Protein AF-A0A0A1TXZ9-F1 (afdb_monomer_lite)

pLDDT: mean 70.88, std 18.34, range [20.61, 94.56]

Radius of gyration: 59.2 Å; chains: 1; bounding box: 110×113×170 Å

Organism: NCBI:txid370355

Structure (mmCIF, N/CA/C/O backbone):
data_AF-A0A0A1TXZ9-F1
#
_entry.id   AF-A0A0A1TXZ9-F1
#
loop_
_atom_site.group_PDB
_atom_site.id
_atom_site.type_symbol
_atom_site.label_atom_id
_atom_site.label_alt_id
_atom_site.label_comp_id
_atom_site.label_asym_id
_atom_site.label_entity_id
_atom_site.label_seq_id
_atom_site.pdbx_PDB_ins_code
_atom_site.Cartn_x
_atom_site.Cartn_y
_atom_site.Cartn_z
_atom_site.occupancy
_atom_site.B_iso_or_equiv
_atom_site.auth_seq_id
_atom_site.auth_comp_id
_atom_site.auth_asym_id
_atom_site.auth_atom_id
_atom_site.pdbx_PDB_model_num
ATOM 1 N N . CYS A 1 1 ? -35.394 2.320 74.449 1.00 62.22 1 CYS A N 1
ATOM 2 C CA . CYS A 1 1 ? -34.816 2.431 73.101 1.00 62.22 1 CYS A CA 1
ATOM 3 C C . CYS A 1 1 ? -34.327 1.062 72.683 1.00 62.22 1 CYS A C 1
ATOM 5 O O . CYS A 1 1 ? -34.014 0.248 73.551 1.00 62.22 1 CYS A O 1
ATOM 7 N N . ASP A 1 2 ? -34.241 0.839 71.383 1.00 67.62 2 ASP A N 1
ATOM 8 C CA . ASP A 1 2 ? -33.947 -0.476 70.833 1.00 67.62 2 ASP A CA 1
ATOM 9 C C . ASP A 1 2 ? -32.538 -0.516 70.240 1.00 67.62 2 ASP A C 1
ATOM 11 O O . ASP A 1 2 ? -31.996 0.512 69.823 1.00 67.62 2 ASP A O 1
ATOM 15 N N . GLN A 1 3 ? -31.923 -1.697 70.229 1.00 64.62 3 GLN A N 1
ATOM 16 C CA . GLN A 1 3 ? -30.660 -1.946 69.543 1.00 64.62 3 GLN A CA 1
ATOM 17 C C . GLN A 1 3 ? -30.823 -3.055 68.506 1.00 64.62 3 GLN A C 1
ATOM 19 O O . GLN A 1 3 ? -31.542 -4.031 68.712 1.00 64.62 3 GLN A O 1
ATOM 24 N N . TYR A 1 4 ? -30.129 -2.892 67.384 1.00 69.12 4 TYR A N 1
ATOM 25 C CA . TYR A 1 4 ? -30.107 -3.871 66.306 1.00 69.12 4 TYR A CA 1
ATOM 26 C C . TYR A 1 4 ? -28.922 -4.804 66.512 1.00 69.12 4 TYR A C 1
ATOM 28 O O . TYR A 1 4 ? -27.779 -4.352 66.611 1.00 69.12 4 TYR A O 1
ATOM 36 N N . LYS A 1 5 ? -29.192 -6.105 66.565 1.00 63.16 5 LYS A N 1
ATOM 37 C CA . LYS A 1 5 ? -28.170 -7.139 66.698 1.00 63.16 5 LYS A CA 1
ATOM 38 C C . LYS A 1 5 ? -28.312 -8.122 65.554 1.00 63.16 5 LYS A C 1
ATOM 40 O O . LYS A 1 5 ? -29.373 -8.712 65.377 1.00 63.16 5 LYS A O 1
ATOM 45 N N . CYS A 1 6 ? -27.241 -8.290 64.790 1.00 67.56 6 CYS A N 1
ATOM 46 C CA . CYS A 1 6 ? -27.188 -9.267 63.713 1.00 67.56 6 CYS A CA 1
ATOM 47 C C . CYS A 1 6 ? -26.370 -10.481 64.163 1.00 67.56 6 CYS A C 1
ATOM 49 O O . CYS A 1 6 ? -25.310 -10.328 64.778 1.00 67.56 6 CYS A O 1
ATOM 51 N N . ASN A 1 7 ? -26.887 -11.682 63.911 1.00 68.56 7 ASN A N 1
ATOM 52 C CA . ASN A 1 7 ? -26.210 -12.935 64.237 1.00 68.56 7 ASN A CA 1
ATOM 53 C C . ASN A 1 7 ? -25.254 -13.369 63.103 1.00 68.56 7 ASN A C 1
ATOM 55 O O . ASN A 1 7 ? -25.239 -12.789 62.018 1.00 68.56 7 ASN A O 1
ATOM 59 N N . ALA A 1 8 ? -24.442 -14.403 63.353 1.00 62.28 8 ALA A N 1
ATOM 60 C CA . ALA A 1 8 ? -23.482 -14.933 62.375 1.00 62.28 8 ALA A CA 1
ATOM 61 C C . ALA A 1 8 ? -24.141 -15.538 61.117 1.00 62.28 8 ALA A C 1
ATOM 63 O O . ALA A 1 8 ? -23.458 -15.765 60.123 1.00 62.28 8 ALA A O 1
ATOM 64 N N . ASN A 1 9 ? -25.460 -15.750 61.149 1.00 68.94 9 ASN A N 1
ATOM 65 C CA . ASN A 1 9 ? -26.257 -16.223 60.020 1.00 68.94 9 ASN A CA 1
ATOM 66 C C . ASN A 1 9 ? -26.872 -15.060 59.217 1.00 68.94 9 ASN A C 1
ATOM 68 O O . ASN A 1 9 ? -27.737 -15.297 58.381 1.00 68.94 9 ASN A O 1
ATOM 72 N N . LEU A 1 10 ? -26.427 -13.817 59.457 1.00 54.72 10 LEU A N 1
ATOM 73 C CA . LEU A 1 10 ? -26.892 -12.590 58.794 1.00 54.72 10 LEU A CA 1
ATOM 74 C C . LEU A 1 10 ? -28.365 -12.235 59.064 1.00 54.72 10 LEU A C 1
ATOM 76 O O . LEU A 1 10 ? -28.958 -11.445 58.333 1.00 54.72 10 LEU A O 1
ATOM 80 N N . GLU A 1 11 ? -28.951 -12.750 60.144 1.00 59.03 11 GLU A N 1
ATOM 81 C CA . GLU A 1 11 ? -30.289 -12.353 60.584 1.00 59.03 11 GLU A CA 1
ATOM 82 C C . GLU A 1 11 ? -30.175 -11.238 61.622 1.00 59.03 11 GLU A C 1
ATOM 84 O O . GLU A 1 11 ? -29.484 -11.382 62.636 1.00 59.03 11 GLU A O 1
ATOM 89 N N . CYS A 1 12 ? -30.859 -10.121 61.378 1.00 60.81 12 CYS A N 1
ATOM 90 C CA . CYS A 1 12 ? -30.881 -8.977 62.280 1.00 60.81 12 CYS A CA 1
ATOM 91 C C . CYS A 1 12 ? -32.190 -8.939 63.069 1.00 60.81 12 CYS A C 1
ATOM 93 O O . CYS A 1 12 ? -33.277 -8.938 62.494 1.00 60.81 12 CYS A O 1
ATOM 95 N N . SER A 1 13 ? -32.080 -8.866 64.392 1.00 68.19 13 SER A N 1
ATOM 96 C CA . SER A 1 13 ? -33.208 -8.719 65.310 1.00 68.19 13 SER A CA 1
ATOM 97 C C . SER A 1 13 ? -33.113 -7.410 66.082 1.00 68.19 13 SER A C 1
ATOM 99 O O . SER A 1 13 ? -32.018 -6.946 66.414 1.00 68.19 13 SER A O 1
ATOM 101 N N . VAL A 1 14 ? -34.272 -6.838 66.394 1.00 66.25 14 VAL A N 1
ATOM 102 C CA . VAL A 1 14 ? -34.394 -5.686 67.285 1.00 66.25 14 VAL A CA 1
ATOM 103 C C . VAL A 1 14 ? -34.595 -6.205 68.700 1.00 66.25 14 VAL A C 1
ATOM 105 O O . VAL A 1 14 ? -35.544 -6.946 68.954 1.00 66.25 14 VAL A O 1
ATOM 108 N N . GLU A 1 15 ? -33.704 -5.833 69.613 1.00 72.25 15 GLU A N 1
ATOM 109 C CA . GLU A 1 15 ? -33.831 -6.158 71.032 1.00 72.25 15 GLU A CA 1
ATOM 110 C C . GLU A 1 15 ? -33.827 -4.880 71.889 1.00 72.25 15 GLU A C 1
ATOM 112 O O . GLU A 1 15 ? -33.212 -3.879 71.502 1.00 72.25 15 GLU A O 1
ATOM 117 N N . PRO A 1 16 ? -34.503 -4.876 73.052 1.00 68.88 16 PRO A N 1
ATOM 118 C CA . PRO A 1 16 ? -34.476 -3.734 73.957 1.00 68.88 16 PRO A CA 1
ATOM 119 C C . PRO A 1 16 ? -33.043 -3.453 74.419 1.00 68.88 16 PRO A C 1
ATOM 121 O O . PRO A 1 16 ? -32.345 -4.349 74.895 1.00 68.88 16 PRO A O 1
ATOM 124 N N . LYS A 1 17 ? -32.599 -2.200 74.312 1.00 70.56 17 LYS A N 1
ATOM 125 C CA . LYS A 1 17 ? -31.275 -1.794 74.790 1.00 70.56 17 LYS A CA 1
ATOM 126 C C . LYS A 1 17 ? -31.303 -1.613 76.306 1.00 70.56 17 LYS A C 1
ATOM 128 O O . LYS A 1 17 ? -31.942 -0.691 76.817 1.00 70.56 17 LYS A O 1
ATOM 133 N N . GLU A 1 18 ? -30.580 -2.464 77.026 1.00 74.81 18 GLU A N 1
ATOM 134 C CA . GLU A 1 18 ? -30.428 -2.340 78.476 1.00 74.81 18 GLU A CA 1
ATOM 135 C C . GLU A 1 18 ? -29.366 -1.289 78.828 1.00 74.81 18 GLU A C 1
ATOM 137 O O . GLU A 1 18 ? -28.189 -1.419 78.490 1.00 74.81 18 GLU A O 1
ATOM 142 N N . CYS A 1 19 ? -29.781 -0.228 79.525 1.00 70.31 19 CYS A N 1
ATOM 143 C CA . CYS A 1 19 ? -28.872 0.790 80.040 1.00 70.31 19 CYS A CA 1
ATOM 144 C C . CYS A 1 19 ? -28.500 0.490 81.493 1.00 70.31 19 CYS A C 1
ATOM 146 O O . CYS A 1 19 ? -29.366 0.396 82.362 1.00 70.31 19 CYS A O 1
ATOM 148 N N . VAL A 1 20 ? -27.200 0.403 81.765 1.00 72.12 20 VAL A N 1
ATOM 149 C CA . VAL A 1 20 ? -26.641 0.173 83.104 1.00 72.12 20 VAL A CA 1
ATOM 150 C C . VAL A 1 20 ? -25.865 1.391 83.589 1.00 72.12 20 VAL A C 1
ATOM 152 O O . VAL A 1 20 ? -25.195 2.069 82.810 1.00 72.12 20 VAL A O 1
ATOM 155 N N . LYS A 1 21 ? -25.959 1.672 84.895 1.00 70.06 21 LYS A N 1
ATOM 156 C CA . LYS A 1 21 ? -25.210 2.764 85.532 1.00 70.06 21 LYS A CA 1
ATOM 157 C C . LYS A 1 21 ? -23.710 2.465 85.484 1.00 70.06 21 LYS A C 1
ATOM 159 O O . LYS A 1 21 ? -23.295 1.323 85.667 1.00 70.06 21 LYS A O 1
ATOM 164 N N . THR A 1 22 ? -22.896 3.500 85.314 1.00 55.59 22 THR A N 1
ATOM 165 C CA . THR A 1 22 ? -21.425 3.413 85.287 1.00 55.59 22 THR A CA 1
ATOM 166 C C . THR A 1 22 ? -20.805 4.211 86.440 1.00 55.59 22 THR A C 1
ATOM 168 O O . THR A 1 22 ? -21.418 5.143 86.964 1.00 55.59 22 THR A O 1
ATOM 171 N N . MET A 1 23 ? -19.607 3.829 86.899 1.00 46.75 23 MET A N 1
ATOM 172 C CA . MET A 1 23 ? -18.893 4.543 87.975 1.00 46.75 23 MET A CA 1
ATOM 173 C C . MET A 1 23 ? -18.634 6.013 87.583 1.00 46.75 23 MET A C 1
ATOM 175 O O . MET A 1 23 ? -18.251 6.252 86.437 1.00 46.75 23 MET A O 1
ATOM 179 N N . PRO A 1 24 ? -18.816 7.000 88.492 1.00 50.50 24 PRO A N 1
ATOM 180 C CA . PRO A 1 24 ? -19.049 6.880 89.943 1.00 50.50 24 PRO A CA 1
ATOM 181 C C . PRO A 1 24 ? -20.528 6.755 90.379 1.00 50.50 24 PRO A C 1
ATOM 183 O O . PRO A 1 24 ? -20.812 6.693 91.570 1.00 50.50 24 PRO A O 1
ATOM 186 N N . TYR A 1 25 ? -21.488 6.703 89.452 1.00 60.84 25 TYR A N 1
ATOM 187 C CA . TYR A 1 25 ? -22.929 6.810 89.749 1.00 60.84 25 TYR A CA 1
ATOM 188 C C . TYR A 1 25 ? -23.597 5.503 90.207 1.00 60.84 25 TYR A C 1
ATOM 190 O O . TYR A 1 25 ? -24.769 5.509 90.578 1.00 60.84 25 TYR A O 1
ATOM 198 N N . ILE A 1 26 ? -22.869 4.382 90.199 1.00 60.06 26 ILE A N 1
ATOM 199 C CA . ILE A 1 26 ? -23.365 3.073 90.662 1.00 60.06 26 ILE A CA 1
ATOM 200 C C . ILE A 1 26 ? -23.743 3.115 92.150 1.00 60.06 26 ILE A C 1
ATOM 202 O O . ILE A 1 26 ? -24.724 2.494 92.544 1.00 60.06 26 ILE A O 1
ATOM 206 N N . GLU A 1 27 ? -23.007 3.884 92.955 1.00 58.47 27 GLU A N 1
ATOM 207 C CA . GLU A 1 27 ? -23.176 3.954 94.415 1.00 58.47 27 GLU A CA 1
ATOM 208 C C . GLU A 1 27 ? -24.227 4.989 94.863 1.00 58.47 27 GLU A C 1
ATOM 210 O O . GLU A 1 27 ? -24.498 5.128 96.055 1.00 58.47 27 GLU A O 1
ATOM 215 N N . MET A 1 28 ? -24.836 5.720 93.921 1.00 66.06 28 MET A N 1
ATOM 216 C CA . MET A 1 28 ? -25.833 6.758 94.193 1.00 66.06 28 MET A CA 1
ATOM 217 C C . MET A 1 28 ? -27.215 6.343 93.662 1.00 66.06 28 MET A C 1
ATOM 219 O O . MET A 1 28 ? -27.514 6.477 92.474 1.00 66.06 28 MET A O 1
ATOM 223 N N . ASP A 1 29 ? -28.085 5.859 94.554 1.00 68.50 29 ASP A N 1
ATOM 224 C CA . ASP A 1 29 ? -29.399 5.278 94.210 1.00 68.50 29 ASP A CA 1
ATOM 225 C C . ASP A 1 29 ? -30.339 6.227 93.449 1.00 68.50 29 ASP A C 1
ATOM 227 O O . ASP A 1 29 ? -31.084 5.806 92.565 1.00 68.50 29 ASP A O 1
ATOM 231 N N . CYS A 1 30 ? -30.264 7.516 93.760 1.00 64.50 30 CYS A N 1
ATOM 232 C CA . CYS A 1 30 ? -30.939 8.631 93.093 1.00 64.50 30 CYS A CA 1
ATOM 233 C C . CYS A 1 30 ? -30.622 8.809 91.599 1.00 64.50 30 CYS A C 1
ATOM 235 O O . CYS A 1 30 ? -31.383 9.503 90.935 1.00 64.50 30 CYS A O 1
ATOM 237 N N . TYR A 1 31 ? -29.530 8.260 91.059 1.00 65.69 31 TYR A N 1
ATOM 238 C CA . TYR A 1 31 ? -29.254 8.306 89.620 1.00 65.69 31 TYR A CA 1
ATOM 239 C C . TYR A 1 31 ? -29.757 7.030 88.960 1.00 65.69 31 TYR A C 1
ATOM 241 O O . TYR A 1 31 ? -29.576 5.951 89.504 1.00 65.69 31 TYR A O 1
ATOM 249 N N . ILE A 1 32 ? -30.358 7.116 87.782 1.00 66.50 32 ILE A N 1
ATOM 250 C CA . ILE A 1 32 ? -30.820 5.986 86.976 1.00 66.50 32 ILE A CA 1
ATOM 251 C C . ILE A 1 32 ? -30.206 6.067 85.581 1.00 66.50 32 ILE A C 1
ATOM 253 O O . ILE A 1 32 ? -30.015 7.155 85.045 1.00 66.50 32 ILE A O 1
ATOM 257 N N . ALA A 1 33 ? -29.901 4.918 84.984 1.00 66.44 33 ALA A N 1
ATOM 258 C CA . ALA A 1 33 ? -29.480 4.867 83.592 1.00 66.44 33 ALA A CA 1
ATOM 259 C C . ALA A 1 33 ? -30.733 4.834 82.707 1.00 66.44 33 ALA A C 1
ATOM 261 O O . ALA A 1 33 ? -31.555 3.925 82.823 1.00 66.44 33 ALA A O 1
ATOM 262 N N . LYS A 1 34 ? -30.901 5.836 81.844 1.00 67.75 34 LYS A N 1
ATOM 263 C CA . LYS A 1 34 ? -31.990 5.909 80.863 1.00 67.75 34 LYS A CA 1
ATOM 264 C C . LYS A 1 34 ? -31.410 6.071 79.469 1.00 67.75 34 LYS A C 1
ATOM 266 O O . LYS A 1 34 ? -30.397 6.737 79.279 1.00 67.75 34 LYS A O 1
ATOM 271 N N . CYS A 1 35 ? -32.070 5.475 78.486 1.00 60.16 35 CYS A N 1
ATOM 272 C CA . CYS A 1 35 ? -31.716 5.717 77.099 1.00 60.16 35 CYS A CA 1
ATOM 273 C C . CYS A 1 35 ? -32.308 7.044 76.627 1.00 60.16 35 CYS A C 1
ATOM 275 O O . CYS A 1 35 ? -33.498 7.291 76.823 1.00 60.16 35 CYS A O 1
ATOM 277 N N . ASN A 1 36 ? -31.494 7.876 75.991 1.00 60.88 36 ASN A N 1
ATOM 278 C CA . ASN A 1 36 ? -31.955 9.069 75.302 1.00 60.88 36 ASN A CA 1
ATOM 279 C C . ASN A 1 36 ? -32.474 8.670 73.914 1.00 60.88 36 ASN A C 1
ATOM 281 O O . ASN A 1 36 ? -31.711 8.209 73.070 1.00 60.88 36 ASN A O 1
ATOM 285 N N . GLU A 1 37 ? -33.774 8.832 73.673 1.00 56.16 37 GLU A N 1
ATOM 286 C CA . GLU A 1 37 ? -34.418 8.388 72.428 1.00 56.16 37 GLU A CA 1
ATOM 287 C C . GLU A 1 37 ? -33.988 9.196 71.197 1.00 56.16 37 GLU A C 1
ATOM 289 O O . GLU A 1 37 ? -34.016 8.665 70.091 1.00 56.16 37 GLU A O 1
ATOM 294 N N . LYS A 1 38 ? -33.517 10.440 71.374 1.00 50.03 38 LYS A N 1
ATOM 295 C CA . LYS A 1 38 ? -32.989 11.257 70.268 1.00 50.03 38 LYS A CA 1
ATOM 296 C C . LYS A 1 38 ? -31.579 10.852 69.852 1.00 50.03 38 LYS A C 1
ATOM 298 O O . LYS A 1 38 ? -31.260 10.910 68.671 1.00 50.03 38 LYS A O 1
ATOM 303 N N . THR A 1 39 ? -30.717 10.501 70.807 1.00 52.81 39 THR A N 1
ATOM 304 C CA . THR A 1 39 ? -29.301 10.189 70.527 1.00 52.81 39 THR A CA 1
ATOM 305 C C . THR A 1 39 ? -29.014 8.689 70.471 1.00 52.81 39 THR A C 1
ATOM 307 O O . THR A 1 39 ? -27.958 8.285 69.991 1.00 52.81 39 THR A O 1
ATOM 310 N N . GLY A 1 40 ? -29.916 7.847 70.982 1.00 55.34 40 GLY A N 1
ATOM 311 C CA . GLY A 1 40 ? -29.732 6.399 71.096 1.00 55.34 40 GLY A CA 1
ATOM 312 C C . GLY A 1 40 ? -28.687 5.974 72.139 1.00 55.34 40 GLY A C 1
ATOM 313 O O . GLY A 1 40 ? -28.304 4.798 72.186 1.00 55.34 40 GLY A O 1
ATOM 314 N N . GLN A 1 41 ? -28.190 6.898 72.969 1.00 60.03 41 GLN A N 1
ATOM 315 C CA . GLN A 1 41 ? -27.146 6.649 73.971 1.00 60.03 41 GLN A CA 1
ATOM 316 C C . GLN A 1 41 ? -27.728 6.468 75.379 1.00 60.03 41 GLN A C 1
ATOM 318 O O . GLN A 1 41 ? -28.763 7.039 75.718 1.00 60.03 41 GLN A O 1
ATOM 323 N N . CYS A 1 42 ? -27.061 5.658 76.205 1.00 64.06 42 CYS A N 1
ATOM 324 C CA . CYS A 1 42 ? -27.414 5.498 77.615 1.00 64.06 42 CYS A CA 1
ATOM 325 C C . CYS A 1 42 ? -26.789 6.626 78.442 1.00 64.06 42 CYS A C 1
ATOM 327 O O . CYS A 1 42 ? -25.572 6.803 78.426 1.00 64.06 42 CYS A O 1
ATOM 329 N N . GLU A 1 43 ? -27.613 7.355 79.187 1.00 62.75 43 GLU A N 1
ATOM 330 C CA . GLU A 1 43 ? -27.212 8.480 80.032 1.00 62.75 43 GLU A CA 1
ATOM 331 C C . GLU A 1 43 ? -27.591 8.204 81.494 1.00 62.75 43 GLU A C 1
ATOM 333 O O . GLU A 1 43 ? -28.646 7.630 81.776 1.00 62.75 43 GLU A O 1
ATOM 338 N N . ASN A 1 44 ? -26.753 8.642 82.440 1.00 61.62 44 ASN A N 1
ATOM 339 C CA . ASN A 1 44 ? -27.105 8.646 83.862 1.00 61.62 44 ASN A CA 1
ATOM 340 C C . ASN A 1 44 ? -27.884 9.933 84.176 1.00 61.62 44 ASN A C 1
ATOM 342 O O . ASN A 1 44 ? -27.355 11.029 84.004 1.00 61.62 44 ASN A O 1
ATOM 346 N N . ARG A 1 45 ? -29.127 9.803 84.642 1.00 62.28 45 ARG A N 1
ATOM 347 C CA . ARG A 1 45 ? -30.042 10.910 84.971 1.00 62.28 45 ARG A CA 1
ATOM 348 C C . ARG A 1 45 ? -30.568 10.804 86.395 1.00 62.28 45 ARG A C 1
ATOM 350 O O . ARG A 1 45 ? -30.530 9.721 86.970 1.00 62.28 45 ARG A O 1
ATOM 357 N N . LEU A 1 46 ? -31.050 11.894 86.986 1.00 61.38 46 LEU A N 1
ATOM 358 C CA . LEU A 1 46 ? -31.633 11.848 88.328 1.00 61.38 46 LEU A CA 1
ATOM 359 C C . LEU A 1 46 ? -33.038 11.225 88.274 1.00 61.38 46 LEU A C 1
ATOM 361 O O . LEU A 1 46 ? -33.824 11.462 87.361 1.00 61.38 46 LEU A O 1
ATOM 365 N N . SER A 1 47 ? -33.393 10.428 89.279 1.00 59.69 47 SER A N 1
ATOM 366 C CA . SER A 1 47 ? -34.693 9.747 89.372 1.00 59.69 47 SER A CA 1
ATOM 367 C C . SER A 1 47 ? -35.880 10.696 89.579 1.00 59.69 47 SER A C 1
ATOM 369 O O . SER A 1 47 ? -37.028 10.277 89.464 1.00 59.69 47 SER A O 1
ATOM 371 N N . CYS A 1 48 ? -35.600 11.963 89.875 1.00 52.41 48 CYS A N 1
ATOM 372 C CA . CYS A 1 48 ? -36.545 13.040 90.158 1.00 52.41 48 CYS A CA 1
ATOM 373 C C . CYS A 1 48 ? -36.694 14.046 89.004 1.00 52.41 48 CYS A C 1
ATOM 375 O O . CYS A 1 48 ? -37.390 15.044 89.172 1.00 52.41 48 CYS A O 1
ATOM 377 N N . ASP A 1 49 ? -36.109 13.784 87.829 1.00 51.97 49 ASP A N 1
ATOM 378 C CA . ASP A 1 49 ? -36.265 14.627 86.629 1.00 51.97 49 ASP A CA 1
ATOM 379 C C . ASP A 1 49 ? -37.736 14.779 86.173 1.00 51.97 49 ASP A C 1
ATOM 381 O O . ASP A 1 49 ? -38.041 15.632 85.349 1.00 51.97 49 ASP A O 1
ATOM 385 N N . THR A 1 50 ? -38.673 14.006 86.738 1.00 47.88 50 THR A N 1
ATOM 386 C CA . THR A 1 50 ? -40.130 14.187 86.587 1.00 47.88 50 THR A CA 1
ATOM 387 C C . THR A 1 50 ? -40.667 15.517 87.126 1.00 47.88 50 THR A C 1
ATOM 389 O O . THR A 1 50 ? -41.828 15.823 86.895 1.00 47.88 50 THR A O 1
ATOM 392 N N . PHE A 1 51 ? -39.867 16.300 87.854 1.00 48.78 51 PHE A N 1
ATOM 393 C CA . PHE A 1 51 ? -40.253 17.629 88.341 1.00 48.78 51 PHE A CA 1
ATOM 394 C C . PHE A 1 51 ? -39.750 18.776 87.443 1.00 48.78 51 PHE A C 1
ATOM 396 O O . PHE A 1 51 ? -39.598 19.901 87.918 1.00 48.78 51 PHE A O 1
ATOM 403 N N . SER A 1 52 ? -39.469 18.519 86.159 1.00 47.69 52 SER A N 1
ATOM 404 C CA . SER A 1 52 ? -39.064 19.563 85.213 1.00 47.69 52 SER A CA 1
ATOM 405 C C . SER A 1 52 ? -40.213 20.536 84.925 1.00 47.69 52 SER A C 1
ATOM 407 O O . SER A 1 52 ? -41.232 20.162 84.354 1.00 47.69 52 SER A O 1
ATOM 409 N N . SER A 1 53 ? -40.005 21.789 85.321 1.00 51.84 53 SER A N 1
ATOM 410 C CA . SER A 1 53 ? -40.781 22.984 84.993 1.00 51.84 53 SER A CA 1
ATOM 411 C C . SER A 1 53 ? -41.167 23.055 83.512 1.00 51.84 53 SER A C 1
ATOM 413 O O . SER A 1 53 ? -40.358 22.705 82.651 1.00 51.84 53 SER A O 1
ATOM 415 N N . CYS A 1 54 ? -42.371 23.558 83.191 1.00 50.28 54 CYS A N 1
ATOM 416 C CA . CYS A 1 54 ? -42.753 23.876 81.810 1.00 50.28 54 CYS A CA 1
ATOM 417 C C . CYS A 1 54 ? -41.803 24.954 81.269 1.00 50.28 54 CYS A C 1
ATOM 419 O O . CYS A 1 54 ? -42.036 26.155 81.410 1.00 50.28 54 CYS A O 1
ATOM 421 N N . GLY A 1 55 ? -40.677 24.519 80.713 1.00 41.59 55 GLY A N 1
ATOM 422 C CA . GLY A 1 55 ? -39.600 25.387 80.289 1.00 41.59 55 GLY A CA 1
ATOM 423 C C . GLY A 1 55 ? -39.996 26.181 79.058 1.00 41.59 55 GLY A C 1
ATOM 424 O O . GLY A 1 55 ? -40.002 25.659 77.946 1.00 41.59 55 GLY A O 1
ATOM 425 N N . GLY A 1 56 ? -40.219 27.476 79.240 1.00 35.59 56 GLY A N 1
ATOM 426 C CA . GLY A 1 56 ? -39.774 28.442 78.250 1.00 35.59 56 GLY A CA 1
ATOM 427 C C . GLY A 1 56 ? -38.281 28.696 78.459 1.00 35.59 56 GLY A C 1
ATOM 428 O O . GLY A 1 56 ? -37.921 29.475 79.330 1.00 35.59 56 GLY A O 1
ATOM 429 N N . GLY A 1 57 ? -37.426 28.055 77.658 1.00 30.25 57 GLY A N 1
ATOM 430 C CA . GLY A 1 57 ? -36.020 28.445 77.479 1.00 30.25 57 GLY A CA 1
ATOM 431 C C . GLY A 1 57 ? -35.007 27.800 78.430 1.00 30.25 57 GLY A C 1
ATOM 432 O O . GLY A 1 57 ? -34.893 28.148 79.600 1.00 30.25 57 GLY A O 1
ATOM 433 N N . ALA A 1 58 ? -34.198 26.895 77.879 1.00 41.03 58 ALA A N 1
ATOM 434 C CA . ALA A 1 58 ? -33.032 26.324 78.533 1.00 41.03 58 ALA A CA 1
ATOM 435 C C . ALA A 1 58 ? -31.925 27.376 78.723 1.00 41.03 58 ALA A C 1
ATOM 437 O O . ALA A 1 58 ? -31.229 27.730 77.772 1.00 41.03 58 ALA A O 1
ATOM 438 N N . SER A 1 59 ? -31.706 27.813 79.962 1.00 34.16 59 SER A N 1
ATOM 439 C CA . SER A 1 59 ? -30.401 28.320 80.392 1.00 34.16 59 SER A CA 1
ATOM 440 C C . SER A 1 59 ? -30.230 28.193 81.909 1.00 34.16 59 SER A C 1
ATOM 442 O O . SER A 1 59 ? -30.720 29.028 82.662 1.00 34.16 59 SER A O 1
ATOM 444 N N . GLY A 1 60 ? -29.475 27.173 82.326 1.00 40.81 60 GLY A N 1
ATOM 445 C CA . GLY A 1 60 ? -28.737 27.172 83.593 1.00 40.81 60 GLY A CA 1
ATOM 446 C C . GLY A 1 60 ? -29.401 26.478 84.785 1.00 40.81 60 GLY A C 1
ATOM 447 O O . GLY A 1 60 ? -30.101 27.119 85.557 1.00 40.81 60 GLY A O 1
ATOM 448 N N . GLU A 1 61 ? -29.032 25.206 84.980 1.00 42.09 61 GLU A N 1
ATOM 449 C CA . GLU A 1 61 ? -29.023 24.470 86.260 1.00 42.09 61 GLU A CA 1
ATOM 450 C C . GLU A 1 61 ? -30.383 24.037 86.837 1.00 42.09 61 GLU A C 1
ATOM 452 O O . GLU A 1 61 ? -30.998 24.721 87.655 1.00 42.09 61 GLU A O 1
ATOM 457 N N . SER A 1 62 ? -30.803 22.807 86.508 1.00 47.38 62 SER A N 1
ATOM 458 C CA . SER A 1 62 ? -31.749 22.075 87.356 1.00 47.38 62 SER A CA 1
ATOM 459 C C . SER A 1 62 ? -31.159 21.961 88.767 1.00 47.38 62 SER A C 1
ATOM 461 O O . SER A 1 62 ? -30.098 21.368 88.951 1.00 47.38 62 SER A O 1
ATOM 463 N N . ILE A 1 63 ? -31.851 22.495 89.770 1.00 53.03 63 ILE A N 1
ATOM 464 C CA . ILE A 1 63 ? -31.381 22.586 91.167 1.00 53.03 63 ILE A CA 1
ATOM 465 C C . ILE A 1 63 ? -31.592 21.261 91.927 1.00 53.03 63 ILE A C 1
ATOM 467 O O . ILE A 1 63 ? -31.577 21.216 93.158 1.00 53.03 63 ILE A O 1
ATOM 471 N N . CYS A 1 64 ? -31.843 20.177 91.190 1.00 56.19 64 CYS A N 1
ATOM 472 C CA . CYS A 1 64 ? -32.017 18.844 91.734 1.00 56.19 64 CYS A CA 1
ATOM 473 C C . CYS A 1 64 ? -30.654 18.162 91.851 1.00 56.19 64 CYS A C 1
ATOM 475 O O . CYS A 1 64 ? -29.912 18.060 90.877 1.00 56.19 64 CYS A O 1
ATOM 477 N N . TYR A 1 65 ? -30.327 17.683 93.045 1.00 59.88 65 TYR A N 1
ATOM 478 C CA . TYR A 1 65 ? -29.093 16.961 93.321 1.00 59.88 65 TYR A CA 1
ATOM 479 C C . TYR A 1 65 ? -29.365 15.734 94.182 1.00 59.88 65 TYR A C 1
ATOM 481 O O . TYR A 1 65 ? -30.362 15.631 94.901 1.00 59.88 65 TYR A O 1
ATOM 489 N N . CYS A 1 66 ? -28.444 14.778 94.117 1.00 62.19 66 CYS A N 1
ATOM 490 C CA . CYS A 1 66 ? -28.466 13.644 95.017 1.00 62.19 66 CYS A CA 1
ATOM 491 C C . CYS A 1 66 ? -27.777 13.994 96.329 1.00 62.19 66 CYS A C 1
ATOM 493 O O . CYS A 1 66 ? -26.592 14.327 96.339 1.00 62.19 66 CYS A O 1
ATOM 495 N N . ASN A 1 67 ? -28.507 13.916 97.437 1.00 62.12 67 ASN A N 1
ATOM 496 C CA . ASN A 1 67 ? -27.948 14.246 98.733 1.00 62.12 67 ASN A CA 1
ATOM 497 C C . ASN A 1 67 ? -27.443 12.980 99.448 1.00 62.12 67 ASN A C 1
ATOM 499 O O . ASN A 1 67 ? -28.223 12.155 99.926 1.00 62.12 67 ASN A O 1
ATOM 503 N N . ALA A 1 68 ? -26.118 12.848 99.557 1.00 60.91 68 ALA A N 1
ATOM 504 C CA . ALA A 1 68 ? -25.476 11.713 100.221 1.00 60.91 68 ALA A CA 1
ATOM 505 C C . ALA A 1 68 ? -25.796 11.629 101.728 1.00 60.91 68 ALA A C 1
ATOM 507 O O . ALA A 1 68 ? -25.853 10.538 102.290 1.00 60.91 68 ALA A O 1
ATOM 508 N N . THR A 1 69 ? -26.084 12.759 102.390 1.00 64.94 69 THR A N 1
ATOM 509 C CA . THR A 1 69 ? -26.418 12.777 103.831 1.00 64.94 69 THR A CA 1
ATOM 510 C C . THR A 1 69 ? -27.820 12.252 104.150 1.00 64.94 69 THR A C 1
ATOM 512 O O . THR A 1 69 ? -28.103 11.933 105.302 1.00 64.94 69 THR A O 1
ATOM 515 N N . THR A 1 70 ? -28.693 12.100 103.150 1.00 63.84 70 THR A N 1
ATOM 516 C CA . THR A 1 70 ? -30.068 11.591 103.315 1.00 63.84 70 THR A CA 1
ATOM 517 C C . THR A 1 70 ? -30.244 10.168 102.779 1.00 63.84 70 THR A C 1
ATOM 519 O O . THR A 1 70 ? -31.364 9.756 102.465 1.00 63.84 70 THR A O 1
ATOM 522 N N . ASN A 1 71 ? -29.144 9.407 102.714 1.00 65.94 71 ASN A N 1
ATOM 523 C CA . ASN A 1 71 ? -29.075 8.072 102.118 1.00 65.94 71 ASN A CA 1
ATOM 524 C C . ASN A 1 71 ? -29.413 8.100 100.615 1.00 65.94 71 ASN A C 1
ATOM 526 O O . ASN A 1 71 ? -30.299 7.380 100.158 1.00 65.94 71 ASN A O 1
ATOM 530 N N . ASN A 1 72 ? -28.726 8.981 99.873 1.00 62.03 72 ASN A N 1
ATOM 531 C CA . ASN A 1 72 ? -28.814 9.133 98.416 1.00 62.03 72 ASN A CA 1
ATOM 532 C C . ASN A 1 72 ? -30.238 9.385 97.890 1.00 62.03 72 ASN A C 1
ATOM 534 O O . ASN A 1 72 ? -30.626 8.858 96.848 1.00 62.03 72 ASN A O 1
ATOM 538 N N . LYS A 1 73 ? -31.030 10.203 98.596 1.00 62.53 73 LYS A N 1
ATOM 539 C CA . LYS A 1 73 ? -32.340 10.663 98.107 1.00 62.53 73 LYS A CA 1
ATOM 540 C C . LYS A 1 73 ? -32.181 11.933 97.272 1.00 62.53 73 LYS A C 1
ATOM 542 O O . LYS A 1 73 ? -31.341 12.780 97.579 1.00 62.53 73 LYS A O 1
ATOM 547 N N . CYS A 1 74 ? -32.997 12.072 96.227 1.00 58.47 74 CYS A N 1
ATOM 548 C CA . CYS A 1 74 ? -33.011 13.298 95.433 1.00 58.47 74 CYS A CA 1
ATOM 549 C C . CYS A 1 74 ? -33.626 14.466 96.222 1.00 58.47 74 CYS A C 1
ATOM 551 O O . CYS A 1 74 ? -34.634 14.293 96.912 1.00 58.47 74 CYS A O 1
ATOM 553 N N . PHE A 1 75 ? -33.018 15.645 96.099 1.00 56.25 75 PHE A N 1
ATOM 554 C CA . PHE A 1 75 ? -33.481 16.899 96.678 1.00 56.25 75 PHE A CA 1
ATOM 555 C C . PHE A 1 75 ? -33.468 18.003 95.617 1.00 56.25 75 PHE A C 1
ATOM 557 O O . PHE A 1 75 ? -32.513 18.080 94.853 1.00 56.25 75 PHE A O 1
ATOM 564 N N . CYS A 1 76 ? -34.496 18.855 95.583 1.00 55.78 76 CYS A N 1
ATOM 565 C CA . CYS A 1 76 ? -34.589 19.993 94.663 1.00 55.78 76 CYS A CA 1
ATOM 566 C C . CYS A 1 76 ? -34.909 21.268 95.456 1.00 55.78 76 CYS A C 1
ATOM 568 O O . CYS A 1 76 ? -35.853 21.281 96.249 1.00 55.78 76 CYS A O 1
ATOM 570 N N . GLU A 1 77 ? -34.139 22.338 95.259 1.00 52.16 77 GLU A N 1
ATOM 571 C CA . GLU A 1 77 ? -34.366 23.627 95.931 1.00 52.16 77 GLU A CA 1
ATOM 572 C C . GLU A 1 77 ? -35.311 24.531 95.120 1.00 52.16 77 GLU A C 1
ATOM 574 O O . GLU A 1 77 ? -35.260 24.553 93.894 1.00 52.16 77 GLU A O 1
ATOM 579 N N . LYS A 1 78 ? -36.185 25.297 95.793 1.00 50.50 78 LYS A N 1
ATOM 580 C CA . LYS A 1 78 ? -37.051 26.299 95.142 1.00 50.50 78 LYS A CA 1
ATOM 581 C C . LYS A 1 78 ? -36.318 27.641 95.025 1.00 50.50 78 LYS A C 1
ATOM 583 O O . LYS A 1 78 ? -35.913 28.186 96.050 1.00 50.50 78 LYS A O 1
ATOM 588 N N . LYS A 1 79 ? -36.233 28.214 93.817 1.00 49.97 79 LYS A N 1
ATOM 589 C CA . LYS A 1 79 ? -35.920 29.642 93.606 1.00 49.97 79 LYS A CA 1
ATOM 590 C C . LYS A 1 79 ? -37.206 30.464 93.471 1.00 49.97 79 LYS A C 1
ATOM 592 O O . LYS A 1 79 ? -38.242 29.966 93.038 1.00 49.97 79 LYS A O 1
ATOM 597 N N . GLU A 1 80 ? -37.141 31.724 93.884 1.00 42.25 80 GLU A N 1
ATOM 598 C CA . GLU A 1 80 ? -38.262 32.665 93.828 1.00 42.25 80 GLU A CA 1
ATOM 599 C C . GLU A 1 80 ? -38.450 33.165 92.380 1.00 42.25 80 GLU A C 1
ATOM 601 O O . GLU A 1 80 ? -37.510 33.697 91.794 1.00 42.25 80 GLU A O 1
ATOM 606 N N . GLY A 1 81 ? -39.644 32.973 91.798 1.00 49.31 81 GLY A N 1
ATOM 607 C CA . GLY A 1 81 ? -39.986 33.431 90.439 1.00 49.31 81 GLY A CA 1
ATOM 608 C C . GLY A 1 81 ? -40.119 32.356 89.347 1.00 49.31 81 GLY A C 1
ATOM 609 O O . GLY A 1 81 ? -40.346 32.721 88.198 1.00 49.31 81 GLY A O 1
ATOM 610 N N . ASP A 1 82 ? -40.022 31.064 89.679 1.00 46.97 82 ASP A N 1
ATOM 611 C CA . ASP A 1 82 ? -40.151 29.954 88.716 1.00 46.97 82 ASP A CA 1
ATOM 612 C C . ASP A 1 82 ? -41.587 29.383 88.635 1.00 46.97 82 ASP A C 1
ATOM 614 O O . ASP A 1 82 ? -42.212 29.100 89.663 1.00 46.97 82 ASP A O 1
ATOM 618 N N . ASN A 1 83 ? -42.097 29.164 87.413 1.00 50.97 83 ASN A N 1
ATOM 619 C CA . ASN A 1 83 ? -43.394 28.524 87.127 1.00 50.97 83 ASN A CA 1
ATOM 620 C C . ASN A 1 83 ? -43.288 26.992 87.224 1.00 50.97 83 ASN A C 1
ATOM 622 O O . ASN A 1 83 ? -43.342 26.273 86.226 1.00 50.97 83 ASN A O 1
ATOM 626 N N . ASN A 1 84 ? -43.143 26.480 88.442 1.00 54.41 84 ASN A N 1
ATOM 627 C CA . ASN A 1 84 ? -43.297 25.050 88.701 1.00 54.41 84 ASN A CA 1
ATOM 628 C C . ASN A 1 84 ? -44.792 24.724 88.823 1.00 54.41 84 ASN A C 1
ATOM 630 O O . ASN A 1 84 ? -45.452 25.295 89.694 1.00 54.41 84 ASN A O 1
ATOM 634 N N . CYS A 1 85 ? -45.318 23.823 87.981 1.00 58.97 85 CYS A N 1
ATOM 635 C CA . CYS A 1 85 ? -46.710 23.377 88.091 1.00 58.97 85 CYS A CA 1
ATOM 636 C C . CYS A 1 85 ? -46.960 22.803 89.493 1.00 58.97 85 CYS A C 1
ATOM 638 O O . CYS A 1 85 ? -46.163 22.015 90.016 1.00 58.97 85 CYS A O 1
ATOM 640 N N . ASP A 1 86 ? -48.042 23.239 90.138 1.00 58.06 86 ASP A N 1
ATOM 641 C CA . ASP A 1 86 ? -48.313 22.897 91.529 1.00 58.06 86 ASP A CA 1
ATOM 642 C C . ASP A 1 86 ? -48.828 21.458 91.616 1.00 58.06 86 ASP A C 1
ATOM 644 O O . ASP A 1 86 ? -50.005 21.165 91.390 1.00 58.06 86 ASP A O 1
ATOM 648 N N . SER A 1 87 ? -47.937 20.539 91.991 1.00 54.41 87 SER A N 1
ATOM 649 C CA . SER A 1 87 ? -48.258 19.116 92.137 1.00 54.41 87 SER A CA 1
ATOM 650 C C . SER A 1 87 ? -49.354 18.862 93.182 1.00 54.41 87 SER A C 1
ATOM 652 O O . SER A 1 87 ? -50.006 17.823 93.142 1.00 54.41 87 SER A O 1
ATOM 654 N N . ASN A 1 88 ? -49.604 19.806 94.102 1.00 58.47 88 ASN A N 1
ATOM 655 C CA . ASN A 1 88 ? -50.696 19.700 95.076 1.00 58.47 88 ASN A CA 1
ATOM 656 C C . ASN A 1 88 ? -52.062 20.104 94.494 1.00 58.47 88 ASN A C 1
ATOM 658 O O . ASN A 1 88 ? -53.086 19.888 95.143 1.00 58.47 88 ASN A O 1
ATOM 662 N N . LYS A 1 89 ? -52.087 20.691 93.291 1.00 61.88 89 LYS A N 1
ATOM 663 C CA . LYS A 1 89 ? -53.296 21.095 92.556 1.00 61.88 89 LYS A CA 1
ATOM 664 C C . LYS A 1 89 ? -53.582 20.227 91.325 1.00 61.88 89 LYS A C 1
ATOM 666 O O . LYS A 1 89 ? -54.521 20.535 90.597 1.00 61.88 89 LYS A O 1
ATOM 671 N N . ASN A 1 90 ? -52.834 19.136 91.125 1.00 67.00 90 ASN A N 1
ATOM 672 C CA . ASN A 1 90 ? -52.891 18.281 89.930 1.00 67.00 90 ASN A CA 1
ATOM 673 C C . ASN A 1 90 ? -52.657 19.063 88.623 1.00 67.00 90 ASN A C 1
ATOM 675 O O . ASN A 1 90 ? -53.410 18.929 87.661 1.00 67.00 90 ASN A O 1
ATOM 679 N N . GLU A 1 91 ? -51.641 19.923 88.601 1.00 70.75 91 GLU A N 1
ATOM 680 C CA . GLU A 1 91 ? -51.226 20.616 87.380 1.00 70.75 91 GLU A CA 1
ATOM 681 C C . GLU A 1 91 ? -50.158 19.806 86.628 1.00 70.75 91 GLU A C 1
ATOM 683 O O . GLU A 1 91 ? -49.218 19.303 87.245 1.00 70.75 91 GLU A O 1
ATOM 688 N N . ILE A 1 92 ? -50.307 19.713 85.305 1.00 66.81 92 ILE A N 1
ATOM 689 C CA . ILE A 1 92 ? -49.355 19.112 84.353 1.00 66.81 92 ILE A CA 1
ATOM 690 C C . ILE A 1 92 ? -48.933 20.155 83.308 1.00 66.81 92 ILE A C 1
ATOM 692 O O . ILE A 1 92 ? -49.628 21.159 83.125 1.00 66.81 92 ILE A O 1
ATOM 696 N N . CYS A 1 93 ? -47.836 19.924 82.590 1.00 68.81 93 CYS A N 1
ATOM 697 C CA . CYS A 1 93 ? -47.449 20.745 81.444 1.00 68.81 93 CYS A CA 1
ATOM 698 C C . CYS A 1 93 ? -48.201 20.328 80.176 1.00 68.81 93 CYS A C 1
ATOM 700 O O . CYS A 1 93 ? -48.181 19.166 79.775 1.00 68.81 93 CYS A O 1
ATOM 702 N N . ASP A 1 94 ? -48.823 21.294 79.501 1.00 73.62 94 ASP A N 1
ATOM 703 C CA . ASP A 1 94 ? -49.352 21.131 78.149 1.00 73.62 94 ASP A CA 1
ATOM 704 C C . ASP A 1 94 ? -48.389 21.763 77.134 1.00 73.62 94 ASP A C 1
ATOM 706 O O . ASP A 1 94 ? -48.325 22.989 76.992 1.00 73.62 94 ASP A O 1
ATOM 710 N N . TYR A 1 95 ? -47.627 20.911 76.443 1.00 68.12 95 TYR A N 1
ATOM 711 C CA . TYR A 1 95 ? -46.702 21.278 75.366 1.00 68.12 95 TYR A CA 1
ATOM 712 C C . TYR A 1 95 ? -47.360 21.259 73.980 1.00 68.12 95 TYR A C 1
ATOM 714 O O . TYR A 1 95 ? -46.684 21.491 72.979 1.00 68.12 95 TYR A O 1
ATOM 722 N N . THR A 1 96 ? -48.665 20.982 73.891 1.00 69.62 96 THR A N 1
ATOM 723 C CA . THR A 1 96 ? -49.396 20.976 72.612 1.00 69.62 96 THR A CA 1
ATOM 724 C C . THR A 1 96 ? -49.745 22.381 72.119 1.00 69.62 96 THR A C 1
ATOM 726 O O . THR A 1 96 ? -50.131 22.560 70.965 1.00 69.62 96 THR A O 1
ATOM 729 N N . GLN A 1 97 ? -49.565 23.392 72.972 1.00 62.38 97 GLN A N 1
ATOM 730 C CA . GLN A 1 97 ? -49.729 24.806 72.650 1.00 62.38 97 GLN A CA 1
ATOM 731 C C . GLN A 1 97 ? -48.383 25.535 72.671 1.00 62.38 97 GLN A C 1
ATOM 733 O O . GLN A 1 97 ? -47.490 25.193 73.443 1.00 62.38 97 GLN A O 1
ATOM 738 N N . ASP A 1 98 ? -48.267 26.590 71.862 1.00 61.41 98 ASP A N 1
ATOM 739 C CA . ASP A 1 98 ? -47.106 27.483 71.845 1.00 61.41 98 ASP A CA 1
ATOM 740 C C . ASP A 1 98 ? -47.509 28.881 72.370 1.00 61.41 98 ASP A C 1
ATOM 742 O O . ASP A 1 98 ? -48.381 29.522 71.768 1.00 61.41 98 ASP A O 1
ATOM 746 N N . PRO A 1 99 ? -46.949 29.374 73.497 1.00 54.38 99 PRO A N 1
ATOM 747 C CA . PRO A 1 99 ? -45.977 28.714 74.381 1.00 54.38 99 PRO A CA 1
ATOM 748 C C . PRO A 1 99 ? -46.617 27.648 75.302 1.00 54.38 99 PRO A C 1
ATOM 750 O O . PRO A 1 99 ? -47.813 27.773 75.598 1.00 54.38 99 PRO A O 1
ATOM 753 N N . PRO A 1 100 ? -45.841 26.662 75.817 1.00 61.31 100 PRO A N 1
ATOM 754 C CA . PRO A 1 100 ? -46.322 25.653 76.770 1.00 61.31 100 PRO A CA 1
ATOM 755 C C . PRO A 1 100 ? -46.864 26.262 78.068 1.00 61.31 100 PRO A C 1
ATOM 757 O O . PRO A 1 100 ? -46.366 27.293 78.531 1.00 61.31 100 PRO A O 1
ATOM 760 N N . LYS A 1 101 ? -47.875 25.631 78.681 1.00 68.50 101 LYS A N 1
ATOM 761 C CA . LYS A 1 101 ? -48.558 26.160 79.884 1.00 68.50 101 LYS A CA 1
ATOM 762 C C . LYS A 1 101 ? -48.851 25.062 80.907 1.00 68.50 101 LYS A C 1
ATOM 764 O O . LYS A 1 101 ? -49.174 23.945 80.522 1.00 68.50 101 LYS A O 1
ATOM 769 N N . CYS A 1 102 ? -48.819 25.398 82.202 1.00 70.12 102 CYS A N 1
ATOM 770 C CA . CYS A 1 102 ? -49.369 24.526 83.246 1.00 70.12 102 CYS A CA 1
ATOM 771 C C . CYS A 1 102 ? -50.900 24.508 83.144 1.00 70.12 102 CYS A C 1
ATOM 773 O O . CYS A 1 102 ? -51.538 25.566 83.130 1.00 70.12 102 CYS A O 1
ATOM 775 N N . VAL A 1 103 ? -51.491 23.319 83.109 1.00 72.25 103 VAL A N 1
ATOM 776 C CA . VAL A 1 103 ? -52.941 23.114 83.093 1.00 72.25 103 VAL A CA 1
ATOM 777 C C . VAL A 1 103 ? -53.340 22.145 84.198 1.00 72.25 103 VAL A C 1
ATOM 779 O O . VAL A 1 103 ? -52.653 21.161 84.454 1.00 72.25 103 VAL A O 1
ATOM 782 N N . VAL A 1 104 ? -54.462 22.414 84.867 1.00 77.12 104 VAL A N 1
ATOM 783 C CA . VAL A 1 104 ? -55.047 21.460 85.820 1.00 77.12 104 VAL A CA 1
ATOM 784 C C . VAL A 1 104 ? -55.640 20.304 85.023 1.00 77.12 104 VAL A C 1
ATOM 786 O O . VAL A 1 104 ? -56.519 20.533 84.191 1.00 77.12 104 VAL A O 1
ATOM 789 N N . SER A 1 105 ? -55.192 19.078 85.285 1.00 75.62 105 SER A N 1
ATOM 790 C CA . SER A 1 105 ? -55.660 17.887 84.575 1.00 75.62 105 SER A CA 1
ATOM 791 C C . SER A 1 105 ? -55.745 16.675 85.500 1.00 75.62 105 SER A C 1
ATOM 793 O O . SER A 1 105 ? -55.027 16.566 86.494 1.00 75.62 105 SER A O 1
ATOM 795 N N . ARG A 1 106 ? -56.640 15.731 85.188 1.00 75.81 106 ARG A N 1
ATOM 796 C CA . ARG A 1 106 ? -56.657 14.407 85.832 1.00 75.81 106 ARG A CA 1
ATOM 797 C C . ARG A 1 106 ? -55.597 13.454 85.292 1.00 75.81 106 ARG A C 1
ATOM 799 O O . ARG A 1 106 ? -55.383 12.407 85.909 1.00 75.81 106 ARG A O 1
ATOM 806 N N . CYS A 1 107 ? -54.974 13.775 84.161 1.00 74.94 107 CYS A N 1
ATOM 807 C CA . CYS A 1 107 ? -53.842 13.012 83.659 1.00 74.94 107 CYS A CA 1
ATOM 808 C C . CYS A 1 107 ? -52.627 13.202 84.570 1.00 74.94 107 CYS A C 1
ATOM 810 O O . CYS A 1 107 ? -52.440 14.255 85.171 1.00 74.94 107 CYS A O 1
ATOM 812 N N . LYS A 1 108 ? -51.825 12.143 84.717 1.00 65.50 108 LYS A N 1
ATOM 813 C CA . LYS A 1 108 ? -50.633 12.138 85.585 1.00 65.50 108 LYS A CA 1
ATOM 814 C C . LYS A 1 108 ? -49.329 12.406 84.827 1.00 65.50 108 LYS A C 1
ATOM 816 O O . LYS A 1 108 ? -48.265 12.362 85.435 1.00 65.50 108 LYS A O 1
ATOM 821 N N . GLU A 1 109 ? -49.425 12.624 83.523 1.00 67.31 109 GLU A N 1
ATOM 822 C CA . GLU A 1 109 ? -48.320 12.841 82.592 1.00 67.31 109 GLU A CA 1
ATOM 823 C C . GLU A 1 109 ? -48.566 14.123 81.793 1.00 67.31 109 GLU A C 1
ATOM 825 O O . GLU A 1 109 ? -49.721 14.496 81.573 1.00 67.31 109 GLU A O 1
ATOM 830 N N . ASP A 1 110 ? -47.487 14.786 81.382 1.00 68.75 110 ASP A N 1
ATOM 831 C CA . ASP A 1 110 ? -47.537 15.996 80.561 1.00 68.75 110 ASP A CA 1
ATOM 832 C C . ASP A 1 110 ? -48.050 15.690 79.149 1.00 68.75 110 ASP A C 1
ATOM 834 O O . ASP A 1 110 ? -47.772 14.629 78.587 1.00 68.75 110 ASP A O 1
ATOM 838 N N . LEU A 1 111 ? -48.780 16.634 78.549 1.00 77.19 111 LEU A N 1
ATOM 839 C CA . LEU A 1 111 ? -49.275 16.492 77.180 1.00 77.19 111 LEU A CA 1
ATOM 840 C C . LEU A 1 111 ? -48.193 16.926 76.198 1.00 77.19 111 LEU A C 1
ATOM 842 O O . LEU A 1 111 ? -47.730 18.065 76.234 1.00 77.19 111 LEU A O 1
ATOM 846 N N . THR A 1 112 ? -47.805 16.024 75.302 1.00 74.94 112 THR A N 1
ATOM 847 C CA . THR A 1 112 ? -46.723 16.247 74.337 1.00 74.94 112 THR A CA 1
ATOM 848 C C . THR A 1 112 ? -47.201 16.154 72.890 1.00 74.94 112 THR A C 1
ATOM 850 O O . THR A 1 112 ? -48.273 15.621 72.590 1.00 74.94 112 THR A O 1
ATOM 853 N N . ILE A 1 113 ? -46.390 16.690 71.977 1.00 73.06 113 ILE A N 1
ATOM 854 C CA . ILE A 1 113 ? -46.522 16.467 70.535 1.00 73.06 113 ILE A CA 1
ATOM 855 C C . ILE A 1 113 ? -45.550 15.350 70.150 1.00 73.06 113 ILE A C 1
ATOM 857 O O . ILE A 1 113 ? -44.364 15.420 70.472 1.00 73.06 113 ILE A O 1
ATOM 861 N N . SER A 1 114 ? -46.048 14.333 69.450 1.00 70.94 114 SER A N 1
ATOM 862 C CA . SER A 1 114 ? -45.252 13.242 68.888 1.00 70.94 114 SER A CA 1
ATOM 863 C C . SER A 1 114 ? -45.517 13.155 67.388 1.00 70.94 114 SER A C 1
ATOM 865 O O . SER A 1 114 ? -46.628 12.845 66.958 1.00 70.94 114 SER A O 1
ATOM 867 N N . GLY A 1 115 ? -44.510 13.485 66.577 1.00 75.69 115 GLY A N 1
ATOM 868 C CA . GLY A 1 115 ? -44.654 13.570 65.122 1.00 75.69 115 GLY A CA 1
ATOM 869 C C . GLY A 1 115 ? -45.728 14.582 64.709 1.00 75.69 115 GLY A C 1
ATOM 870 O O . GLY A 1 115 ? -45.582 15.778 64.947 1.00 75.69 115 GLY A O 1
ATOM 871 N N . CYS A 1 116 ? -46.808 14.094 64.095 1.00 78.12 116 CYS A N 1
ATOM 872 C CA . CYS A 1 116 ? -47.968 14.890 63.673 1.00 78.12 116 CYS A CA 1
ATOM 873 C C . CYS A 1 116 ? -49.225 14.607 64.493 1.00 78.12 116 CYS A C 1
ATOM 875 O O . CYS A 1 116 ? -50.343 14.802 64.025 1.00 78.12 116 CYS A O 1
ATOM 877 N N . GLN A 1 117 ? -49.024 14.156 65.728 1.00 80.50 117 GLN A N 1
ATOM 878 C CA . GLN A 1 117 ? -50.079 13.914 66.690 1.00 80.50 117 GLN A CA 1
ATOM 879 C C . GLN A 1 117 ? -49.803 14.696 67.966 1.00 80.50 117 GLN A C 1
ATOM 881 O O . GLN A 1 117 ? -48.662 14.778 68.422 1.00 80.50 117 GLN A O 1
ATOM 886 N N . TYR A 1 118 ? -50.848 15.240 68.576 1.00 80.69 118 TYR A N 1
ATOM 887 C CA . TYR A 1 118 ? -50.756 15.863 69.892 1.00 80.69 118 TYR A CA 1
ATOM 888 C C . TYR A 1 118 ? -51.588 15.081 70.905 1.00 80.69 118 TYR A C 1
ATOM 890 O O . TYR A 1 118 ? -52.638 14.522 70.579 1.00 80.69 118 TYR A O 1
ATOM 898 N N . GLN A 1 119 ? -51.098 14.997 72.139 1.00 81.94 119 GLN A N 1
ATOM 899 C CA . GLN A 1 119 ? -51.801 14.303 73.210 1.00 81.94 119 GLN A CA 1
ATOM 900 C C . GLN A 1 119 ? -52.894 15.179 73.814 1.00 81.94 119 GLN A C 1
ATOM 902 O O . GLN A 1 119 ? -52.706 16.365 74.066 1.00 81.94 119 GLN A O 1
ATOM 907 N N . LYS A 1 120 ? -54.034 14.572 74.127 1.00 84.19 120 LYS A N 1
ATOM 908 C CA . LYS A 1 120 ? -55.132 15.204 74.850 1.00 84.19 120 LYS A CA 1
ATOM 909 C C . LYS A 1 120 ? -55.513 14.356 76.053 1.00 84.19 120 LYS A C 1
ATOM 911 O O . LYS A 1 120 ? -55.620 13.135 75.947 1.00 84.19 120 LYS A O 1
ATOM 916 N N . CYS A 1 121 ? -55.753 14.996 77.196 1.00 82.12 121 CYS A N 1
ATOM 917 C CA . CYS A 1 121 ? -56.219 14.278 78.376 1.00 82.12 121 CYS A CA 1
ATOM 918 C C . CYS A 1 121 ? -57.711 13.939 78.274 1.00 82.12 121 CYS A C 1
ATOM 920 O O . CYS A 1 121 ? -58.548 14.793 77.965 1.00 82.12 121 CYS A O 1
ATOM 922 N N . ASN A 1 122 ? -58.072 12.697 78.600 1.00 83.94 122 ASN A N 1
ATOM 923 C CA . ASN A 1 122 ? -59.442 12.366 78.960 1.00 83.94 122 ASN A CA 1
ATOM 924 C C . ASN A 1 122 ? -59.664 12.661 80.449 1.00 83.94 122 ASN A C 1
ATOM 926 O O . ASN A 1 122 ? -59.356 11.843 81.314 1.00 83.94 122 ASN A O 1
ATOM 930 N N . GLU A 1 123 ? -60.276 13.806 80.742 1.00 80.69 123 GLU A N 1
ATOM 931 C CA . GLU A 1 123 ? -60.526 14.273 82.114 1.00 80.69 123 GLU A CA 1
ATOM 932 C C . GLU A 1 123 ? -61.479 13.379 82.930 1.00 80.69 123 GLU A C 1
ATOM 934 O O . GLU A 1 123 ? -61.613 13.546 84.142 1.00 80.69 123 GLU A O 1
ATOM 939 N N . THR A 1 124 ? -62.148 12.408 82.303 1.00 79.19 124 THR A N 1
ATOM 940 C CA . THR A 1 124 ? -62.996 11.442 83.018 1.00 79.19 124 THR A CA 1
ATOM 941 C C . THR A 1 124 ? -62.186 10.241 83.496 1.00 79.19 124 THR A C 1
ATOM 943 O O . THR A 1 124 ? -62.346 9.816 84.642 1.00 79.19 124 THR A O 1
ATOM 946 N N . THR A 1 125 ? -61.314 9.701 82.640 1.00 79.44 125 THR A N 1
ATOM 947 C CA . THR A 1 125 ? -60.547 8.473 82.918 1.00 79.44 125 THR A CA 1
ATOM 948 C C . THR A 1 125 ? -59.133 8.738 83.432 1.00 79.44 125 THR A C 1
ATOM 950 O O . THR A 1 125 ? -58.549 7.846 84.036 1.00 79.44 125 THR A O 1
ATOM 953 N N . GLY A 1 126 ? -58.593 9.941 83.218 1.00 74.75 126 GLY A N 1
ATOM 954 C CA . GLY A 1 126 ? -57.227 10.322 83.593 1.00 74.75 126 GLY A CA 1
ATOM 955 C C . GLY A 1 126 ? -56.135 9.764 82.674 1.00 74.75 126 GLY A C 1
ATOM 956 O O . GLY A 1 126 ? -54.978 9.733 83.080 1.00 74.75 126 GLY A O 1
ATOM 957 N N . ASN A 1 127 ? -56.490 9.323 81.460 1.00 79.88 127 ASN A N 1
ATOM 958 C CA . ASN A 1 127 ? -55.544 8.791 80.469 1.00 79.88 127 ASN A CA 1
ATOM 959 C C . ASN A 1 127 ? -55.382 9.775 79.303 1.00 79.88 127 ASN A C 1
ATOM 961 O O . ASN A 1 127 ? -56.385 10.331 78.840 1.00 79.88 127 ASN A O 1
ATOM 965 N N . ALA A 1 128 ? -54.159 9.943 78.796 1.00 79.69 128 ALA A N 1
ATOM 966 C CA . ALA A 1 128 ? -53.902 10.700 77.575 1.00 79.69 128 ALA A CA 1
ATOM 967 C C . ALA A 1 128 ? -54.139 9.843 76.316 1.00 79.69 128 ALA A C 1
ATOM 969 O O . ALA A 1 128 ? -53.958 8.625 76.328 1.00 79.69 128 ALA A O 1
ATOM 970 N N . TYR A 1 129 ? -54.558 10.478 75.222 1.00 81.62 129 TYR A N 1
ATOM 971 C CA . TYR A 1 129 ? -54.691 9.858 73.900 1.00 81.62 129 TYR A CA 1
ATOM 972 C C . TYR A 1 129 ? -54.213 10.814 72.804 1.00 81.62 129 TYR A C 1
ATOM 974 O O . TYR A 1 129 ? -54.245 12.028 72.988 1.00 81.62 129 TYR A O 1
ATOM 982 N N . TYR A 1 130 ? -53.774 10.272 71.669 1.00 82.25 130 TYR A N 1
ATOM 983 C CA . TYR A 1 130 ? -53.253 11.049 70.544 1.00 82.25 130 TYR A CA 1
ATOM 984 C C . TYR A 1 130 ? -54.360 11.473 69.572 1.00 82.25 130 TYR A C 1
ATOM 986 O O . TYR A 1 130 ? -55.294 10.713 69.314 1.00 82.25 130 TYR A O 1
ATOM 994 N N . VAL A 1 131 ? -54.236 12.687 69.035 1.00 82.06 131 VAL A N 1
ATOM 995 C CA . VAL A 1 131 ? -55.093 13.254 67.986 1.00 82.06 131 VAL A CA 1
ATOM 996 C C . VAL A 1 131 ? -54.211 13.754 66.844 1.00 82.06 131 VAL A C 1
ATOM 998 O O . VAL A 1 131 ? -53.216 14.432 67.100 1.00 82.06 131 VAL A O 1
ATOM 1001 N N . ASP A 1 132 ? -54.575 13.432 65.602 1.00 80.88 132 ASP A N 1
ATOM 1002 C CA . ASP A 1 132 ? -53.853 13.866 64.401 1.00 80.88 132 ASP A CA 1
ATOM 1003 C C . ASP A 1 132 ? -53.982 15.382 64.158 1.00 80.88 132 ASP A C 1
ATOM 1005 O O . ASP A 1 132 ? -55.030 15.989 64.394 1.00 80.88 132 ASP A O 1
ATOM 1009 N N . ILE A 1 133 ? -52.903 15.999 63.669 1.00 80.62 133 ILE A N 1
ATOM 1010 C CA . ILE A 1 133 ? -52.875 17.393 63.214 1.00 80.62 133 ILE A CA 1
ATOM 1011 C C . ILE A 1 133 ? -53.295 17.434 61.741 1.00 80.62 133 ILE A C 1
ATOM 1013 O O . ILE A 1 133 ? -52.546 17.009 60.861 1.00 80.62 133 ILE A O 1
ATOM 1017 N N . GLU A 1 134 ? -54.476 17.984 61.458 1.00 77.62 134 GLU A N 1
ATOM 1018 C CA . GLU A 1 134 ? -54.948 18.210 60.088 1.00 77.62 134 GLU A CA 1
ATOM 1019 C C . GLU A 1 134 ? -54.512 19.589 59.568 1.00 77.62 134 GLU A C 1
ATOM 1021 O O . GLU A 1 134 ? -54.878 20.628 60.119 1.00 77.62 134 GLU A O 1
ATOM 1026 N N . CYS A 1 135 ? -53.755 19.607 58.468 1.00 79.88 135 CYS A N 1
ATOM 1027 C CA . CYS A 1 135 ? -53.351 20.837 57.791 1.00 79.88 135 CYS A CA 1
ATOM 1028 C C . CYS A 1 135 ? -54.385 21.244 56.740 1.00 79.88 135 CYS A C 1
ATOM 1030 O O . CYS A 1 135 ? -54.324 20.809 55.595 1.00 79.88 135 CYS A O 1
ATOM 1032 N N . THR A 1 136 ? -55.338 22.091 57.126 1.00 76.12 136 THR A N 1
ATOM 1033 C CA . THR A 1 136 ? -56.441 22.529 56.250 1.00 76.12 136 THR A CA 1
ATOM 1034 C C . THR A 1 136 ? -56.156 23.832 55.496 1.00 76.12 136 THR A C 1
ATOM 1036 O O . THR A 1 136 ? -57.065 24.418 54.908 1.00 76.12 136 THR A O 1
ATOM 1039 N N . GLU A 1 137 ? -54.925 24.343 55.556 1.00 81.06 137 GLU A N 1
ATOM 1040 C CA . GLU A 1 137 ? -54.535 25.563 54.846 1.00 81.06 137 GLU A CA 1
ATOM 1041 C C . GLU A 1 137 ? -54.439 25.324 53.331 1.00 81.06 137 GLU A C 1
ATOM 1043 O O . GLU A 1 137 ? -54.074 24.244 52.869 1.00 81.06 137 GLU A O 1
ATOM 1048 N N . THR A 1 138 ? -54.755 26.353 52.543 1.00 79.25 138 THR A N 1
ATOM 1049 C CA . THR A 1 138 ? -54.675 26.322 51.076 1.00 79.25 138 THR A CA 1
ATOM 1050 C C . THR A 1 138 ? -53.730 27.404 50.569 1.00 79.25 138 THR A C 1
ATOM 1052 O O . THR A 1 138 ? -53.751 28.533 51.066 1.00 79.25 138 THR A O 1
ATOM 1055 N N . ILE A 1 139 ? -52.933 27.082 49.549 1.00 84.44 139 ILE A N 1
ATOM 1056 C CA . ILE A 1 139 ? -52.041 28.037 48.873 1.00 84.44 139 ILE A CA 1
ATOM 1057 C C . ILE A 1 139 ? -52.893 29.095 48.155 1.00 84.44 139 ILE A C 1
ATOM 1059 O O . ILE A 1 139 ? -53.901 28.757 47.534 1.00 84.44 139 ILE A O 1
ATOM 1063 N N . LYS A 1 140 ? -52.519 30.379 48.252 1.00 82.81 140 LYS A N 1
ATOM 1064 C CA . LYS A 1 140 ? -53.368 31.494 47.785 1.00 82.81 140 LYS A CA 1
ATOM 1065 C C . LYS A 1 140 ? -53.485 31.570 46.268 1.00 82.81 140 LYS A C 1
ATOM 1067 O O . LYS A 1 140 ? -54.566 31.833 45.751 1.00 82.81 140 LYS A O 1
ATOM 1072 N N . GLU A 1 141 ? -52.367 31.394 45.575 1.00 84.62 141 GLU A N 1
ATOM 1073 C CA . GLU A 1 141 ? -52.280 31.526 44.124 1.00 84.62 141 GLU A CA 1
ATOM 1074 C C . GLU A 1 141 ? -51.356 30.441 43.575 1.00 84.62 141 GLU A C 1
ATOM 1076 O O . GLU A 1 141 ? -50.250 30.242 44.080 1.00 84.62 141 GLU A O 1
ATOM 1081 N N . VAL A 1 142 ? -51.830 29.713 42.567 1.00 84.19 142 VAL A N 1
ATOM 1082 C CA . VAL A 1 142 ? -51.097 28.613 41.937 1.00 84.19 142 VAL A CA 1
ATOM 1083 C C . VAL A 1 142 ? -51.205 28.788 40.428 1.00 84.19 142 VAL A C 1
ATOM 1085 O O . VAL A 1 142 ? -52.313 28.782 39.888 1.00 84.19 142 VAL A O 1
ATOM 1088 N N . ASP A 1 143 ? -50.063 28.958 39.755 1.00 84.69 143 ASP A N 1
ATOM 1089 C CA . ASP A 1 143 ? -49.998 28.929 38.290 1.00 84.69 143 ASP A CA 1
ATOM 1090 C C . ASP A 1 143 ? -50.616 27.617 37.779 1.00 84.69 143 ASP A C 1
ATOM 1092 O O . ASP A 1 143 ? -50.352 26.542 38.324 1.00 84.69 143 ASP A O 1
ATOM 1096 N N . SER A 1 144 ? -51.447 27.685 36.737 1.00 83.12 144 SER A N 1
ATOM 1097 C CA . SER A 1 144 ? -52.185 26.523 36.230 1.00 83.12 144 SER A CA 1
ATOM 1098 C C . SER A 1 144 ? -51.279 25.373 35.784 1.00 83.12 144 SER A C 1
ATOM 1100 O O . SER A 1 144 ? -51.714 24.222 35.827 1.00 83.12 144 SER A O 1
ATOM 1102 N N . ARG A 1 145 ? -50.028 25.661 35.400 1.00 82.56 145 ARG A N 1
ATOM 1103 C CA . ARG A 1 145 ? -49.012 24.659 35.038 1.00 82.56 145 ARG A CA 1
ATOM 1104 C C . ARG A 1 145 ? -48.441 23.919 36.246 1.00 82.56 145 ARG A C 1
ATOM 1106 O O . ARG A 1 145 ? -47.939 22.817 36.090 1.00 82.56 145 ARG A O 1
ATOM 1113 N N . CYS A 1 146 ? -48.548 24.503 37.435 1.00 84.00 146 CYS A N 1
ATOM 1114 C CA . CYS A 1 146 ? -47.984 23.994 38.686 1.00 84.00 146 CYS A CA 1
ATOM 1115 C C . CYS A 1 146 ? -49.052 23.432 39.635 1.00 84.00 146 CYS A C 1
ATOM 1117 O O . CYS A 1 146 ? -48.840 23.322 40.847 1.00 84.00 146 CYS A O 1
ATOM 1119 N N . LYS A 1 147 ? -50.241 23.143 39.098 1.00 82.50 147 LYS A N 1
ATOM 1120 C CA . LYS A 1 147 ? -51.401 22.739 39.882 1.00 82.50 147 LYS A CA 1
ATOM 1121 C C . LYS A 1 147 ? -51.135 21.421 40.614 1.00 82.50 147 LYS A C 1
ATOM 1123 O O . LYS A 1 147 ? -50.564 20.499 40.046 1.00 82.50 147 LYS A O 1
ATOM 1128 N N . ASP A 1 148 ? -51.571 21.351 41.871 1.00 82.06 148 ASP A N 1
ATOM 1129 C CA . ASP A 1 148 ? -51.505 20.160 42.731 1.00 82.06 148 ASP A CA 1
ATOM 1130 C C . ASP A 1 148 ? -50.072 19.657 43.035 1.00 82.06 148 ASP A C 1
ATOM 1132 O O . ASP A 1 148 ? -49.900 18.606 43.643 1.00 82.06 148 ASP A O 1
ATOM 1136 N N . MET A 1 149 ? -49.033 20.428 42.680 1.00 86.31 149 MET A N 1
ATOM 1137 C CA . MET A 1 149 ? -47.627 20.057 42.911 1.00 86.31 149 MET A CA 1
ATOM 1138 C C . MET A 1 149 ? -47.127 20.384 44.318 1.00 86.31 149 MET A C 1
ATOM 1140 O O . MET A 1 149 ? -46.165 19.777 44.786 1.00 86.31 149 MET A O 1
ATOM 1144 N N . PHE A 1 150 ? -47.772 21.331 45.001 1.00 87.75 150 PHE A N 1
ATOM 1145 C CA . PHE A 1 150 ? -47.441 21.749 46.360 1.00 87.75 150 PHE A CA 1
ATOM 1146 C C . PHE A 1 150 ? -48.685 21.687 47.238 1.00 87.75 150 PHE A C 1
ATOM 1148 O O . PHE A 1 150 ? -49.767 22.103 46.824 1.00 87.75 150 PHE A O 1
ATOM 1155 N N . THR A 1 151 ? -48.522 21.216 48.470 1.00 85.44 151 THR A N 1
ATOM 1156 C CA . THR A 1 151 ? -49.592 21.225 49.471 1.00 85.44 151 THR A CA 1
ATOM 1157 C C . THR A 1 151 ? -49.035 21.460 50.868 1.00 85.44 151 THR A C 1
ATOM 1159 O O . THR A 1 151 ? -47.822 21.393 51.088 1.00 85.44 151 THR A O 1
ATOM 1162 N N . TYR A 1 152 ? -49.928 21.726 51.815 1.00 84.94 152 TYR A N 1
ATOM 1163 C CA . TYR A 1 152 ? -49.591 21.745 53.229 1.00 84.94 152 TYR A CA 1
ATOM 1164 C C . TYR A 1 152 ? -49.525 20.322 53.774 1.00 84.94 152 TYR A C 1
ATOM 1166 O O . TYR A 1 152 ? -50.500 19.575 53.727 1.00 84.94 152 TYR A O 1
ATOM 1174 N N . ILE A 1 153 ? -48.378 19.965 54.336 1.00 82.06 153 ILE A N 1
ATOM 1175 C CA . ILE A 1 153 ? -48.173 18.715 55.060 1.00 82.06 153 ILE A CA 1
ATOM 1176 C C . ILE A 1 153 ? -47.674 19.015 56.465 1.00 82.06 153 ILE A C 1
ATOM 1178 O O . ILE A 1 153 ? -46.916 19.960 56.690 1.00 82.06 153 ILE A O 1
ATOM 1182 N N . CYS A 1 154 ? -48.125 18.211 57.423 1.00 79.44 154 CYS A N 1
ATOM 1183 C CA . CYS A 1 154 ? -47.619 18.305 58.779 1.00 79.44 154 CYS A CA 1
ATOM 1184 C C . CYS A 1 154 ? -46.199 17.722 58.833 1.00 79.44 154 CYS A C 1
ATOM 1186 O O . CYS A 1 154 ? -45.960 16.594 58.403 1.00 79.44 154 CYS A O 1
ATOM 1188 N N . MET A 1 155 ? -45.263 18.495 59.376 1.00 74.00 155 MET A N 1
ATOM 1189 C CA . MET A 1 155 ? -43.923 18.053 59.748 1.00 74.00 155 MET A CA 1
ATOM 1190 C C . MET A 1 155 ? -43.600 18.602 61.139 1.00 74.00 155 MET A C 1
ATOM 1192 O O . MET A 1 155 ? -43.736 19.802 61.377 1.00 74.00 155 MET A O 1
ATOM 1196 N N . ASP A 1 156 ? -43.190 17.724 62.057 1.00 70.44 156 ASP A N 1
ATOM 1197 C CA . ASP A 1 156 ? -42.772 18.071 63.425 1.00 70.44 156 ASP A CA 1
ATOM 1198 C C . ASP A 1 156 ? -43.769 18.978 64.173 1.00 70.44 156 ASP A C 1
ATOM 1200 O O . ASP A 1 156 ? -43.410 20.002 64.758 1.00 70.44 156 ASP A O 1
ATOM 1204 N N . GLY A 1 157 ? -45.053 18.619 64.122 1.00 68.94 157 GLY A N 1
ATOM 1205 C CA . GLY A 1 157 ? -46.118 19.358 64.798 1.00 68.94 157 GLY A CA 1
ATOM 1206 C C . GLY A 1 157 ? -46.529 20.675 64.132 1.00 68.94 157 GLY A C 1
ATOM 1207 O O . GLY A 1 157 ? -47.304 21.425 64.724 1.00 68.94 157 GLY A O 1
ATOM 1208 N N . LYS A 1 158 ? -46.030 20.985 62.925 1.00 75.12 158 LYS A N 1
ATOM 1209 C CA . LYS A 1 158 ? -46.344 22.220 62.187 1.00 75.12 158 LYS A CA 1
ATOM 1210 C C . LYS A 1 158 ? -46.774 21.936 60.752 1.00 75.12 158 LYS A C 1
ATOM 1212 O O . LYS A 1 158 ? -46.195 21.093 60.075 1.00 75.12 158 LYS A O 1
ATOM 1217 N N . CYS A 1 159 ? -47.753 22.689 60.262 1.00 80.69 159 CYS A N 1
ATOM 1218 C CA . CYS A 1 159 ? -48.156 22.647 58.859 1.00 80.69 159 CYS A CA 1
ATOM 1219 C C . CYS A 1 159 ? -47.188 23.471 58.007 1.00 80.69 159 CYS A C 1
ATOM 1221 O O . CYS A 1 159 ? -47.064 24.681 58.193 1.00 80.69 159 CYS A O 1
ATOM 1223 N N . VAL A 1 160 ? -46.496 22.815 57.076 1.00 83.56 160 VAL A N 1
ATOM 1224 C CA . VAL A 1 160 ? -45.536 23.440 56.157 1.00 83.56 160 VAL A CA 1
ATOM 1225 C C . VAL A 1 160 ? -45.881 23.099 54.713 1.00 83.56 160 VAL A C 1
ATOM 1227 O O . VAL A 1 160 ? -46.363 22.007 54.421 1.00 83.56 160 VAL A O 1
ATOM 1230 N N . VAL A 1 161 ? -45.626 24.030 53.793 1.00 85.31 161 VAL A N 1
ATOM 1231 C CA . VAL A 1 161 ? -45.821 23.783 52.359 1.00 85.31 161 VAL A CA 1
ATOM 1232 C C . VAL A 1 161 ? -44.625 23.017 51.811 1.00 85.31 161 VAL A C 1
ATOM 1234 O O . VAL A 1 161 ? -43.478 23.432 51.993 1.00 85.31 161 VAL A O 1
ATOM 1237 N N . LYS A 1 162 ? -44.890 21.917 51.112 1.00 84.44 162 LYS A N 1
ATOM 1238 C CA . LYS A 1 162 ? -43.877 21.106 50.433 1.00 84.44 162 LYS A CA 1
ATOM 1239 C C . LYS A 1 162 ? -44.389 20.607 49.091 1.00 84.44 162 LYS A C 1
ATOM 1241 O O . LYS A 1 162 ? -45.596 20.485 48.878 1.00 84.44 162 LYS A O 1
ATOM 1246 N N . ALA A 1 163 ? -43.443 20.318 48.202 1.00 84.56 163 ALA A N 1
ATOM 1247 C CA . ALA A 1 163 ? -43.732 19.622 46.962 1.00 84.56 163 ALA A CA 1
ATOM 1248 C C . ALA A 1 163 ? -44.193 18.190 47.274 1.00 84.56 163 ALA A C 1
ATOM 1250 O O . ALA A 1 163 ? -43.578 17.505 48.093 1.00 84.56 163 ALA A O 1
ATOM 1251 N N . VAL A 1 164 ? -45.281 17.764 46.637 1.00 84.56 164 VAL A N 1
ATOM 1252 C CA . VAL A 1 164 ? -45.843 16.401 46.738 1.00 84.56 164 VAL A CA 1
ATOM 1253 C C . VAL A 1 164 ? -45.581 15.557 45.496 1.00 84.56 164 VAL A C 1
ATOM 1255 O O . VAL A 1 164 ? -46.005 14.407 45.423 1.00 84.56 164 VAL A O 1
ATOM 1258 N N . VAL A 1 165 ? -44.860 16.132 44.542 1.00 81.19 165 VAL A N 1
ATOM 1259 C CA . VAL A 1 165 ? -44.364 15.485 43.332 1.00 81.19 165 VAL A CA 1
ATOM 1260 C C . VAL A 1 165 ? -42.836 15.432 43.379 1.00 81.19 165 VAL A C 1
ATOM 1262 O O . VAL A 1 165 ? -42.202 16.128 44.179 1.00 81.19 165 VAL A O 1
ATOM 1265 N N . SER A 1 166 ? -42.235 14.587 42.548 1.00 80.25 166 SER A N 1
ATOM 1266 C CA . SER A 1 166 ? -40.778 14.475 42.427 1.00 80.25 166 SER A CA 1
ATOM 1267 C C . SER A 1 166 ? -40.133 15.752 41.865 1.00 80.25 166 SER A C 1
ATOM 1269 O O . SER A 1 166 ? -40.789 16.568 41.219 1.00 80.25 166 SER A O 1
ATOM 1271 N N . GLU A 1 167 ? -38.819 15.922 42.062 1.00 77.00 167 GLU A N 1
ATOM 1272 C CA . GLU A 1 167 ? -38.074 17.065 41.501 1.00 77.00 167 GLU A CA 1
ATOM 1273 C C . GLU A 1 167 ? -38.147 17.150 39.968 1.00 77.00 167 GLU A C 1
ATOM 1275 O O . GLU A 1 167 ? -38.074 18.243 39.406 1.00 77.00 167 GLU A O 1
ATOM 1280 N N . ASP A 1 168 ? -38.310 16.018 39.278 1.00 76.19 168 ASP A N 1
ATOM 1281 C CA . ASP A 1 168 ? -38.471 15.998 37.824 1.00 76.19 168 ASP A CA 1
ATOM 1282 C C . ASP A 1 168 ? -39.881 16.404 37.386 1.00 76.19 168 ASP A C 1
ATOM 1284 O O . ASP A 1 168 ? -40.024 17.088 36.379 1.00 76.19 168 ASP A O 1
ATOM 1288 N N . GLU A 1 169 ? -40.916 16.073 38.159 1.00 76.94 169 GLU A N 1
ATOM 1289 C CA . GLU A 1 169 ? -42.295 16.509 37.892 1.00 76.94 169 GLU A CA 1
ATOM 1290 C C . GLU A 1 169 ? -42.502 18.007 38.149 1.00 76.94 169 GLU A C 1
ATOM 1292 O O . GLU A 1 169 ? -43.396 18.613 37.562 1.00 76.94 169 GLU A O 1
ATOM 1297 N N . LEU A 1 170 ? -41.647 18.635 38.965 1.00 80.81 170 LEU A N 1
ATOM 1298 C CA . LEU A 1 170 ? -41.607 20.094 39.108 1.00 80.81 170 LEU A CA 1
ATOM 1299 C C . LEU A 1 170 ? -41.110 20.803 37.838 1.00 80.81 170 LEU A C 1
ATOM 1301 O O . LEU A 1 170 ? -41.288 22.019 37.717 1.00 80.81 170 LEU A O 1
ATOM 1305 N N . LYS A 1 171 ? -40.490 20.077 36.896 1.00 79.56 171 LYS A N 1
ATOM 1306 C CA . LYS A 1 171 ? -40.108 20.594 35.579 1.00 79.56 171 LYS A CA 1
ATOM 1307 C C . LYS A 1 171 ? -41.289 20.419 34.634 1.00 79.56 171 LYS A C 1
ATOM 1309 O O . LYS A 1 171 ? -41.586 19.322 34.169 1.00 79.56 171 LYS A O 1
ATOM 1314 N N . VAL A 1 172 ? -41.956 21.523 34.333 1.00 75.12 172 VAL A N 1
ATOM 1315 C CA . VAL A 1 172 ? -43.140 21.535 33.473 1.00 75.12 172 VAL A CA 1
ATOM 1316 C C . VAL A 1 172 ? -42.782 22.274 32.197 1.00 75.12 172 VAL A C 1
ATOM 1318 O O . VAL A 1 172 ? -42.222 23.364 32.251 1.00 75.12 172 VAL A O 1
ATOM 1321 N N . GLU A 1 173 ? -43.079 21.688 31.038 1.00 78.00 173 GLU A N 1
ATOM 1322 C CA . GLU A 1 173 ? -42.748 22.277 29.734 1.00 78.00 173 GLU A CA 1
ATOM 1323 C C . GLU A 1 173 ? -41.263 22.699 29.638 1.00 78.00 173 GLU A C 1
ATOM 1325 O O . GLU A 1 173 ? -40.374 21.851 29.662 1.00 78.00 173 GLU A O 1
ATOM 1330 N N . CYS A 1 174 ? -40.987 24.004 29.533 1.00 75.25 174 CYS A N 1
ATOM 1331 C CA . CYS A 1 174 ? -39.641 24.557 29.402 1.00 75.25 174 CYS A CA 1
ATOM 1332 C C . CYS A 1 174 ? -39.148 25.294 30.661 1.00 75.25 174 CYS A C 1
ATOM 1334 O O . CYS A 1 174 ? -38.288 26.179 30.568 1.00 75.25 174 CYS A O 1
ATOM 1336 N N . GLY A 1 175 ? -39.717 25.001 31.827 1.00 79.12 175 GLY A N 1
ATOM 1337 C CA . GLY A 1 175 ? -39.465 25.738 33.060 1.00 79.12 175 GLY A CA 1
ATOM 1338 C C . GLY A 1 175 ? -39.621 24.877 34.303 1.00 79.12 175 GLY A C 1
ATOM 1339 O O . GLY A 1 175 ? -39.637 23.650 34.226 1.00 79.12 175 GLY A O 1
ATOM 1340 N N . TYR A 1 176 ? -39.700 25.527 35.459 1.00 85.69 176 TYR A N 1
ATOM 1341 C CA . TYR A 1 176 ? -39.878 24.850 36.738 1.00 85.69 176 TYR A CA 1
ATOM 1342 C C . TYR A 1 176 ? -40.864 25.593 37.644 1.00 85.69 176 TYR A C 1
ATOM 1344 O O . TYR A 1 176 ? -41.004 26.816 37.567 1.00 85.69 176 TYR A O 1
ATOM 1352 N N . CYS A 1 177 ? -41.562 24.835 38.482 1.00 85.75 177 CYS A N 1
ATOM 1353 C CA . CYS A 1 177 ? -42.527 25.341 39.449 1.00 85.75 177 CYS A CA 1
ATOM 1354 C C . CYS A 1 177 ? -41.867 25.562 40.814 1.00 85.75 177 CYS A C 1
ATOM 1356 O O . CYS A 1 177 ? -41.232 24.657 41.353 1.00 85.75 177 CYS A O 1
ATOM 1358 N N . GLU A 1 178 ? -42.042 26.749 41.395 1.00 87.81 178 GLU A N 1
ATOM 1359 C CA . GLU A 1 178 ? -41.410 27.135 42.661 1.00 87.81 178 GLU A CA 1
ATOM 1360 C C . GLU A 1 178 ? -42.417 27.760 43.632 1.00 87.81 178 GLU A C 1
ATOM 1362 O O . GLU A 1 178 ? -43.251 28.583 43.246 1.00 87.81 178 GLU A O 1
ATOM 1367 N N . TYR A 1 179 ? -42.327 27.388 44.913 1.00 87.69 179 TYR A N 1
ATOM 1368 C CA . TYR A 1 179 ? -43.129 27.986 45.979 1.00 87.69 179 TYR A CA 1
ATOM 1369 C C . TYR A 1 179 ? -42.434 29.215 46.577 1.00 87.69 179 TYR A C 1
ATOM 1371 O O . TYR A 1 179 ? -41.339 29.125 47.131 1.00 87.69 179 TYR A O 1
ATOM 1379 N N . ASN A 1 180 ? -43.112 30.360 46.534 1.00 84.25 180 ASN A N 1
ATOM 1380 C CA . ASN A 1 180 ? -42.675 31.589 47.181 1.00 84.25 180 ASN A CA 1
ATOM 1381 C C . ASN A 1 180 ? -43.310 31.713 48.576 1.00 84.25 180 ASN A C 1
ATOM 1383 O O . ASN A 1 180 ? -44.506 31.987 48.716 1.00 84.25 180 ASN A O 1
ATOM 1387 N N . SER A 1 181 ? -42.488 31.557 49.617 1.00 78.62 181 SER A N 1
ATOM 1388 C CA . SER A 1 181 ? -42.920 31.596 51.020 1.00 78.62 181 SER A CA 1
ATOM 1389 C C . SER A 1 181 ? -43.367 32.978 51.509 1.00 78.62 181 SER A C 1
ATOM 1391 O O . SER A 1 181 ? -44.114 33.058 52.481 1.00 78.62 181 SER A O 1
ATOM 1393 N N . VAL A 1 182 ? -42.955 34.063 50.842 1.00 81.56 182 VAL A N 1
ATOM 1394 C CA . VAL A 1 182 ? -43.309 35.442 51.222 1.00 81.56 182 VAL A CA 1
ATOM 1395 C C . VAL A 1 182 ? -44.711 35.801 50.731 1.00 81.56 182 VAL A C 1
ATOM 1397 O O . VAL A 1 182 ? -45.494 36.400 51.468 1.00 81.56 182 VAL A O 1
ATOM 1400 N N . SER A 1 183 ? -45.045 35.429 49.495 1.00 81.38 183 SER A N 1
ATOM 1401 C CA . SER A 1 183 ? -46.357 35.690 48.888 1.00 81.38 183 SER A CA 1
ATOM 1402 C C . SER A 1 183 ? -47.371 34.561 49.098 1.00 81.38 183 SER A C 1
ATOM 1404 O O . SER A 1 183 ? -48.561 34.776 48.863 1.00 81.38 183 SER A O 1
ATOM 1406 N N . ASN A 1 184 ? -46.933 33.394 49.588 1.00 84.31 184 ASN A N 1
ATOM 1407 C CA . ASN A 1 184 ? -47.725 32.162 49.672 1.00 84.31 184 ASN A CA 1
ATOM 1408 C C . ASN A 1 184 ? -48.349 31.796 48.309 1.00 84.31 184 ASN A C 1
ATOM 1410 O O . ASN A 1 184 ? -49.567 31.645 48.177 1.00 84.31 184 ASN A O 1
ATOM 1414 N N . SER A 1 185 ? -47.496 31.718 47.283 1.00 87.94 185 SER A N 1
ATOM 1415 C CA . SER A 1 185 ? -47.891 31.458 45.894 1.00 87.94 185 SER A CA 1
ATOM 1416 C C . SER A 1 185 ? -46.935 30.484 45.211 1.00 87.94 185 SER A C 1
ATOM 1418 O O . SER A 1 185 ? -45.731 30.534 45.461 1.00 87.94 185 SER A O 1
ATOM 1420 N N . VAL A 1 186 ? -47.446 29.650 44.307 1.00 87.00 186 VAL A N 1
ATOM 1421 C CA . VAL A 1 186 ? -46.631 28.805 43.420 1.00 87.00 186 VAL A CA 1
ATOM 1422 C C . VAL A 1 186 ? -46.566 29.445 42.039 1.00 87.00 186 VAL A C 1
ATOM 1424 O O . VAL A 1 186 ? -47.600 29.665 41.405 1.00 87.00 186 VAL A O 1
ATOM 1427 N N . VAL A 1 187 ? -45.350 29.737 41.581 1.00 86.44 187 VAL A N 1
ATOM 1428 C CA . VAL A 1 187 ? -45.083 30.411 40.305 1.00 86.44 187 VAL A CA 1
ATOM 1429 C C . VAL A 1 187 ? -44.343 29.488 39.344 1.00 86.44 187 VAL A C 1
ATOM 1431 O O . VAL A 1 187 ? -43.491 28.701 39.754 1.00 86.44 187 VAL A O 1
ATOM 1434 N N . TYR A 1 188 ? -44.655 29.609 38.055 1.00 83.81 188 TYR A N 1
ATOM 1435 C CA . TYR A 1 188 ? -43.885 28.984 36.986 1.00 83.81 188 TYR A CA 1
ATOM 1436 C C . TYR A 1 188 ? -42.770 29.921 36.516 1.00 83.81 188 TYR A C 1
ATOM 1438 O O . TYR A 1 188 ? -43.026 31.079 36.177 1.00 83.81 188 TYR A O 1
ATOM 1446 N N . ILE A 1 189 ? -41.546 29.407 36.433 1.00 80.62 189 ILE A N 1
ATOM 1447 C CA . ILE A 1 189 ? -40.374 30.148 35.966 1.00 80.62 189 ILE A CA 1
ATOM 1448 C C . ILE A 1 189 ? -39.861 29.495 34.680 1.00 80.62 189 ILE A C 1
ATOM 1450 O O . ILE A 1 189 ? -39.400 28.354 34.685 1.00 80.62 189 ILE A O 1
ATOM 1454 N N . SER A 1 190 ? -39.937 30.229 33.564 1.00 76.56 190 SER A N 1
ATOM 1455 C CA . SER A 1 190 ? -39.420 29.785 3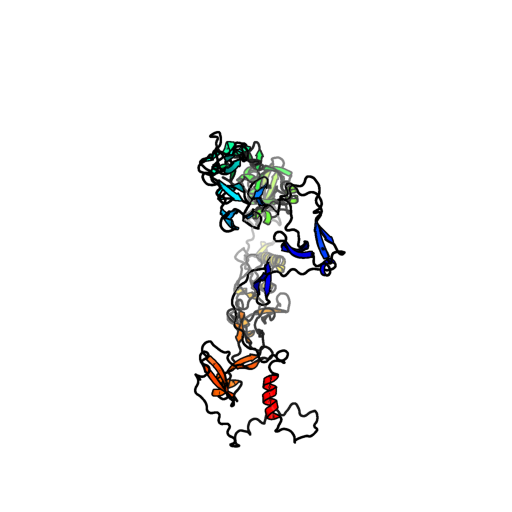2.261 1.00 76.56 190 SER A CA 1
ATOM 1456 C C . SER A 1 190 ? -37.891 29.805 32.240 1.00 76.56 190 SER A C 1
ATOM 1458 O O . SER A 1 190 ? -37.274 30.801 32.623 1.00 76.56 190 SER A O 1
ATOM 1460 N N . ASN A 1 191 ? -37.271 28.739 31.728 1.00 71.56 191 ASN A N 1
ATOM 1461 C CA . ASN A 1 191 ? -35.819 28.684 31.551 1.00 71.56 191 ASN A CA 1
ATOM 1462 C C . ASN A 1 191 ? -35.364 29.206 30.174 1.00 71.56 191 ASN A C 1
ATOM 1464 O O . ASN A 1 191 ? -34.204 29.591 30.039 1.00 71.56 191 ASN A O 1
ATOM 1468 N N . CYS A 1 192 ? -36.249 29.274 29.167 1.00 72.12 192 CYS A N 1
ATOM 1469 C CA . CYS A 1 192 ? -35.862 29.638 27.792 1.00 72.12 192 CYS A CA 1
ATOM 1470 C C . CYS A 1 192 ? -35.452 31.108 27.622 1.00 72.12 192 CYS A C 1
ATOM 1472 O O . CYS A 1 192 ? -34.585 31.410 26.805 1.00 72.12 192 CYS A O 1
ATOM 1474 N N . GLU A 1 193 ? -36.046 32.021 28.396 1.00 65.19 193 GLU A N 1
ATOM 1475 C CA . GLU A 1 193 ? -35.770 33.466 28.301 1.00 65.19 193 GLU A CA 1
ATOM 1476 C C . GLU A 1 193 ? -34.379 33.822 28.851 1.00 65.19 193 GLU A C 1
ATOM 1478 O O . GLU A 1 193 ? -33.791 34.831 28.479 1.00 65.19 193 GLU A O 1
ATOM 1483 N N . LYS A 1 194 ? -33.808 32.961 29.704 1.00 65.38 194 LYS A N 1
ATOM 1484 C CA . LYS A 1 194 ? -32.441 33.114 30.229 1.00 65.38 194 LYS A CA 1
ATOM 1485 C C . LYS A 1 194 ? -31.376 32.513 29.309 1.00 65.38 194 LYS A C 1
ATOM 1487 O O . LYS A 1 194 ? -30.187 32.754 29.514 1.00 65.38 194 LYS A O 1
ATOM 1492 N N . THR A 1 195 ? -31.776 31.715 28.320 1.00 63.41 195 THR A N 1
ATOM 1493 C CA . THR A 1 195 ? -30.872 31.075 27.361 1.00 63.41 195 THR A CA 1
ATOM 1494 C C . THR A 1 195 ? -30.870 31.841 26.043 1.00 63.41 195 THR A C 1
ATOM 1496 O O . THR A 1 195 ? -31.925 32.111 25.473 1.00 63.41 195 THR A O 1
ATOM 1499 N N . GLN A 1 196 ? -29.681 32.185 25.548 1.00 69.06 196 GLN A N 1
ATOM 1500 C CA . GLN A 1 196 ? -29.504 32.885 24.275 1.00 69.06 196 GLN A CA 1
ATOM 1501 C C . GLN A 1 196 ? -28.988 31.934 23.193 1.00 69.06 196 GLN A C 1
ATOM 1503 O O . GLN A 1 196 ? -28.162 31.058 23.464 1.00 69.06 196 GLN A O 1
ATOM 1508 N N . SER A 1 197 ? -29.434 32.147 21.952 1.00 71.44 197 SER A N 1
ATOM 1509 C CA . SER A 1 197 ? -28.844 31.510 20.772 1.00 71.44 197 SER A CA 1
ATOM 1510 C C . SER A 1 197 ? -27.342 31.805 20.729 1.00 71.44 197 SER A C 1
ATOM 1512 O O . SER A 1 197 ? -26.928 32.962 20.860 1.00 71.44 197 SER A O 1
ATOM 1514 N N . ARG A 1 198 ? -26.508 30.780 20.499 1.00 67.31 198 ARG A N 1
ATOM 1515 C CA . ARG A 1 198 ? -25.049 30.974 20.373 1.00 67.31 198 ARG A CA 1
ATOM 1516 C C . ARG A 1 198 ? -24.680 31.834 19.166 1.00 67.31 198 ARG A C 1
ATOM 1518 O O . ARG A 1 198 ? -23.624 32.455 19.162 1.00 67.31 198 ARG A O 1
ATOM 1525 N N . CYS A 1 199 ? -25.542 31.860 18.153 1.00 65.56 199 CYS A N 1
ATOM 1526 C CA . CYS A 1 199 ? -25.413 32.714 16.982 1.00 65.56 199 CYS A CA 1
ATOM 1527 C C . CYS A 1 199 ? -26.499 33.799 17.033 1.00 65.56 199 CYS A C 1
ATOM 1529 O O . CYS A 1 199 ? -27.689 33.495 16.965 1.00 65.56 199 CYS A O 1
ATOM 1531 N N . GLY A 1 200 ? -26.101 35.063 17.199 1.00 66.19 200 GLY A N 1
ATOM 1532 C CA . GLY A 1 200 ? -27.007 36.221 17.200 1.00 66.19 200 GLY A CA 1
ATOM 1533 C C . GLY A 1 200 ? -27.581 36.650 18.560 1.00 66.19 200 GLY A C 1
ATOM 1534 O O . GLY A 1 200 ? -28.257 37.673 18.604 1.00 66.19 200 GLY A O 1
ATOM 1535 N N . SER A 1 201 ? -27.307 35.923 19.653 1.00 69.19 201 SER A N 1
ATOM 1536 C CA . SER A 1 201 ? -27.609 36.322 21.046 1.00 69.19 201 SER A CA 1
ATOM 1537 C C . SER A 1 201 ? -29.075 36.674 21.360 1.00 69.19 201 SER A C 1
ATOM 1539 O O . SER A 1 201 ? -29.344 37.391 22.320 1.00 69.19 201 SER A O 1
ATOM 1541 N N . PHE A 1 202 ? -30.039 36.174 20.585 1.00 75.12 202 PHE A N 1
ATOM 1542 C CA . PHE A 1 202 ? -31.466 36.356 20.870 1.00 75.12 202 PHE A CA 1
ATOM 1543 C C . PHE A 1 202 ? -31.999 35.281 21.823 1.00 75.12 202 PHE A C 1
ATOM 1545 O O . PHE A 1 202 ? -31.514 34.148 21.840 1.00 75.12 202 PHE A O 1
ATOM 1552 N N . GLU A 1 203 ? -32.992 35.662 22.624 1.00 76.75 203 GLU A N 1
ATOM 1553 C CA . GLU A 1 203 ? -33.607 34.831 23.663 1.00 76.75 203 GLU A CA 1
ATOM 1554 C C . GLU A 1 203 ? -34.497 33.728 23.071 1.00 76.75 203 GLU A C 1
ATOM 1556 O O . GLU A 1 203 ? -35.174 33.923 22.054 1.00 76.75 203 GLU A O 1
ATOM 1561 N N . GLY A 1 204 ? -34.493 32.558 23.715 1.00 72.56 204 GLY A N 1
ATOM 1562 C CA . GLY A 1 204 ? -35.342 31.429 23.342 1.00 72.56 204 GLY A CA 1
ATOM 1563 C C . GLY A 1 204 ? -36.797 31.618 23.778 1.00 72.56 204 GLY A C 1
ATOM 1564 O O . GLY A 1 204 ? -37.091 32.202 24.819 1.00 72.56 204 GLY A O 1
ATOM 1565 N N . LYS A 1 205 ? -37.731 31.065 23.002 1.00 78.62 205 LYS A N 1
ATOM 1566 C CA . LYS A 1 205 ? -39.167 31.019 23.308 1.00 78.62 205 LYS A CA 1
ATOM 1567 C C . LYS A 1 205 ? -39.600 29.580 23.560 1.00 78.62 205 LYS A C 1
ATOM 1569 O O . LYS A 1 205 ? -39.235 28.691 22.799 1.00 78.62 205 LYS A O 1
ATOM 1574 N N . CYS A 1 206 ? -40.401 29.346 24.599 1.00 76.81 206 CYS A N 1
ATOM 1575 C CA . CYS A 1 206 ? -41.011 28.035 24.820 1.00 76.81 206 CYS A CA 1
ATOM 1576 C C . CYS A 1 206 ? -42.177 27.846 23.841 1.00 76.81 206 CYS A C 1
ATOM 1578 O O . CYS A 1 206 ? -43.169 28.571 23.915 1.00 76.81 206 CYS A O 1
ATOM 1580 N N . ILE A 1 207 ? -42.046 26.902 22.913 1.00 73.62 207 ILE A N 1
ATOM 1581 C CA . ILE A 1 207 ? -43.075 26.533 21.937 1.00 73.62 207 ILE A CA 1
ATOM 1582 C C . ILE A 1 207 ? -43.256 25.016 22.032 1.00 73.62 207 ILE A C 1
ATOM 1584 O O . ILE A 1 207 ? -42.283 24.275 21.918 1.00 73.62 207 ILE A O 1
ATOM 1588 N N . GLU A 1 208 ? -44.486 24.558 22.288 1.00 69.75 208 GLU A N 1
ATOM 1589 C CA . GLU A 1 208 ? -44.837 23.126 22.398 1.00 69.75 208 GLU A CA 1
ATOM 1590 C C . GLU A 1 208 ? -43.925 22.325 23.358 1.00 69.75 208 GLU A C 1
ATOM 1592 O O . GLU A 1 208 ? -43.522 21.198 23.075 1.00 69.75 208 GLU A O 1
ATOM 1597 N N . GLY A 1 209 ? -43.559 22.917 24.501 1.00 67.56 209 GLY A N 1
ATOM 1598 C CA . GLY A 1 209 ? -42.721 22.257 25.509 1.00 67.56 209 GLY A CA 1
ATOM 1599 C C . GLY A 1 209 ? -41.231 22.162 25.158 1.00 67.56 209 GLY A C 1
ATOM 1600 O O . GLY A 1 209 ? -40.496 21.445 25.833 1.00 67.56 209 GLY A O 1
ATOM 1601 N N . LYS A 1 210 ? -40.755 22.880 24.129 1.00 70.19 210 LYS A N 1
ATOM 1602 C CA . LYS A 1 210 ? -39.326 23.003 23.793 1.00 70.19 210 LYS A CA 1
ATOM 1603 C C . LYS A 1 210 ? -38.898 24.466 23.709 1.00 70.19 210 LYS A C 1
ATOM 1605 O O . LYS A 1 210 ? -39.640 25.309 23.209 1.00 70.19 210 LYS A O 1
ATOM 1610 N N . CYS A 1 211 ? -37.679 24.771 24.153 1.00 75.31 211 CYS A N 1
ATOM 1611 C CA . CYS A 1 211 ? -37.067 26.067 23.867 1.00 75.31 211 CYS A CA 1
ATOM 1612 C C . CYS A 1 211 ? -36.671 26.119 22.387 1.00 75.31 211 CYS A C 1
ATOM 1614 O O . CYS A 1 211 ? -35.835 25.335 21.945 1.00 75.31 211 CYS A O 1
ATOM 1616 N N . VAL A 1 212 ? -37.266 27.041 21.637 1.00 78.25 212 VAL A N 1
ATOM 1617 C CA . VAL A 1 212 ? -36.961 27.311 20.230 1.00 78.25 212 VAL A CA 1
ATOM 1618 C C . VAL A 1 212 ? -36.378 28.716 20.120 1.00 78.25 212 VAL A C 1
ATOM 1620 O O . VAL A 1 212 ? -36.835 29.647 20.780 1.00 78.25 212 VAL A O 1
ATOM 1623 N N . TYR A 1 213 ? -35.381 28.875 19.265 1.00 77.69 213 TYR A N 1
ATOM 1624 C CA . TYR A 1 213 ? -34.690 30.118 18.952 1.00 77.69 213 TYR A CA 1
ATOM 1625 C C . TYR A 1 213 ? -35.086 30.548 17.533 1.00 77.69 213 TYR A C 1
ATOM 1627 O O . TYR A 1 213 ? -34.346 30.293 16.581 1.00 77.69 213 TYR A O 1
ATOM 1635 N N . PRO A 1 214 ? -36.266 31.163 17.349 1.00 68.94 214 PRO A N 1
ATOM 1636 C CA . PRO A 1 214 ? -36.690 31.610 16.032 1.00 68.94 214 PRO A CA 1
ATOM 1637 C C . PRO A 1 214 ? -35.782 32.748 15.565 1.00 68.94 214 PRO A C 1
ATOM 1639 O O . PRO A 1 214 ? -35.616 33.750 16.267 1.00 68.94 214 PRO A O 1
ATOM 1642 N N . GLN A 1 215 ? -35.210 32.602 14.371 1.00 68.38 215 GLN A N 1
ATOM 1643 C CA . GLN A 1 215 ? -34.413 33.656 13.757 1.00 68.38 215 GLN A CA 1
ATOM 1644 C C . GLN A 1 215 ? -35.300 34.898 13.578 1.00 68.38 215 GLN A C 1
ATOM 1646 O O . GLN A 1 215 ? -36.369 34.843 12.973 1.00 68.38 215 GLN A O 1
ATOM 1651 N N . SER A 1 216 ? -34.881 36.041 14.122 1.00 60.09 216 SER A N 1
ATOM 1652 C CA . SER A 1 216 ? -35.693 37.268 14.152 1.00 60.09 216 SER A CA 1
ATOM 1653 C C . SER A 1 216 ? -35.881 37.938 12.780 1.00 60.09 216 SER A C 1
ATOM 1655 O O . SER A 1 216 ? -36.630 38.907 12.665 1.00 60.09 216 SER A O 1
ATOM 1657 N N . VAL A 1 217 ? -35.240 37.420 11.727 1.00 55.56 217 VAL A N 1
ATOM 1658 C CA . VAL A 1 217 ? -35.300 37.924 10.350 1.00 55.56 217 VAL A CA 1
ATOM 1659 C C . VAL A 1 217 ? -35.260 36.721 9.410 1.00 55.56 217 VAL A C 1
ATOM 1661 O O . VAL A 1 217 ? -34.430 35.841 9.615 1.00 55.56 217 VAL A O 1
ATOM 1664 N N . SER A 1 218 ? -36.096 36.681 8.369 1.00 54.75 218 SER A N 1
ATOM 1665 C CA . SER A 1 218 ? -36.095 35.644 7.319 1.00 54.75 218 SER A CA 1
ATOM 1666 C C . SER A 1 218 ? -34.847 35.716 6.414 1.00 54.75 218 SER A C 1
ATOM 1668 O O . SER A 1 218 ? -34.952 35.770 5.187 1.00 54.75 218 SER A O 1
ATOM 1670 N N . ALA A 1 219 ? -33.662 35.845 7.002 1.00 61.03 219 ALA A N 1
ATOM 1671 C CA . ALA A 1 219 ? -32.411 35.952 6.279 1.00 61.03 219 ALA A CA 1
ATOM 1672 C C . ALA A 1 219 ? -31.931 34.549 5.906 1.00 61.03 219 ALA A C 1
ATOM 1674 O O . ALA A 1 219 ? -31.917 33.655 6.750 1.00 61.03 219 ALA A O 1
ATOM 1675 N N . ASP A 1 220 ? -31.535 34.386 4.642 1.00 74.44 220 ASP A N 1
ATOM 1676 C CA . ASP A 1 220 ? -30.923 33.170 4.107 1.00 74.44 220 ASP A CA 1
ATOM 1677 C C . ASP A 1 220 ? -29.895 32.598 5.110 1.00 74.44 220 ASP A C 1
ATOM 1679 O O . ASP A 1 220 ? -28.995 33.340 5.533 1.00 74.44 220 ASP A O 1
ATOM 1683 N N . PRO A 1 221 ? -30.002 31.311 5.503 1.00 73.94 221 PRO A N 1
ATOM 1684 C CA . PRO A 1 221 ? -29.044 30.661 6.392 1.00 73.94 221 PRO A CA 1
ATOM 1685 C C . PRO A 1 221 ? -27.584 30.847 5.963 1.00 73.94 221 PRO A C 1
ATOM 1687 O O . PRO A 1 221 ? -26.717 30.940 6.828 1.00 73.94 221 PRO A O 1
ATOM 1690 N N . ASN A 1 222 ? -27.303 30.979 4.661 1.00 77.94 222 ASN A N 1
ATOM 1691 C CA . ASN A 1 222 ? -25.958 31.256 4.145 1.00 77.94 222 ASN A CA 1
ATOM 1692 C C . ASN A 1 222 ? -25.429 32.639 4.527 1.00 77.94 222 ASN A C 1
ATOM 1694 O O . ASN A 1 222 ? -24.232 32.800 4.721 1.00 77.94 222 ASN A O 1
ATOM 1698 N N . VAL A 1 223 ? -26.300 33.632 4.683 1.00 76.81 223 VAL A N 1
ATOM 1699 C CA . VAL A 1 223 ? -25.908 34.985 5.099 1.00 76.81 223 VAL A CA 1
ATOM 1700 C C . VAL A 1 223 ? -25.827 35.071 6.620 1.00 76.81 223 VAL A C 1
ATOM 1702 O O . VAL A 1 223 ? -24.899 35.660 7.171 1.00 76.81 223 VAL A O 1
ATOM 1705 N N . PHE A 1 224 ? -26.795 34.471 7.311 1.00 78.38 224 PHE A N 1
ATOM 1706 C CA . PHE A 1 224 ? -26.878 34.531 8.765 1.00 78.38 224 PHE A CA 1
ATOM 1707 C C . PHE A 1 224 ? -25.765 33.727 9.446 1.00 78.38 224 PHE A C 1
ATOM 1709 O O . PHE A 1 224 ? -25.067 34.250 10.316 1.00 78.38 224 PHE A O 1
ATOM 1716 N N . CYS A 1 225 ? -25.555 32.479 9.025 1.00 80.12 225 CYS A N 1
ATOM 1717 C CA . CYS A 1 225 ? -24.585 31.603 9.670 1.00 80.12 225 CYS A CA 1
ATOM 1718 C C . CYS A 1 225 ? -23.134 31.917 9.313 1.00 80.12 225 CYS A C 1
ATOM 1720 O O . CYS A 1 225 ? -22.260 31.649 10.137 1.00 80.12 225 CYS A O 1
ATOM 1722 N N . LEU A 1 226 ? -22.874 32.540 8.158 1.00 77.25 226 LEU A N 1
ATOM 1723 C CA . LEU A 1 226 ? -21.528 32.952 7.758 1.00 77.25 226 LEU A CA 1
ATOM 1724 C C . LEU A 1 226 ? -20.872 33.875 8.794 1.00 77.25 226 LEU A C 1
ATOM 1726 O O . LEU A 1 226 ? -19.701 33.706 9.115 1.00 77.25 226 LEU A O 1
ATOM 1730 N N . ASN A 1 227 ? -21.641 34.794 9.385 1.00 72.44 227 ASN A N 1
ATOM 1731 C CA . ASN A 1 227 ? -21.142 35.713 10.414 1.00 72.44 227 ASN A CA 1
ATOM 1732 C C . ASN A 1 227 ? -20.826 35.023 11.753 1.00 72.44 227 ASN A C 1
ATOM 1734 O O . ASN A 1 227 ? -20.121 35.588 12.585 1.00 72.44 227 ASN A O 1
ATOM 1738 N N . CYS A 1 228 ? -21.363 33.822 11.977 1.00 71.06 228 CYS A N 1
ATOM 1739 C CA . CYS A 1 228 ? -21.219 33.077 13.227 1.00 71.06 228 CYS A CA 1
ATOM 1740 C C . CYS A 1 228 ? -20.190 31.947 13.147 1.00 71.06 228 CYS A C 1
ATOM 1742 O O . CYS A 1 228 ? -19.690 31.497 14.177 1.00 71.06 228 CYS A O 1
ATOM 1744 N N . THR A 1 229 ? -19.879 31.458 11.947 1.00 68.81 229 THR A N 1
ATOM 1745 C CA . THR A 1 229 ? -18.881 30.407 11.740 1.00 68.81 229 THR A CA 1
ATOM 1746 C C . THR A 1 229 ? -17.537 31.025 11.376 1.00 68.81 229 THR A C 1
ATOM 1748 O O . THR A 1 229 ? -17.407 31.668 10.340 1.00 68.81 229 THR A O 1
ATOM 1751 N N . SER A 1 230 ? -16.509 30.799 12.192 1.00 65.69 230 SER A N 1
ATOM 1752 C CA . SER A 1 230 ? -15.154 31.330 11.988 1.00 65.69 230 SER A CA 1
ATOM 1753 C C . SER A 1 230 ? -14.346 30.541 10.941 1.00 65.69 230 SER A C 1
ATOM 1755 O O . SER A 1 230 ? -13.222 30.116 11.215 1.00 65.69 230 SER A O 1
ATOM 1757 N N . LEU A 1 231 ? -14.921 30.276 9.764 1.00 75.31 231 LEU A N 1
ATOM 1758 C CA . LEU A 1 231 ? -14.210 29.625 8.660 1.00 75.31 231 LEU A CA 1
ATOM 1759 C C . LEU A 1 231 ? -13.406 30.661 7.869 1.00 75.31 231 LEU A C 1
ATOM 1761 O O . LEU A 1 231 ? -13.930 31.712 7.511 1.00 75.31 231 LEU A O 1
ATOM 1765 N N . LEU A 1 232 ? -12.142 30.340 7.568 1.00 72.88 232 LEU A N 1
ATOM 1766 C CA . LEU A 1 232 ? -11.207 31.243 6.886 1.00 72.88 232 LEU A CA 1
ATOM 1767 C C . LEU A 1 232 ? -11.745 31.728 5.521 1.00 72.88 232 LEU A C 1
ATOM 1769 O O . LEU A 1 232 ? -11.578 32.900 5.204 1.00 72.88 232 LEU A O 1
ATOM 1773 N N . CYS A 1 233 ? -12.422 30.845 4.767 1.00 81.81 233 CYS A N 1
ATOM 1774 C CA . CYS A 1 233 ? -13.083 31.121 3.477 1.00 81.81 233 CYS A CA 1
ATOM 1775 C C . CYS A 1 233 ? -14.562 30.737 3.485 1.00 81.81 233 CYS A C 1
ATOM 1777 O O . CYS A 1 233 ? -15.064 30.125 2.542 1.00 81.81 233 CYS A O 1
ATOM 1779 N N . GLY A 1 234 ? -15.259 31.034 4.579 1.00 77.56 234 GLY A N 1
ATOM 1780 C CA . GLY A 1 234 ? -16.664 30.658 4.702 1.00 77.56 234 GLY A CA 1
ATOM 1781 C C . GLY A 1 234 ? -17.567 31.273 3.624 1.00 77.56 234 GLY A C 1
ATOM 1782 O O . GLY A 1 234 ? -18.608 30.712 3.303 1.00 77.56 234 GLY A O 1
ATOM 1783 N N . GLY A 1 235 ? -17.179 32.410 3.036 1.00 79.69 235 GLY A N 1
ATOM 1784 C CA . GLY A 1 235 ? -17.985 33.096 2.018 1.00 79.69 235 GLY A CA 1
ATOM 1785 C C . GLY A 1 235 ? -18.020 32.417 0.644 1.00 79.69 235 GLY A C 1
ATOM 1786 O O . GLY A 1 235 ? -18.717 32.905 -0.250 1.00 79.69 235 GLY A O 1
ATOM 1787 N N . ASP A 1 236 ? -17.297 31.312 0.457 1.00 83.44 236 ASP A N 1
ATOM 1788 C CA . ASP A 1 236 ? -17.296 30.557 -0.789 1.00 83.44 236 ASP A CA 1
ATOM 1789 C C . ASP A 1 236 ? -18.487 29.589 -0.856 1.00 83.44 236 ASP A C 1
ATOM 1791 O O . ASP A 1 236 ? -18.411 28.431 -0.440 1.00 83.44 236 ASP A O 1
ATOM 1795 N N . LEU A 1 237 ? -19.611 30.084 -1.378 1.00 81.94 237 LEU A N 1
ATOM 1796 C CA . LEU A 1 237 ? -20.858 29.321 -1.496 1.00 81.94 237 LEU A CA 1
ATOM 1797 C C . LEU A 1 237 ? -20.804 28.197 -2.547 1.00 81.94 237 LEU A C 1
ATOM 1799 O O . LEU A 1 237 ? -21.716 27.372 -2.587 1.00 81.94 237 LEU A O 1
ATOM 1803 N N . ASP A 1 238 ? -19.750 28.134 -3.368 1.00 81.38 238 ASP A N 1
ATOM 1804 C CA . ASP A 1 238 ? -19.505 26.992 -4.257 1.00 81.38 238 ASP A CA 1
ATOM 1805 C C . ASP A 1 238 ? -18.905 25.799 -3.478 1.00 81.38 238 ASP A C 1
ATOM 1807 O O . ASP A 1 238 ? -18.997 24.645 -3.912 1.00 81.38 238 ASP A O 1
ATOM 1811 N N . VAL A 1 239 ? -18.331 26.058 -2.294 1.00 81.25 239 VAL A N 1
ATOM 1812 C CA . VAL A 1 239 ? -17.716 25.063 -1.402 1.00 81.25 239 VAL A CA 1
ATOM 1813 C C . VAL A 1 239 ? -18.584 24.787 -0.178 1.00 81.25 239 VAL A C 1
ATOM 1815 O O . VAL A 1 239 ? -18.776 23.624 0.177 1.00 81.25 239 VAL A O 1
ATOM 1818 N N . TYR A 1 240 ? -19.142 25.817 0.459 1.00 83.94 240 TYR A N 1
ATOM 1819 C CA . TYR A 1 240 ? -19.870 25.700 1.721 1.00 83.94 240 TYR A CA 1
ATOM 1820 C C . TYR A 1 240 ? -21.362 25.994 1.576 1.00 83.94 240 TYR A C 1
ATOM 1822 O O . TYR A 1 240 ? -21.773 27.001 1.008 1.00 83.94 240 TYR A O 1
ATOM 1830 N N . LYS A 1 241 ? -22.184 25.142 2.196 1.00 85.31 241 LYS A N 1
ATOM 1831 C CA . LYS A 1 241 ? -23.605 25.399 2.443 1.00 85.31 241 LYS A CA 1
ATOM 1832 C C . LYS A 1 241 ? -23.874 25.466 3.928 1.00 85.31 241 LYS A C 1
ATOM 1834 O O . LYS A 1 241 ? -23.546 24.522 4.652 1.00 85.31 241 LYS A O 1
ATOM 1839 N N . TYR A 1 242 ? -24.548 26.519 4.360 1.00 85.75 242 TYR A N 1
ATOM 1840 C CA . TYR A 1 242 ? -24.894 26.714 5.758 1.00 85.75 242 TYR A CA 1
ATOM 1841 C C . TYR A 1 242 ? -26.339 26.332 6.059 1.00 85.75 242 TYR A C 1
ATOM 1843 O O . TYR A 1 242 ? -27.230 26.422 5.214 1.00 85.75 242 TYR A O 1
ATOM 1851 N N . SER A 1 243 ? -26.571 25.918 7.300 1.00 83.75 243 SER A N 1
ATOM 1852 C CA . SER A 1 243 ? -27.902 25.669 7.839 1.00 83.75 243 SER A CA 1
ATOM 1853 C C . SER A 1 243 ? -27.995 26.150 9.284 1.00 83.75 243 SER A C 1
ATOM 1855 O O . SER A 1 243 ? -27.030 26.061 10.047 1.00 83.75 243 SER A O 1
ATOM 1857 N N . TYR A 1 244 ? -29.168 26.658 9.651 1.00 83.06 244 TYR A N 1
ATOM 1858 C CA . TYR A 1 244 ? -29.488 27.072 11.010 1.00 83.06 244 TYR A CA 1
ATOM 1859 C C . TYR A 1 244 ? -30.510 26.112 11.611 1.00 83.06 244 TYR A C 1
ATOM 1861 O O . TYR A 1 244 ? -31.498 25.768 10.962 1.00 83.06 244 TYR A O 1
ATOM 1869 N N . ASN A 1 245 ? -30.267 25.671 12.843 1.00 81.19 245 ASN A N 1
ATOM 1870 C CA . ASN A 1 245 ? -31.200 24.840 13.587 1.00 81.19 245 ASN A CA 1
ATOM 1871 C C . ASN A 1 245 ? -31.871 25.678 14.680 1.00 81.19 245 ASN A C 1
ATOM 1873 O O . ASN A 1 245 ? -31.248 26.012 15.686 1.00 81.19 245 ASN A O 1
ATOM 1877 N N . GLU A 1 246 ? -33.155 25.974 14.491 1.00 75.56 246 GLU A N 1
ATOM 1878 C CA . GLU A 1 246 ? -33.950 26.794 15.412 1.00 75.56 246 GLU A CA 1
ATOM 1879 C C . GLU A 1 246 ? -34.193 26.111 16.767 1.00 75.56 246 GLU A C 1
ATOM 1881 O O . GLU A 1 246 ? -34.446 26.784 17.757 1.00 75.56 246 GLU A O 1
ATOM 1886 N N . VAL A 1 247 ? -34.087 24.782 16.861 1.00 72.69 247 VAL A N 1
ATOM 1887 C CA . VAL A 1 247 ? -34.273 24.049 18.126 1.00 72.69 247 VAL A CA 1
ATOM 1888 C C . VAL A 1 247 ? -33.019 24.131 18.997 1.00 72.69 247 VAL A C 1
ATOM 1890 O O . VAL A 1 247 ? -33.112 24.250 20.215 1.00 72.69 247 VAL A O 1
ATOM 1893 N N . THR A 1 248 ? -31.832 24.080 18.392 1.00 71.38 248 THR A N 1
ATOM 1894 C CA . THR A 1 248 ? -30.561 24.143 19.135 1.00 71.38 248 THR A CA 1
ATOM 1895 C C . THR A 1 248 ? -29.962 25.546 19.193 1.00 71.38 248 THR A C 1
ATOM 1897 O O . THR A 1 248 ? -29.069 25.792 20.002 1.00 71.38 248 THR A O 1
ATOM 1900 N N . GLY A 1 249 ? -30.418 26.468 18.342 1.00 71.88 249 GLY A N 1
ATOM 1901 C CA . GLY A 1 249 ? -29.840 27.803 18.207 1.00 71.88 249 GLY A CA 1
ATOM 1902 C C . GLY A 1 249 ? -28.428 27.794 17.607 1.00 71.88 249 GLY A C 1
ATOM 1903 O O . GLY A 1 249 ? -27.642 28.711 17.861 1.00 71.88 249 GLY A O 1
ATOM 1904 N N . LEU A 1 250 ? -28.070 26.746 16.853 1.00 78.62 250 LEU A N 1
ATOM 1905 C CA . LEU A 1 250 ? -26.728 26.550 16.297 1.00 78.62 250 LEU A CA 1
ATOM 1906 C C . LEU A 1 250 ? -26.722 26.635 14.771 1.00 78.62 250 LEU A C 1
ATOM 1908 O O . LEU A 1 250 ? -27.600 26.106 14.088 1.00 78.62 250 LEU A O 1
ATOM 1912 N N . CYS A 1 251 ? -25.668 27.255 14.247 1.00 80.75 251 CYS A N 1
ATOM 1913 C CA . CYS A 1 251 ? -25.313 27.197 12.838 1.00 80.75 251 CYS A CA 1
ATOM 1914 C C . CYS A 1 251 ? -24.402 26.001 12.571 1.00 80.75 251 CYS A C 1
ATOM 1916 O O . CYS A 1 251 ? -23.479 25.727 13.337 1.00 80.75 251 CYS A O 1
ATOM 1918 N N . SER A 1 252 ? -24.639 25.322 11.457 1.00 82.75 252 SER A N 1
ATOM 1919 C CA . SER A 1 252 ? -23.769 24.270 10.942 1.00 82.75 252 SER A CA 1
ATOM 1920 C C . SER A 1 252 ? -23.509 24.488 9.457 1.00 82.75 252 SER A C 1
ATOM 1922 O O . SER A 1 252 ? -24.231 25.233 8.790 1.00 82.75 252 SER A O 1
ATOM 1924 N N . TYR A 1 253 ? -22.462 23.857 8.940 1.00 85.31 253 TYR A N 1
ATOM 1925 C CA . TYR A 1 253 ? -22.116 23.918 7.529 1.00 85.31 253 TYR A CA 1
ATOM 1926 C C . TYR A 1 253 ? -21.847 22.517 6.988 1.00 85.31 253 TYR A C 1
ATOM 1928 O O . TYR A 1 253 ? -21.521 21.590 7.727 1.00 85.31 253 TYR A O 1
ATOM 1936 N N . SER A 1 254 ? -21.986 22.382 5.678 1.00 82.94 254 SER A N 1
ATOM 1937 C CA . SER A 1 254 ? -21.667 21.180 4.915 1.00 82.94 254 SER A CA 1
ATOM 1938 C C . SER A 1 254 ? -20.881 21.573 3.671 1.00 82.94 254 SER A C 1
ATOM 1940 O O . SER A 1 254 ? -21.047 22.681 3.158 1.00 82.94 254 SER A O 1
ATOM 1942 N N . LEU A 1 255 ? -20.011 20.678 3.206 1.00 82.44 255 LEU A N 1
ATOM 1943 C CA . LEU A 1 255 ? -19.266 20.867 1.965 1.00 82.44 255 LEU A CA 1
ATOM 1944 C C . LEU A 1 255 ? -20.150 20.457 0.781 1.00 82.44 255 LEU A C 1
ATOM 1946 O O . LEU A 1 255 ? -20.589 19.310 0.712 1.00 82.44 255 LEU A O 1
ATOM 1950 N N . ILE A 1 256 ? -20.417 21.387 -0.136 1.00 81.81 256 ILE A N 1
ATOM 1951 C CA . ILE A 1 256 ? -21.066 21.104 -1.427 1.00 81.81 256 ILE A CA 1
ATOM 1952 C C . ILE A 1 256 ? -20.046 20.505 -2.398 1.00 81.81 256 ILE A C 1
ATOM 1954 O O . ILE A 1 256 ? -20.368 19.606 -3.174 1.00 81.81 256 ILE A O 1
ATOM 1958 N N . SER A 1 257 ? -18.809 20.993 -2.341 1.00 74.25 257 SER A N 1
ATOM 1959 C CA . SER A 1 257 ? -17.691 20.528 -3.151 1.00 74.25 257 SER A CA 1
ATOM 1960 C C . SER A 1 257 ? -16.428 20.421 -2.293 1.00 74.25 257 SER A C 1
ATOM 1962 O O . SER A 1 257 ? -16.348 20.983 -1.198 1.00 74.25 257 SER A O 1
ATOM 1964 N N . GLN A 1 258 ? -15.449 19.638 -2.752 1.00 75.75 258 GLN A N 1
ATOM 1965 C CA . GLN A 1 258 ? -14.151 19.584 -2.081 1.00 75.75 258 GLN A CA 1
ATOM 1966 C C . GLN A 1 258 ? -13.468 20.950 -2.180 1.00 75.75 258 GLN A C 1
ATOM 1968 O O . GLN A 1 258 ? -13.524 21.594 -3.228 1.00 75.75 258 GLN A O 1
ATOM 1973 N N . VAL A 1 259 ? -12.802 21.369 -1.099 1.00 74.25 259 VAL A N 1
ATOM 1974 C CA . VAL A 1 259 ? -11.991 22.593 -1.100 1.00 74.25 259 VAL A CA 1
ATOM 1975 C C . VAL A 1 259 ? -10.988 22.507 -2.258 1.00 74.25 259 VAL A C 1
ATOM 1977 O O . VAL A 1 259 ? -10.257 21.515 -2.336 1.00 74.25 259 VAL A O 1
ATOM 1980 N N . PRO A 1 260 ? -10.942 23.501 -3.165 1.00 72.25 260 PRO A N 1
ATOM 1981 C CA . PRO A 1 260 ? -10.025 23.469 -4.295 1.00 72.25 260 PRO A CA 1
ATOM 1982 C C . PRO A 1 260 ? -8.576 23.342 -3.816 1.00 72.25 260 PRO A C 1
ATOM 1984 O O . PRO A 1 260 ? -8.108 24.168 -3.030 1.00 72.25 260 PRO A O 1
ATOM 1987 N N . GLN A 1 261 ? -7.853 22.328 -4.293 1.00 76.62 261 GLN A N 1
ATOM 1988 C CA . GLN A 1 261 ? -6.440 22.157 -3.951 1.00 76.62 261 GLN A CA 1
ATOM 1989 C C . GLN A 1 261 ? -5.593 23.332 -4.464 1.00 76.62 261 GLN A C 1
ATOM 1991 O O . GLN A 1 261 ? -5.920 23.963 -5.476 1.00 76.62 261 GLN A O 1
ATOM 1996 N N . CYS A 1 262 ? -4.495 23.620 -3.758 1.00 80.31 262 CYS A N 1
ATOM 1997 C CA . CYS A 1 262 ? -3.609 24.765 -4.023 1.00 80.31 262 CYS A CA 1
ATOM 1998 C C . CYS A 1 262 ? -4.391 26.071 -4.207 1.00 80.31 262 CYS A C 1
ATOM 2000 O O . CYS A 1 262 ? -4.245 26.775 -5.210 1.00 80.31 262 CYS A O 1
ATOM 2002 N N . SER A 1 263 ? -5.264 26.380 -3.257 1.00 80.75 263 SER A N 1
ATOM 2003 C CA . SER A 1 263 ? -5.999 27.633 -3.241 1.00 80.75 263 SER A CA 1
ATOM 2004 C C . SER A 1 263 ? -5.666 28.445 -2.000 1.00 80.75 263 SER A C 1
ATOM 2006 O O . SER A 1 263 ? -5.307 27.915 -0.949 1.00 80.75 263 SER A O 1
ATOM 2008 N N . VAL A 1 264 ? -5.743 29.760 -2.144 1.00 83.12 264 VAL A N 1
ATOM 2009 C CA . VAL A 1 264 ? -5.651 30.702 -1.034 1.00 83.12 264 VAL A CA 1
ATOM 2010 C C . VAL A 1 264 ? -6.974 31.412 -0.882 1.00 83.12 264 VAL A C 1
ATOM 2012 O O . VAL A 1 264 ? -7.685 31.671 -1.858 1.00 83.12 264 VAL A O 1
ATOM 2015 N N . CYS A 1 265 ? -7.277 31.748 0.365 1.00 81.62 265 CYS A N 1
ATOM 2016 C CA . CYS A 1 265 ? -8.393 32.614 0.654 1.00 81.62 265 CYS A CA 1
ATOM 2017 C C . CYS A 1 265 ? -8.079 34.029 0.201 1.00 81.62 265 CYS A C 1
ATOM 2019 O O . CYS A 1 265 ? -7.189 34.672 0.759 1.00 81.62 265 CYS A O 1
ATOM 2021 N N . SER A 1 266 ? -8.827 34.528 -0.770 1.00 81.44 266 SER A N 1
ATOM 2022 C CA . SER A 1 266 ? -8.817 35.938 -1.123 1.00 81.44 266 SER A CA 1
ATOM 2023 C C . SER A 1 266 ? -10.255 36.423 -1.130 1.00 81.44 266 SER A C 1
ATOM 2025 O O . SER A 1 266 ? -11.113 35.800 -1.746 1.00 81.44 266 SER A O 1
ATOM 2027 N N . GLU A 1 267 ? -10.537 37.484 -0.374 1.00 80.75 267 GLU A N 1
ATOM 2028 C CA . GLU A 1 267 ? -11.882 38.073 -0.294 1.00 80.75 267 GLU A CA 1
ATOM 2029 C C . GLU A 1 267 ? -12.986 37.046 0.042 1.00 80.75 267 GLU A C 1
ATOM 2031 O O . GLU A 1 267 ? -14.056 37.050 -0.561 1.00 80.75 267 GLU A O 1
ATOM 2036 N N . GLN A 1 268 ? -12.727 36.152 1.010 1.00 81.00 268 GLN A N 1
ATOM 2037 C CA . GLN A 1 268 ? -13.655 35.090 1.443 1.00 81.00 268 GLN A CA 1
ATOM 2038 C C . GLN A 1 268 ? -13.969 34.015 0.382 1.00 81.00 268 GLN A C 1
ATOM 2040 O O . GLN A 1 268 ? -14.864 33.203 0.605 1.00 81.00 268 GLN A O 1
ATOM 2045 N N . LYS A 1 269 ? -13.222 33.959 -0.730 1.00 81.88 269 LYS A N 1
ATOM 2046 C CA . LYS A 1 269 ? -13.334 32.920 -1.766 1.00 81.88 269 LYS A CA 1
ATOM 2047 C C . LYS A 1 269 ? -12.013 32.197 -2.005 1.00 81.88 269 LYS A C 1
ATOM 2049 O O . LYS A 1 269 ? -10.934 32.782 -1.861 1.00 81.88 269 LYS A O 1
ATOM 2054 N N . TYR A 1 270 ? -12.086 30.930 -2.402 1.00 82.56 270 TYR A N 1
ATOM 2055 C CA . TYR A 1 270 ? -10.908 30.166 -2.788 1.00 82.56 270 TYR A CA 1
ATOM 2056 C C . TYR A 1 270 ? -10.453 30.560 -4.192 1.00 82.56 270 TYR A C 1
ATOM 2058 O O . TYR A 1 270 ? -11.168 30.416 -5.181 1.00 82.56 270 TYR A O 1
ATOM 2066 N N . THR A 1 271 ? -9.212 31.029 -4.294 1.00 79.19 271 THR A N 1
ATOM 2067 C CA . THR A 1 271 ? -8.558 31.327 -5.574 1.00 79.19 271 THR A CA 1
ATOM 2068 C C . THR A 1 271 ? -7.351 30.415 -5.754 1.00 79.19 271 THR A C 1
ATOM 2070 O O . THR A 1 271 ? -6.537 30.276 -4.844 1.00 79.19 271 THR A O 1
ATOM 2073 N N . SER A 1 272 ? -7.238 29.744 -6.906 1.00 77.88 272 SER A N 1
ATOM 2074 C CA . SER A 1 272 ? -6.116 28.828 -7.164 1.00 77.88 272 SER A CA 1
ATOM 2075 C C . SER A 1 272 ? -4.803 29.597 -7.303 1.00 77.88 272 SER A C 1
ATOM 2077 O O . SER A 1 272 ? -4.710 30.542 -8.083 1.00 77.88 272 SER A O 1
ATOM 2079 N N . THR A 1 273 ? -3.765 29.154 -6.599 1.00 78.25 273 THR A N 1
ATOM 2080 C CA . THR A 1 273 ? -2.415 29.728 -6.656 1.00 78.25 273 THR A CA 1
ATOM 2081 C C . THR A 1 273 ? -1.566 29.190 -7.804 1.00 78.25 273 THR A C 1
ATOM 2083 O O . THR A 1 273 ? -0.485 29.733 -8.044 1.00 78.25 273 THR A O 1
ATOM 2086 N N . CYS A 1 274 ? -2.025 28.149 -8.506 1.00 81.94 274 CYS A N 1
ATOM 2087 C CA . CYS A 1 274 ? -1.274 27.467 -9.569 1.00 81.94 274 CYS A CA 1
ATOM 2088 C C . CYS A 1 274 ? -1.826 27.667 -10.968 1.00 81.94 274 CYS A C 1
ATOM 2090 O O . CYS A 1 274 ? -1.091 27.529 -11.943 1.00 81.94 274 CYS A O 1
ATOM 2092 N N . LYS A 1 275 ? -3.116 27.982 -11.086 1.00 79.06 275 LYS A N 1
ATOM 2093 C CA . LYS A 1 275 ? -3.770 28.109 -12.384 1.00 79.06 275 LYS A CA 1
ATOM 2094 C C . LYS A 1 275 ? -3.093 29.201 -13.225 1.00 79.06 275 LYS A C 1
ATOM 2096 O O . LYS A 1 275 ? -3.080 30.362 -12.830 1.00 79.06 275 LYS A O 1
ATOM 2101 N N . GLY A 1 276 ? -2.560 28.814 -14.386 1.00 76.12 276 GLY A N 1
ATOM 2102 C CA . GLY A 1 276 ? -1.892 29.722 -15.326 1.00 76.12 276 GLY A CA 1
ATOM 2103 C C . GLY A 1 276 ? -0.451 30.093 -14.962 1.00 76.12 276 GLY A C 1
ATOM 2104 O O . GLY A 1 276 ? 0.093 31.012 -15.566 1.00 76.12 276 GLY A O 1
ATOM 2105 N N . LYS A 1 277 ? 0.173 29.417 -13.984 1.00 86.38 277 LYS A N 1
ATOM 2106 C CA . LYS A 1 277 ? 1.609 29.574 -13.724 1.00 86.38 277 LYS A CA 1
ATOM 2107 C C . LYS A 1 277 ? 2.427 28.715 -14.683 1.00 86.38 277 LYS A C 1
ATOM 2109 O O . LYS A 1 277 ? 2.188 27.518 -14.821 1.00 86.38 277 LYS A O 1
ATOM 2114 N N . GLU A 1 278 ? 3.431 29.338 -15.283 1.00 89.88 278 GLU A N 1
ATOM 2115 C CA . GLU A 1 278 ? 4.369 28.720 -16.217 1.00 89.88 278 GLU A CA 1
ATOM 2116 C C . GLU A 1 278 ? 5.799 29.050 -15.778 1.00 89.88 278 GLU A C 1
ATOM 2118 O O . GLU A 1 278 ? 6.069 30.141 -15.274 1.00 89.88 278 GLU A O 1
ATOM 2123 N N . LEU A 1 279 ? 6.707 28.098 -15.958 1.00 91.00 279 LEU A N 1
ATOM 2124 C CA . LEU A 1 279 ? 8.141 28.270 -15.780 1.00 91.00 279 LEU A CA 1
ATOM 2125 C C . LEU A 1 279 ? 8.768 28.620 -17.117 1.00 91.00 279 LEU A C 1
ATOM 2127 O O . LEU A 1 279 ? 8.759 27.801 -18.034 1.00 91.00 279 LEU A O 1
ATOM 2131 N N . GLU A 1 280 ? 9.330 29.819 -17.223 1.00 92.88 280 GLU A N 1
ATOM 2132 C CA . GLU A 1 280 ? 10.130 30.192 -18.384 1.00 92.88 280 GLU A CA 1
ATOM 2133 C C . GLU A 1 280 ? 11.501 29.523 -18.311 1.00 92.88 280 GLU A C 1
ATOM 2135 O O . GLU A 1 280 ? 12.223 29.641 -17.319 1.00 92.88 280 GLU A O 1
ATOM 2140 N N . LYS A 1 281 ? 11.871 28.834 -19.386 1.00 93.81 281 LYS A N 1
ATOM 2141 C CA . LYS A 1 281 ? 13.159 28.165 -19.535 1.00 93.81 281 LYS A CA 1
ATOM 2142 C C . LYS A 1 281 ? 13.809 28.573 -20.843 1.00 93.81 281 LYS A C 1
ATOM 2144 O O . LYS A 1 281 ? 13.154 29.030 -21.778 1.00 93.81 281 LYS A O 1
ATOM 2149 N N . THR A 1 282 ? 15.128 28.447 -20.884 1.00 91.75 282 THR A N 1
ATOM 2150 C CA . THR A 1 282 ? 15.923 28.672 -22.090 1.00 91.75 282 THR A CA 1
ATOM 2151 C C . THR A 1 282 ? 16.758 27.430 -22.327 1.00 91.75 282 THR A C 1
ATOM 2153 O O . THR A 1 282 ? 17.441 26.975 -21.415 1.00 91.75 282 THR A O 1
ATOM 2156 N N . TRP A 1 283 ? 16.676 26.877 -23.530 1.00 91.50 283 TRP A N 1
ATOM 2157 C CA . TRP A 1 283 ? 17.558 25.810 -23.983 1.00 91.50 283 TRP A CA 1
ATOM 2158 C C . TRP A 1 283 ? 18.569 26.393 -24.964 1.00 91.50 283 TRP A C 1
ATOM 2160 O O . TRP A 1 283 ? 18.212 27.250 -25.777 1.00 91.50 283 TRP A O 1
ATOM 2170 N N . THR A 1 284 ? 19.812 25.925 -24.884 1.00 88.06 284 THR A N 1
ATOM 2171 C CA . THR A 1 284 ? 20.909 26.374 -25.742 1.00 88.06 284 THR A CA 1
ATOM 2172 C C . THR A 1 284 ? 21.559 25.169 -26.410 1.00 88.06 284 THR A C 1
ATOM 2174 O O . THR A 1 284 ? 21.989 24.249 -25.721 1.00 88.06 284 THR A O 1
ATOM 2177 N N . SER A 1 285 ? 21.643 25.173 -27.742 1.00 84.44 285 SER A N 1
ATOM 2178 C CA . SER A 1 285 ? 22.327 24.126 -28.509 1.00 84.44 285 SER A CA 1
ATOM 2179 C C . SER A 1 285 ? 23.842 24.159 -28.280 1.00 84.44 285 SER A C 1
ATOM 2181 O O . SER A 1 285 ? 24.390 25.217 -27.972 1.00 84.44 285 SER A O 1
ATOM 2183 N N . GLU A 1 286 ? 24.545 23.060 -28.572 1.00 80.19 286 GLU A N 1
ATOM 2184 C CA . GLU A 1 286 ? 26.019 22.988 -28.488 1.00 80.19 286 GLU A CA 1
ATOM 2185 C C . GLU A 1 286 ? 26.728 24.103 -29.279 1.00 80.19 286 GLU A C 1
ATOM 2187 O O . GLU A 1 286 ? 27.717 24.669 -28.819 1.00 80.19 286 GLU A O 1
ATOM 2192 N N . GLU A 1 287 ? 26.189 24.471 -30.445 1.00 80.06 287 GLU A N 1
ATOM 2193 C CA . GLU A 1 287 ? 26.776 25.497 -31.319 1.00 80.06 287 GLU A CA 1
ATOM 2194 C C . GLU A 1 287 ? 26.289 26.931 -30.981 1.00 80.06 287 GLU A C 1
ATOM 2196 O O . GLU A 1 287 ? 26.700 27.893 -31.625 1.00 80.06 287 GLU A O 1
ATOM 2201 N N . GLY A 1 288 ? 25.470 27.105 -29.928 1.00 81.50 288 GLY A N 1
ATOM 2202 C CA . GLY A 1 288 ? 25.131 28.410 -29.335 1.00 81.50 288 GLY A CA 1
ATOM 2203 C C . GLY A 1 288 ? 23.754 29.012 -29.662 1.00 81.50 288 GLY A C 1
ATOM 2204 O O . GLY A 1 288 ? 23.483 30.143 -29.253 1.00 81.50 288 GLY A O 1
ATOM 2205 N N . VAL A 1 289 ? 22.858 28.302 -30.358 1.00 85.31 289 VAL A N 1
ATOM 2206 C CA . VAL A 1 289 ? 21.474 28.761 -30.599 1.00 85.31 289 VAL A CA 1
ATOM 2207 C C . VAL A 1 289 ? 20.676 28.676 -29.299 1.00 85.31 289 VAL A C 1
ATOM 2209 O O . VAL A 1 289 ? 20.565 27.598 -28.731 1.00 85.31 289 VAL A O 1
ATOM 2212 N N . SER A 1 290 ? 20.106 29.790 -28.828 1.00 87.00 290 SER A N 1
ATOM 2213 C CA . SER A 1 290 ? 19.299 29.838 -27.597 1.00 87.00 290 SER A CA 1
ATOM 2214 C C . SER A 1 290 ? 17.820 30.066 -27.903 1.00 87.00 290 SER A C 1
ATOM 2216 O O . SER A 1 290 ? 17.478 31.006 -28.620 1.00 87.00 290 SER A O 1
ATOM 2218 N N . MET A 1 291 ? 16.940 29.254 -27.321 1.00 88.06 291 MET A N 1
ATOM 2219 C CA . MET A 1 291 ? 15.492 29.325 -27.521 1.00 88.06 291 MET A CA 1
ATOM 2220 C C . MET A 1 291 ? 14.748 29.280 -26.192 1.00 88.06 291 MET A C 1
ATOM 2222 O O . MET A 1 291 ? 15.094 28.509 -25.296 1.00 88.06 291 MET A O 1
ATOM 2226 N N . LYS A 1 292 ? 13.715 30.116 -26.064 1.00 91.19 292 LYS A N 1
ATOM 2227 C CA . LYS A 1 292 ? 12.852 30.141 -24.882 1.00 91.19 292 LYS A CA 1
ATOM 2228 C C . LYS A 1 292 ? 11.683 29.187 -25.061 1.00 91.19 292 LYS A C 1
ATOM 2230 O O . LYS A 1 292 ? 11.109 29.110 -26.139 1.00 91.19 292 LYS A O 1
ATOM 2235 N N . TYR A 1 293 ? 11.307 28.520 -23.983 1.00 92.81 293 TYR A N 1
ATOM 2236 C CA . TYR A 1 293 ? 10.123 27.674 -23.913 1.00 92.81 293 TYR A CA 1
ATOM 2237 C C . TYR A 1 293 ? 9.534 27.744 -22.506 1.00 92.81 293 TYR A C 1
ATOM 2239 O O . TYR A 1 293 ? 10.125 28.335 -21.596 1.00 92.81 293 TYR A O 1
ATOM 2247 N N . LYS A 1 294 ? 8.347 27.170 -22.325 1.00 93.12 294 LYS A N 1
ATOM 2248 C CA . LYS A 1 294 ? 7.632 27.230 -21.055 1.00 93.12 294 LYS A CA 1
ATOM 2249 C C . LYS A 1 294 ? 7.199 25.855 -20.584 1.00 93.12 294 LYS A C 1
ATOM 2251 O O . LYS A 1 294 ? 6.747 25.044 -21.383 1.00 93.12 294 LYS A O 1
ATOM 2256 N N . ILE A 1 295 ? 7.305 25.617 -19.279 1.00 93.75 295 ILE A N 1
ATOM 2257 C CA . ILE A 1 295 ? 6.793 24.408 -18.627 1.00 93.75 295 ILE A CA 1
ATOM 2258 C C . ILE A 1 295 ? 5.609 24.797 -17.735 1.00 93.75 295 ILE A C 1
ATOM 2260 O O . ILE A 1 295 ? 5.769 25.651 -16.860 1.00 93.75 295 ILE A O 1
ATOM 2264 N N . PRO A 1 296 ? 4.420 24.200 -17.907 1.00 92.06 296 PRO A N 1
ATOM 2265 C CA . PRO A 1 296 ? 3.282 24.485 -17.043 1.00 92.06 296 PRO A CA 1
ATOM 2266 C C . PRO A 1 296 ? 3.514 23.967 -15.619 1.00 92.06 296 PRO A C 1
ATOM 2268 O O . PRO A 1 296 ? 4.172 22.945 -15.407 1.00 92.06 296 PRO A O 1
ATOM 2271 N N . LYS A 1 297 ? 2.929 24.654 -14.634 1.00 91.06 297 LYS A N 1
ATOM 2272 C CA . LYS A 1 297 ? 2.815 24.147 -13.265 1.00 91.06 297 LYS A CA 1
ATOM 2273 C C . LYS A 1 297 ? 1.426 23.597 -13.009 1.00 91.06 297 LYS A C 1
ATOM 2275 O O . LYS A 1 297 ? 0.427 24.259 -13.290 1.00 91.06 297 LYS A O 1
ATOM 2280 N N . ASP A 1 298 ? 1.376 22.428 -12.389 1.00 88.62 298 ASP A N 1
ATOM 2281 C CA . ASP A 1 298 ? 0.130 21.799 -11.986 1.00 88.62 298 ASP A CA 1
ATOM 2282 C C . ASP A 1 298 ? -0.022 21.863 -10.462 1.00 88.62 298 ASP A C 1
ATOM 2284 O O . ASP A 1 298 ? 0.947 21.804 -9.700 1.00 88.62 298 ASP A O 1
ATOM 2288 N N . CYS A 1 299 ? -1.268 21.993 -10.009 1.00 87.19 299 CYS A N 1
ATOM 2289 C CA . CYS A 1 299 ? -1.584 21.804 -8.602 1.00 87.19 299 CYS A CA 1
ATOM 2290 C C . CYS A 1 299 ? -1.702 20.310 -8.310 1.00 87.19 299 CYS A C 1
ATOM 2292 O O . CYS A 1 299 ? -2.595 19.642 -8.842 1.00 87.19 299 CYS A O 1
ATOM 2294 N N . LYS A 1 300 ? -0.825 19.800 -7.448 1.00 86.06 300 LYS A N 1
ATOM 2295 C CA . LYS A 1 300 ? -0.874 18.426 -6.948 1.00 86.06 300 LYS A CA 1
ATOM 2296 C C . LYS A 1 300 ? -0.550 18.425 -5.463 1.00 86.06 300 LYS A C 1
ATOM 2298 O O . LYS A 1 300 ? 0.413 19.053 -5.040 1.00 86.06 300 LYS A O 1
ATOM 2303 N N . ASN A 1 301 ? -1.369 17.727 -4.680 1.00 84.75 301 ASN A N 1
ATOM 2304 C CA . ASN A 1 301 ? -1.159 17.502 -3.246 1.00 84.75 301 ASN A CA 1
ATOM 2305 C C . ASN A 1 301 ? -0.975 18.813 -2.458 1.00 84.75 301 ASN A C 1
ATOM 2307 O O . ASN A 1 301 ? -0.113 18.922 -1.591 1.00 84.75 301 ASN A O 1
ATOM 2311 N N . ASP A 1 302 ? -1.775 19.832 -2.792 1.00 81.19 302 ASP A N 1
ATOM 2312 C CA . ASP A 1 302 ? -1.696 21.192 -2.235 1.00 81.19 302 ASP A CA 1
ATOM 2313 C C . ASP A 1 302 ? -0.348 21.908 -2.434 1.00 81.19 302 ASP A C 1
ATOM 2315 O O . ASP A 1 302 ? -0.010 22.835 -1.693 1.00 81.19 302 ASP A O 1
ATOM 2319 N N . GLN A 1 303 ? 0.416 21.512 -3.453 1.00 87.00 303 GLN A N 1
ATOM 2320 C CA . GLN A 1 303 ? 1.652 22.164 -3.868 1.00 87.00 303 GLN A CA 1
ATOM 2321 C C . GLN A 1 303 ? 1.640 22.514 -5.355 1.00 87.00 303 GLN A C 1
ATOM 2323 O O . GLN A 1 303 ? 1.025 21.849 -6.190 1.00 87.00 303 GLN A O 1
ATOM 2328 N N . CYS A 1 304 ? 2.340 23.602 -5.668 1.00 89.19 304 CYS A N 1
ATOM 2329 C CA . CYS A 1 304 ? 2.473 24.128 -7.015 1.00 89.19 304 CYS A CA 1
ATOM 2330 C C . CYS A 1 304 ? 3.784 23.672 -7.633 1.00 89.19 304 CYS A C 1
ATOM 2332 O O . CYS A 1 304 ? 4.815 24.307 -7.406 1.00 89.19 304 CYS A O 1
ATOM 2334 N N . ILE A 1 305 ? 3.748 22.582 -8.389 1.00 91.62 305 ILE A N 1
ATOM 2335 C CA . ILE A 1 305 ? 4.961 21.933 -8.886 1.00 91.62 305 ILE A CA 1
ATOM 2336 C C . ILE A 1 305 ? 5.002 21.969 -10.418 1.00 91.62 305 ILE A C 1
ATOM 2338 O O . ILE A 1 305 ? 3.941 21.991 -11.054 1.00 91.62 305 ILE A O 1
ATOM 2342 N N . PRO A 1 306 ? 6.195 22.000 -11.037 1.00 92.75 306 PRO A N 1
ATOM 2343 C CA . PRO A 1 306 ? 6.311 21.801 -12.476 1.00 92.75 306 PRO A CA 1
ATOM 2344 C C . PRO A 1 306 ? 5.654 20.480 -12.893 1.00 92.75 306 PRO A C 1
ATOM 2346 O O . PRO A 1 306 ? 5.758 19.486 -12.167 1.00 92.75 306 PRO A O 1
ATOM 2349 N N . ARG A 1 307 ? 4.960 20.485 -14.037 1.00 91.12 307 ARG A N 1
ATOM 2350 C CA . ARG A 1 307 ? 4.188 19.340 -14.537 1.00 91.12 307 ARG A CA 1
ATOM 2351 C C . ARG A 1 307 ? 5.016 18.057 -14.555 1.00 91.12 307 ARG A C 1
ATOM 2353 O O . ARG A 1 307 ? 6.093 18.013 -15.138 1.00 91.12 307 ARG A O 1
ATOM 2360 N N . TYR A 1 308 ? 4.451 17.002 -13.976 1.00 89.06 308 TYR A N 1
ATOM 2361 C CA . TYR A 1 308 ? 5.017 15.661 -13.994 1.00 89.06 308 TYR A CA 1
ATOM 2362 C C . TYR A 1 308 ? 3.899 14.605 -14.116 1.00 89.06 308 TYR A C 1
ATOM 2364 O O . TYR A 1 308 ? 2.906 14.693 -13.383 1.00 89.06 308 TYR A O 1
ATOM 2372 N N . PRO A 1 309 ? 4.049 13.585 -14.984 1.00 88.00 309 PRO A N 1
ATOM 2373 C CA . PRO A 1 309 ? 5.098 13.454 -15.997 1.00 88.00 309 PRO A CA 1
ATOM 2374 C C . PRO A 1 309 ? 4.901 14.460 -17.146 1.00 88.00 309 PRO A C 1
ATOM 2376 O O . PRO A 1 309 ? 3.790 14.930 -17.387 1.00 88.00 309 PRO A O 1
ATOM 2379 N N . LEU A 1 310 ? 5.985 14.783 -17.846 1.00 90.00 310 LEU A N 1
ATOM 2380 C CA . LEU A 1 310 ? 6.001 15.664 -19.013 1.00 90.00 310 LEU A CA 1
ATOM 2381 C C . LEU A 1 310 ? 6.924 15.062 -20.068 1.00 90.00 310 LEU A C 1
ATOM 2383 O O . LEU A 1 310 ? 8.007 14.580 -19.731 1.00 90.00 310 LEU A O 1
ATOM 2387 N N . THR A 1 311 ? 6.523 15.114 -21.336 1.00 91.69 311 THR A N 1
ATOM 2388 C CA . THR A 1 311 ? 7.398 14.735 -22.445 1.00 91.69 311 THR A CA 1
ATOM 2389 C C . THR A 1 311 ? 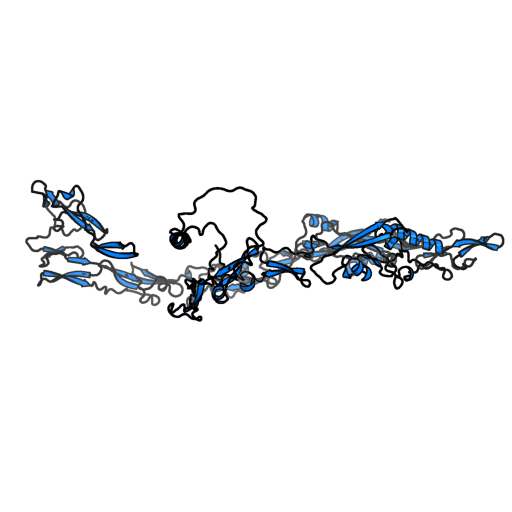7.777 15.970 -23.253 1.00 91.69 311 THR A C 1
ATOM 2391 O O . THR A 1 311 ? 6.930 16.713 -23.742 1.00 91.69 311 THR A O 1
ATOM 2394 N N . CYS A 1 312 ? 9.076 16.187 -23.449 1.00 92.62 312 CYS A N 1
ATOM 2395 C CA . CYS A 1 312 ? 9.608 17.335 -24.194 1.00 92.62 312 CYS A CA 1
ATOM 2396 C C . CYS A 1 312 ? 9.361 17.257 -25.718 1.00 92.62 312 CYS A C 1
ATOM 2398 O O . CYS A 1 312 ? 9.983 17.976 -26.495 1.00 92.62 312 CYS A O 1
ATOM 2400 N N . GLN A 1 313 ? 8.469 16.365 -26.155 1.00 90.69 313 GLN A N 1
ATOM 2401 C CA . GLN A 1 313 ? 8.013 16.204 -27.538 1.00 90.69 313 GLN A CA 1
ATOM 2402 C C . GLN A 1 313 ? 6.517 16.525 -27.701 1.00 90.69 313 GLN A C 1
ATOM 2404 O O . GLN A 1 313 ? 5.998 16.460 -28.813 1.00 90.69 313 GLN A O 1
ATOM 2409 N N . GLU A 1 314 ? 5.815 16.884 -26.620 1.00 90.94 314 GLU A N 1
ATOM 2410 C CA . GLU A 1 314 ? 4.417 17.315 -26.669 1.00 90.94 314 GLU A CA 1
ATOM 2411 C C . GLU A 1 314 ? 4.267 18.584 -27.514 1.00 90.94 314 GLU A C 1
ATOM 2413 O O . GLU A 1 314 ? 4.580 19.691 -27.076 1.00 90.94 314 GLU A O 1
ATOM 2418 N N . TYR A 1 315 ? 3.759 18.424 -28.736 1.00 87.12 315 TYR A N 1
ATOM 2419 C CA . TYR A 1 315 ? 3.604 19.521 -29.691 1.00 87.12 315 TYR A CA 1
ATOM 2420 C C . TYR A 1 315 ? 2.666 20.630 -29.184 1.00 87.12 315 TYR A C 1
ATOM 2422 O O . TYR A 1 315 ? 2.912 21.803 -29.443 1.00 87.12 315 TYR A O 1
ATOM 2430 N N . ASP A 1 316 ? 1.655 20.287 -28.379 1.00 87.38 316 ASP A N 1
ATOM 2431 C CA . ASP A 1 316 ? 0.739 21.263 -27.768 1.00 87.38 316 ASP A CA 1
ATOM 2432 C C . ASP A 1 316 ? 1.442 22.243 -26.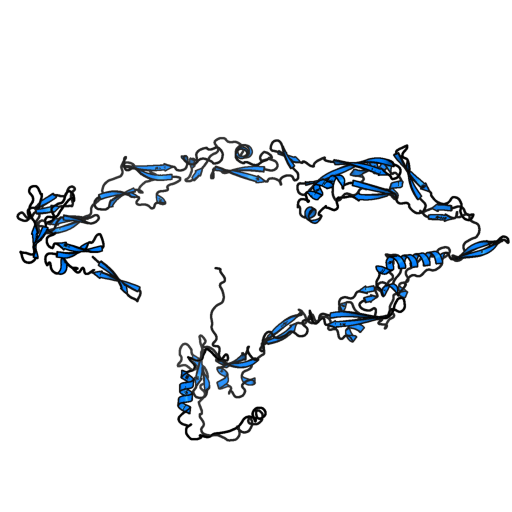811 1.00 87.38 316 ASP A C 1
ATOM 2434 O O . ASP A 1 316 ? 0.950 23.348 -26.585 1.00 87.38 316 ASP A O 1
ATOM 2438 N N . LEU A 1 317 ? 2.587 21.851 -26.240 1.00 87.00 317 LEU A N 1
ATOM 2439 C CA . LEU A 1 317 ? 3.366 22.666 -25.302 1.00 87.00 317 LEU A CA 1
ATOM 2440 C C . LEU A 1 317 ? 4.640 23.231 -25.937 1.00 87.00 317 LEU A C 1
ATOM 2442 O O . LEU A 1 317 ? 5.056 24.341 -25.609 1.00 87.00 317 LEU A O 1
ATOM 2446 N N . PHE A 1 318 ? 5.259 22.471 -26.843 1.00 92.56 318 PHE A N 1
ATOM 2447 C CA . PHE A 1 318 ? 6.585 22.753 -27.394 1.00 92.56 318 PHE A CA 1
ATOM 2448 C C . PHE A 1 318 ? 6.592 22.935 -28.919 1.00 92.56 318 PHE A C 1
ATOM 2450 O O . PHE A 1 318 ? 7.661 22.963 -29.522 1.00 92.56 318 PHE A O 1
ATOM 2457 N N . GLY A 1 319 ? 5.436 23.081 -29.570 1.00 87.44 319 GLY A N 1
ATOM 2458 C CA . GLY A 1 319 ? 5.342 23.194 -31.031 1.00 87.44 319 GLY A CA 1
ATOM 2459 C C . GLY A 1 319 ? 6.237 24.287 -31.623 1.00 87.44 319 GLY A C 1
ATOM 2460 O O . GLY A 1 319 ? 6.951 24.029 -32.586 1.00 87.44 319 GLY A O 1
ATOM 2461 N N . GLU A 1 320 ? 6.305 25.460 -30.984 1.00 87.06 320 GLU A N 1
ATOM 2462 C CA . GLU A 1 320 ? 7.136 26.585 -31.445 1.00 87.06 320 GLU A CA 1
ATOM 2463 C C . GLU A 1 320 ? 8.636 26.241 -31.517 1.00 87.06 320 GLU A C 1
ATOM 2465 O O . GLU A 1 320 ? 9.308 26.562 -32.501 1.00 87.06 320 GLU A O 1
ATOM 2470 N N . ILE A 1 321 ? 9.172 25.560 -30.496 1.00 89.00 321 ILE A N 1
ATOM 2471 C CA . ILE A 1 321 ? 10.586 25.162 -30.483 1.00 89.00 321 ILE A CA 1
ATOM 2472 C C . ILE A 1 321 ? 10.828 23.971 -31.418 1.00 89.00 321 ILE A C 1
ATOM 2474 O O . ILE A 1 321 ? 11.803 23.960 -32.167 1.00 89.00 321 ILE A O 1
ATOM 2478 N N . LEU A 1 322 ? 9.901 23.008 -31.451 1.00 89.69 322 LEU A N 1
ATOM 2479 C CA . LEU A 1 322 ? 10.004 21.820 -32.296 1.00 89.69 322 LEU A CA 1
ATOM 2480 C C . LEU A 1 322 ? 9.953 22.164 -33.787 1.00 89.69 322 LEU A C 1
ATOM 2482 O O . LEU A 1 322 ? 10.670 21.559 -34.579 1.00 89.69 322 LEU A O 1
ATOM 2486 N N . ASP A 1 323 ? 9.142 23.138 -34.190 1.00 87.94 323 ASP A N 1
ATOM 2487 C CA . ASP A 1 323 ? 9.080 23.575 -35.586 1.00 87.94 323 ASP A CA 1
ATOM 2488 C C . ASP A 1 323 ? 10.378 24.233 -36.055 1.00 87.94 323 ASP A C 1
ATOM 2490 O O . ASP A 1 323 ? 10.739 24.104 -37.226 1.00 87.94 323 ASP A O 1
ATOM 2494 N N . THR A 1 324 ? 11.132 24.848 -35.140 1.00 86.00 324 THR A N 1
ATOM 2495 C CA . THR A 1 324 ? 12.446 25.432 -35.443 1.00 86.00 324 THR A CA 1
ATOM 2496 C C . THR A 1 324 ? 13.488 24.359 -35.792 1.00 86.00 324 THR A C 1
ATOM 2498 O O . THR A 1 324 ? 14.403 24.617 -36.574 1.00 86.00 324 THR A O 1
ATOM 2501 N N . PHE A 1 325 ? 13.330 23.133 -35.282 1.00 88.25 325 PHE A N 1
ATOM 2502 C CA . PHE A 1 325 ? 14.221 22.008 -35.587 1.00 88.25 325 PHE A CA 1
ATOM 2503 C C . PHE A 1 325 ? 13.993 21.389 -36.979 1.00 88.25 325 PHE A C 1
ATOM 2505 O O . PHE A 1 325 ? 14.872 20.695 -37.488 1.00 88.25 325 PHE A O 1
ATOM 2512 N N . GLY A 1 326 ? 12.838 21.616 -37.615 1.00 84.69 326 GLY A N 1
ATOM 2513 C CA . GLY A 1 326 ? 12.568 21.158 -38.984 1.00 84.69 326 GLY A CA 1
ATOM 2514 C C . GLY A 1 326 ? 12.760 19.646 -39.194 1.00 84.69 326 GLY A C 1
ATOM 2515 O O . GLY A 1 326 ? 12.181 18.835 -38.466 1.00 84.69 326 GLY A O 1
ATOM 2516 N N . ASN A 1 327 ? 13.564 19.276 -40.200 1.00 81.31 327 ASN A N 1
ATOM 2517 C CA . ASN A 1 327 ? 13.891 17.881 -40.543 1.00 81.31 327 ASN A CA 1
ATOM 2518 C C . ASN A 1 327 ? 14.822 17.211 -39.519 1.00 81.31 327 ASN A C 1
ATOM 2520 O O . ASN A 1 327 ? 14.879 15.987 -39.453 1.00 81.31 327 ASN A O 1
ATOM 2524 N N . CYS A 1 328 ? 15.526 17.981 -38.683 1.00 84.69 328 CYS A N 1
ATOM 2525 C CA . CYS A 1 328 ? 16.368 17.406 -37.634 1.00 84.69 328 CYS A CA 1
ATOM 2526 C C . CYS A 1 328 ? 15.563 16.728 -36.517 1.00 84.69 328 CYS A C 1
ATOM 2528 O O . CYS A 1 328 ? 16.142 16.010 -35.702 1.00 84.69 328 CYS A O 1
ATOM 2530 N N . ARG A 1 329 ? 14.237 16.929 -36.472 1.00 84.50 329 ARG A N 1
ATOM 2531 C CA . ARG A 1 329 ? 13.346 16.262 -35.512 1.00 84.50 329 ARG A CA 1
ATOM 2532 C C . ARG A 1 329 ? 13.412 14.740 -35.589 1.00 84.50 329 ARG A C 1
ATOM 2534 O O . ARG A 1 329 ? 13.315 14.099 -34.549 1.00 84.50 329 ARG A O 1
ATOM 2541 N N . ASP A 1 330 ? 13.631 14.182 -36.779 1.00 79.88 330 ASP A N 1
ATOM 2542 C CA . ASP A 1 330 ? 13.680 12.729 -36.995 1.00 79.88 330 ASP A CA 1
ATOM 2543 C C . ASP A 1 330 ? 14.862 12.057 -36.270 1.00 79.88 330 ASP A C 1
ATOM 2545 O O . ASP A 1 330 ? 14.866 10.843 -36.069 1.00 79.88 330 ASP A O 1
ATOM 2549 N N . TYR A 1 331 ? 15.850 12.849 -35.841 1.00 77.81 331 TYR A N 1
ATOM 2550 C CA . TYR A 1 331 ? 17.081 12.402 -35.178 1.00 77.81 331 TYR A CA 1
ATOM 2551 C C . TYR A 1 331 ? 17.277 13.068 -33.807 1.00 77.81 331 TYR A C 1
ATOM 2553 O O . TYR A 1 331 ? 18.364 13.040 -33.224 1.00 77.81 331 TYR A O 1
ATOM 2561 N N . MET A 1 332 ? 16.227 13.718 -33.305 1.00 87.25 332 MET A N 1
ATOM 2562 C CA . MET A 1 332 ? 16.240 14.450 -32.050 1.00 87.25 332 MET A CA 1
ATOM 2563 C C . MET A 1 332 ? 15.860 13.528 -30.893 1.00 87.25 332 MET A C 1
ATOM 2565 O O . MET A 1 332 ? 14.787 12.921 -30.869 1.00 87.25 332 MET A O 1
ATOM 2569 N N . ARG A 1 333 ? 16.698 13.514 -29.864 1.00 87.75 333 ARG A N 1
ATOM 2570 C CA . ARG A 1 333 ? 16.402 12.915 -28.571 1.00 87.75 333 ARG A CA 1
ATOM 2571 C C . ARG A 1 333 ? 16.021 14.008 -27.585 1.00 87.75 333 ARG A C 1
ATOM 2573 O O . ARG A 1 333 ? 16.742 14.984 -27.418 1.00 87.75 333 ARG A O 1
ATOM 2580 N N . ALA A 1 334 ? 14.878 13.841 -26.930 1.00 90.88 334 ALA A N 1
ATOM 2581 C CA . ALA A 1 334 ? 14.404 14.777 -25.922 1.00 90.88 334 ALA A CA 1
ATOM 2582 C C . ALA A 1 334 ? 14.391 14.102 -24.547 1.00 90.88 334 ALA A C 1
ATOM 2584 O O . ALA A 1 334 ? 13.868 12.996 -24.402 1.00 90.88 334 ALA A O 1
ATOM 2585 N N . SER A 1 335 ? 14.940 14.773 -23.544 1.00 91.88 335 SER A N 1
ATOM 2586 C CA . SER A 1 335 ? 14.925 14.361 -22.141 1.00 91.88 335 SER A CA 1
ATOM 2587 C C . SER A 1 335 ? 14.238 15.433 -21.306 1.00 91.88 335 SER A C 1
ATOM 2589 O O . SER A 1 335 ? 14.472 16.629 -21.480 1.00 91.88 335 SER A O 1
ATOM 2591 N N . TYR A 1 336 ? 13.378 14.995 -20.388 1.00 94.31 336 TYR A N 1
ATOM 2592 C CA . TYR A 1 336 ? 12.844 15.860 -19.345 1.00 94.31 336 TYR A CA 1
ATOM 2593 C C . TYR A 1 336 ? 13.640 15.629 -18.067 1.00 94.31 336 TYR A C 1
ATOM 2595 O O . TYR A 1 336 ? 13.589 14.541 -17.490 1.00 94.31 336 TYR A O 1
ATOM 2603 N N . HIS A 1 337 ? 14.389 16.643 -17.650 1.00 93.56 337 HIS A N 1
ATOM 2604 C CA . HIS A 1 337 ? 15.062 16.654 -16.362 1.00 93.56 337 HIS A CA 1
ATOM 2605 C C . HIS A 1 337 ? 14.078 17.097 -15.287 1.00 93.56 337 HIS A C 1
ATOM 2607 O O . HIS A 1 337 ? 13.263 18.001 -15.495 1.00 93.56 337 HIS A O 1
ATOM 2613 N N . TYR A 1 338 ? 14.132 16.407 -14.154 1.00 93.06 338 TYR A N 1
ATOM 2614 C CA . TYR A 1 338 ? 13.316 16.679 -12.982 1.00 93.06 338 TYR A CA 1
ATOM 2615 C C . TYR A 1 338 ? 14.128 16.370 -11.730 1.00 93.06 338 TYR A C 1
ATOM 2617 O O . TYR A 1 338 ? 14.997 15.494 -11.757 1.00 93.06 338 TYR A O 1
ATOM 2625 N N . SER A 1 339 ? 13.822 17.054 -10.628 1.00 92.50 339 SER A N 1
ATOM 2626 C CA . SER A 1 339 ? 14.562 16.886 -9.376 1.00 92.50 339 SER A CA 1
ATOM 2627 C C . SER A 1 339 ? 14.608 15.418 -8.936 1.00 92.50 339 SER A C 1
ATOM 2629 O O . SER A 1 339 ? 13.585 14.739 -8.807 1.00 92.50 339 SER A O 1
ATOM 2631 N N . SER A 1 340 ? 15.817 14.947 -8.623 1.00 91.38 340 SER A N 1
ATOM 2632 C CA . SER A 1 340 ? 16.060 13.615 -8.049 1.00 91.38 340 SER A CA 1
ATOM 2633 C C . SER A 1 340 ? 15.493 13.442 -6.632 1.00 91.38 340 SER A C 1
ATOM 2635 O O . SER A 1 340 ? 15.428 12.323 -6.124 1.00 91.38 340 SER A O 1
ATOM 2637 N N . LYS A 1 341 ? 15.093 14.542 -5.979 1.00 92.31 341 LYS A N 1
ATOM 2638 C CA . LYS A 1 341 ? 14.450 14.561 -4.656 1.00 92.31 341 LYS A CA 1
ATOM 2639 C C . LYS A 1 341 ? 12.938 14.370 -4.733 1.00 92.31 341 LYS A C 1
ATOM 2641 O O . LYS A 1 341 ? 12.281 14.357 -3.692 1.00 92.31 341 LYS A O 1
ATOM 2646 N N . PHE A 1 342 ? 12.392 14.231 -5.940 1.00 93.12 342 PHE A N 1
ATOM 2647 C CA . PHE A 1 342 ? 10.986 13.937 -6.146 1.00 93.12 342 PHE A CA 1
ATOM 2648 C C . PHE A 1 342 ? 10.616 12.562 -5.583 1.00 93.12 342 PHE A C 1
ATOM 2650 O O . PHE A 1 342 ? 11.178 11.533 -5.961 1.00 93.12 342 PHE A O 1
ATOM 2657 N N . ASP A 1 343 ? 9.625 12.543 -4.699 1.00 91.38 343 ASP A N 1
ATOM 2658 C CA . ASP A 1 343 ? 9.109 11.330 -4.086 1.00 91.38 343 ASP A CA 1
ATOM 2659 C C . ASP A 1 343 ? 7.843 10.874 -4.825 1.00 91.38 343 ASP A C 1
ATOM 2661 O O . ASP A 1 343 ? 6.743 11.419 -4.658 1.00 91.38 343 ASP A O 1
ATOM 2665 N N . THR A 1 344 ? 8.012 9.842 -5.652 1.00 89.56 344 THR A N 1
ATOM 2666 C CA . THR A 1 344 ? 6.930 9.240 -6.445 1.00 89.56 344 THR A CA 1
ATOM 2667 C C . THR A 1 344 ? 5.837 8.614 -5.579 1.00 89.56 344 THR A C 1
ATOM 2669 O O . THR A 1 344 ? 4.669 8.640 -5.973 1.00 89.56 344 THR A O 1
ATOM 2672 N N . TYR A 1 345 ? 6.178 8.104 -4.390 1.00 87.38 345 TYR A N 1
ATOM 2673 C CA . TYR A 1 345 ? 5.208 7.554 -3.449 1.00 87.38 345 TYR A CA 1
ATOM 2674 C C . TYR A 1 345 ? 4.327 8.678 -2.904 1.00 87.38 345 TYR A C 1
ATOM 2676 O O . TYR A 1 345 ? 3.103 8.621 -3.031 1.00 87.38 345 TYR A O 1
ATOM 2684 N N . ASN A 1 346 ? 4.929 9.755 -2.391 1.00 86.88 346 ASN A N 1
ATOM 2685 C CA . ASN A 1 346 ? 4.157 10.892 -1.884 1.00 86.88 346 ASN A CA 1
ATOM 2686 C C . ASN A 1 346 ? 3.256 11.490 -2.966 1.00 86.88 346 ASN A C 1
ATOM 2688 O O . ASN A 1 346 ? 2.091 11.793 -2.709 1.00 86.88 346 ASN A O 1
ATOM 2692 N N . PHE A 1 347 ? 3.760 11.587 -4.198 1.00 87.62 347 PHE A N 1
ATOM 2693 C CA . PHE A 1 347 ? 2.988 12.080 -5.330 1.00 87.62 347 PHE A CA 1
ATOM 2694 C C . PHE A 1 347 ? 1.754 11.213 -5.617 1.00 87.62 347 PHE A C 1
ATOM 2696 O O . PHE A 1 347 ? 0.644 11.745 -5.686 1.00 87.62 347 PHE A O 1
ATOM 2703 N N . ALA A 1 348 ? 1.928 9.891 -5.728 1.00 86.00 348 ALA A N 1
ATOM 2704 C CA . ALA A 1 348 ? 0.855 8.955 -6.067 1.00 86.00 348 ALA A CA 1
ATOM 2705 C C . ALA A 1 348 ? -0.230 8.848 -4.982 1.00 86.00 348 ALA A C 1
ATOM 2707 O O . ALA A 1 348 ? -1.404 8.676 -5.306 1.00 86.00 348 ALA A O 1
ATOM 2708 N N . TYR A 1 349 ? 0.146 8.978 -3.707 1.00 83.44 349 TYR A N 1
ATOM 2709 C CA . TYR A 1 349 ? -0.765 8.807 -2.569 1.00 83.44 349 TYR A CA 1
ATOM 2710 C C . TYR A 1 349 ? -1.376 10.111 -2.035 1.00 83.44 349 TYR A C 1
ATOM 2712 O O . TYR A 1 349 ? -2.058 10.099 -1.012 1.00 83.44 349 TYR A O 1
ATOM 2720 N N . GLY A 1 350 ? -1.182 11.239 -2.722 1.00 82.75 350 GLY A N 1
ATOM 2721 C CA . GLY A 1 350 ? -1.805 12.502 -2.322 1.00 82.75 350 GLY A CA 1
ATOM 2722 C C . GLY A 1 350 ? -1.047 13.279 -1.237 1.00 82.75 350 GLY A C 1
ATOM 2723 O O . GLY A 1 350 ? -1.584 14.247 -0.700 1.00 82.75 350 GLY A O 1
ATOM 2724 N N . TYR A 1 351 ? 0.183 12.879 -0.899 1.00 84.94 351 TYR A N 1
ATOM 2725 C CA . TYR A 1 351 ? 1.010 13.534 0.115 1.00 84.94 351 TYR A CA 1
ATOM 2726 C C . TYR A 1 351 ? 1.872 14.656 -0.470 1.00 84.94 351 TYR A C 1
ATOM 2728 O O . TYR A 1 351 ? 2.297 14.622 -1.629 1.00 84.94 351 TYR A O 1
ATOM 2736 N N . LYS A 1 352 ? 2.155 15.660 0.362 1.00 88.56 352 LYS A N 1
ATOM 2737 C CA . LYS A 1 352 ? 3.059 16.759 0.011 1.00 88.56 352 LYS A CA 1
ATOM 2738 C C . LYS A 1 352 ? 4.479 16.240 -0.217 1.00 88.56 352 LYS A C 1
ATOM 2740 O O . LYS A 1 352 ? 4.971 15.402 0.532 1.00 88.56 352 LYS A O 1
ATOM 2745 N N . GLN A 1 353 ? 5.132 16.778 -1.235 1.00 91.25 353 GLN A N 1
ATOM 2746 C CA . GLN A 1 353 ? 6.563 16.659 -1.467 1.00 91.25 353 GLN A CA 1
ATOM 2747 C C . GLN A 1 353 ? 7.355 17.401 -0.388 1.00 91.25 353 GLN A C 1
ATOM 2749 O O . GLN A 1 353 ? 6.858 18.344 0.239 1.00 91.25 353 GLN A O 1
ATOM 2754 N N . SER A 1 354 ? 8.599 16.966 -0.189 1.00 91.00 354 SER A N 1
ATOM 2755 C CA . SER A 1 354 ? 9.506 17.553 0.798 1.00 91.00 354 SER A CA 1
ATOM 2756 C C . SER A 1 354 ? 9.828 19.021 0.494 1.00 91.00 354 SER A C 1
ATOM 2758 O O . SER A 1 354 ? 9.811 19.444 -0.660 1.00 91.00 354 SER A O 1
ATOM 2760 N N . GLU A 1 355 ? 10.157 19.797 1.528 1.00 90.31 355 GLU A N 1
ATOM 2761 C CA . GLU A 1 355 ? 10.604 21.192 1.375 1.00 90.31 355 GLU A CA 1
ATOM 2762 C C . GLU A 1 355 ? 11.888 21.279 0.536 1.00 90.31 355 GLU A C 1
ATOM 2764 O O . GLU A 1 355 ? 11.973 22.100 -0.366 1.00 90.31 355 GLU A O 1
ATOM 2769 N N . ILE A 1 356 ? 12.805 20.321 0.723 1.00 90.44 356 ILE A N 1
ATOM 2770 C CA . ILE A 1 356 ? 14.041 20.193 -0.064 1.00 90.44 356 ILE A CA 1
ATOM 2771 C C . ILE A 1 356 ? 13.738 20.051 -1.560 1.00 90.44 356 ILE A C 1
ATOM 2773 O O . ILE A 1 356 ? 14.389 20.690 -2.375 1.00 90.44 356 ILE A O 1
ATOM 2777 N N . PHE A 1 357 ? 12.743 19.237 -1.931 1.00 94.06 357 PHE A N 1
ATOM 2778 C CA . PHE A 1 357 ? 12.303 19.152 -3.324 1.00 94.06 357 PHE A CA 1
ATOM 2779 C C . PHE A 1 357 ? 11.720 20.486 -3.800 1.00 94.06 357 PHE A C 1
ATOM 2781 O O . PHE A 1 357 ? 12.049 20.941 -4.889 1.00 94.06 357 PHE A O 1
ATOM 2788 N N . MET A 1 358 ? 10.857 21.116 -2.999 1.00 91.50 358 MET A N 1
ATOM 2789 C CA . MET A 1 358 ? 10.187 22.358 -3.392 1.00 91.50 358 MET A CA 1
ATOM 2790 C C . MET A 1 358 ? 11.164 23.511 -3.651 1.00 91.50 358 MET A C 1
ATOM 2792 O O . MET A 1 358 ? 10.876 24.339 -4.514 1.00 91.50 358 MET A O 1
ATOM 2796 N N . ASP A 1 359 ? 12.297 23.547 -2.947 1.00 91.94 359 ASP A N 1
ATOM 2797 C CA . ASP A 1 359 ? 13.333 24.569 -3.115 1.00 91.94 359 ASP A CA 1
ATOM 2798 C C . ASP A 1 359 ? 14.069 24.464 -4.464 1.00 91.94 359 ASP A C 1
ATOM 2800 O O . ASP A 1 359 ? 14.452 25.488 -5.026 1.00 91.94 359 ASP A O 1
ATOM 2804 N N . GLU A 1 360 ? 14.231 23.254 -5.017 1.00 92.75 360 GLU A N 1
ATOM 2805 C CA . GLU A 1 360 ? 14.959 23.010 -6.279 1.00 92.75 360 GLU A CA 1
ATOM 2806 C C . GLU A 1 360 ? 14.052 22.642 -7.470 1.00 92.75 360 GLU A C 1
ATOM 2808 O O . GLU A 1 360 ? 14.500 22.641 -8.616 1.00 92.75 360 GLU A O 1
ATOM 2813 N N . ALA A 1 361 ? 12.766 22.352 -7.236 1.00 90.81 361 ALA A N 1
ATOM 2814 C CA . ALA A 1 361 ? 11.848 21.815 -8.246 1.00 90.81 361 ALA A CA 1
ATOM 2815 C C . ALA A 1 361 ? 11.756 22.679 -9.512 1.00 90.81 361 ALA A C 1
ATOM 2817 O O . ALA A 1 361 ? 11.708 22.155 -10.624 1.00 90.81 361 ALA A O 1
ATOM 2818 N N . ASP A 1 362 ? 11.732 24.003 -9.355 1.00 92.50 362 ASP A N 1
ATOM 2819 C CA . ASP A 1 362 ? 11.651 24.932 -10.482 1.00 92.50 362 ASP A CA 1
ATOM 2820 C C . ASP A 1 362 ? 12.950 25.011 -11.279 1.00 92.50 362 ASP A C 1
ATOM 2822 O O . ASP A 1 362 ? 12.907 25.237 -12.487 1.00 92.50 362 ASP A O 1
ATOM 2826 N N . GLU A 1 363 ? 14.099 24.853 -10.625 1.00 91.69 363 GLU A N 1
ATOM 2827 C CA . GLU A 1 363 ? 15.419 24.907 -11.252 1.00 91.69 363 GLU A CA 1
ATOM 2828 C C . GLU A 1 363 ? 15.685 23.622 -12.041 1.00 91.69 363 GLU A C 1
ATOM 2830 O O . GLU A 1 363 ? 15.963 23.684 -13.241 1.00 91.69 363 GLU A O 1
ATOM 2835 N N . GLU A 1 364 ? 15.457 22.477 -11.402 1.00 93.31 364 GLU A N 1
ATOM 2836 C CA . GLU A 1 364 ? 15.722 21.136 -11.931 1.00 93.31 364 GLU A CA 1
ATOM 2837 C C . GLU A 1 364 ? 14.711 20.677 -12.995 1.00 93.31 364 GLU A C 1
ATOM 2839 O O . GLU A 1 364 ? 14.982 19.739 -13.739 1.00 93.31 364 GLU A O 1
ATOM 2844 N N . ALA A 1 365 ? 13.549 21.330 -13.112 1.00 94.56 365 ALA A N 1
ATOM 2845 C CA . ALA A 1 365 ? 12.573 21.040 -14.161 1.00 94.56 365 ALA A CA 1
ATOM 2846 C C . ALA A 1 365 ? 12.927 21.748 -15.477 1.00 94.56 365 ALA A C 1
ATOM 2848 O O . ALA A 1 365 ? 12.653 22.941 -15.643 1.00 94.56 365 ALA A O 1
ATOM 2849 N N . TYR A 1 366 ? 13.497 21.029 -16.443 1.00 94.00 366 TYR A N 1
ATOM 2850 C CA . TYR A 1 366 ? 13.795 21.568 -17.774 1.00 94.00 366 TYR A CA 1
ATOM 2851 C C . TYR A 1 366 ? 13.822 20.480 -18.852 1.00 94.00 366 TYR A C 1
ATOM 2853 O O . TYR A 1 366 ? 14.086 19.310 -18.594 1.00 94.00 366 TYR A O 1
ATOM 2861 N N . CYS A 1 367 ? 13.532 20.882 -20.083 1.00 94.06 367 CYS A N 1
ATOM 2862 C CA . CYS A 1 367 ? 13.701 20.057 -21.266 1.00 94.06 367 CYS A CA 1
ATOM 2863 C C . CYS A 1 367 ? 15.095 20.238 -21.859 1.00 94.06 367 CYS A C 1
ATOM 2865 O O . CYS A 1 367 ? 15.599 21.359 -21.988 1.00 94.06 367 CYS A O 1
ATOM 2867 N N . GLU A 1 368 ? 15.683 19.124 -22.263 1.00 92.00 368 GLU A N 1
ATOM 2868 C CA . GLU A 1 368 ? 16.904 19.068 -23.043 1.00 92.00 368 GLU A CA 1
ATOM 2869 C C . GLU A 1 368 ? 16.608 18.357 -24.364 1.00 92.00 368 GLU A C 1
ATOM 2871 O O . GLU A 1 368 ? 16.017 17.278 -24.395 1.00 92.00 368 GLU A O 1
ATOM 2876 N N . TRP A 1 369 ? 17.011 18.985 -25.465 1.00 91.62 369 TRP A N 1
ATOM 2877 C CA . TRP A 1 369 ? 16.972 18.393 -26.795 1.00 91.62 369 TRP A CA 1
ATOM 2878 C C . TRP A 1 369 ? 18.404 18.195 -27.274 1.00 91.62 369 TRP A C 1
ATOM 2880 O O . TRP A 1 369 ? 19.203 19.128 -27.260 1.00 91.62 369 TRP A O 1
ATOM 2890 N N . THR A 1 370 ? 18.734 16.977 -27.681 1.00 87.31 370 THR A N 1
ATOM 2891 C CA . THR A 1 370 ? 20.022 16.619 -28.276 1.00 87.31 370 THR A CA 1
ATOM 2892 C C . THR A 1 370 ? 19.780 15.995 -29.642 1.00 87.31 370 THR A C 1
ATOM 2894 O O . THR A 1 370 ? 18.732 15.401 -29.891 1.00 87.31 370 THR A O 1
ATOM 2897 N N . PHE A 1 371 ? 20.728 16.159 -30.557 1.00 85.81 371 PHE A N 1
ATOM 2898 C CA . PHE A 1 371 ? 20.630 15.616 -31.909 1.00 85.81 371 PHE A CA 1
ATOM 2899 C C . PHE A 1 371 ? 21.691 14.540 -32.056 1.00 85.81 371 PHE A C 1
ATOM 2901 O O . PHE A 1 371 ? 22.887 14.829 -31.994 1.00 85.81 371 PHE A O 1
ATOM 2908 N N . GLU A 1 372 ? 21.261 13.291 -32.200 1.00 75.25 372 GLU A N 1
ATOM 2909 C CA . GLU A 1 372 ? 22.192 12.182 -32.360 1.00 75.25 372 GLU A CA 1
ATOM 2910 C C . GLU A 1 372 ? 22.717 12.159 -33.801 1.00 75.25 372 GLU A C 1
ATOM 2912 O O . GLU A 1 372 ? 21.979 12.358 -34.770 1.00 75.25 372 GLU A O 1
ATOM 2917 N N . LYS A 1 373 ? 24.021 11.914 -33.956 1.00 68.12 373 LYS A N 1
ATOM 2918 C CA . LYS A 1 373 ? 24.610 11.657 -35.270 1.00 68.12 373 LYS A CA 1
ATOM 2919 C C . LYS A 1 373 ? 24.205 10.254 -35.708 1.00 68.12 373 LYS A C 1
ATOM 2921 O O . LYS A 1 373 ? 24.542 9.284 -35.032 1.00 68.12 373 LYS A O 1
ATOM 2926 N N . ILE A 1 374 ? 23.554 10.136 -36.862 1.00 64.38 374 ILE A N 1
ATOM 2927 C CA . ILE A 1 374 ? 23.171 8.836 -37.416 1.00 64.38 374 ILE A CA 1
ATOM 2928 C C . ILE A 1 374 ? 24.021 8.559 -38.646 1.00 64.38 374 ILE A C 1
ATOM 2930 O O . ILE A 1 374 ? 23.808 9.170 -39.687 1.00 64.38 374 ILE A O 1
ATOM 2934 N N . ASN A 1 375 ? 24.966 7.621 -38.513 1.00 66.44 375 ASN A N 1
ATOM 2935 C CA . ASN A 1 375 ? 25.833 7.075 -39.565 1.00 66.44 375 ASN A CA 1
ATOM 2936 C C . ASN A 1 375 ? 26.423 8.121 -40.531 1.00 66.44 375 ASN A C 1
ATOM 2938 O O . ASN A 1 375 ? 27.559 8.554 -40.336 1.00 66.44 375 ASN A O 1
ATOM 2942 N N . CYS A 1 376 ? 25.669 8.509 -41.566 1.00 68.25 376 CYS A N 1
ATOM 2943 C CA . CYS A 1 376 ? 26.082 9.433 -42.617 1.00 68.25 376 CYS A CA 1
ATOM 2944 C C . CYS A 1 376 ? 25.408 10.814 -42.611 1.00 68.25 376 CYS A C 1
ATOM 2946 O O . CYS A 1 376 ? 25.742 11.613 -43.482 1.00 68.25 376 CYS A O 1
ATOM 2948 N N . LYS A 1 377 ? 24.532 11.127 -41.642 1.00 73.38 377 LYS A N 1
ATOM 2949 C CA . LYS A 1 377 ? 23.895 12.445 -41.476 1.00 73.38 377 LYS A CA 1
ATOM 2950 C C . LYS A 1 377 ? 24.158 13.061 -40.102 1.00 73.38 377 LYS A C 1
ATOM 2952 O O . LYS A 1 377 ? 24.165 12.365 -39.083 1.00 73.38 377 LYS A O 1
ATOM 2957 N N . LYS A 1 378 ? 24.322 14.383 -40.068 1.00 79.69 378 LYS A N 1
ATOM 2958 C CA . LYS A 1 378 ? 24.437 15.185 -38.843 1.00 79.69 378 LYS A CA 1
ATOM 2959 C C . LYS A 1 378 ? 23.496 16.388 -38.920 1.00 79.69 378 LYS A C 1
ATOM 2961 O O . LYS A 1 378 ? 23.409 17.028 -39.961 1.00 79.69 378 LYS A O 1
ATOM 2966 N N . CYS A 1 379 ? 22.823 16.714 -37.818 1.00 82.44 379 CYS A N 1
ATOM 2967 C CA . CYS A 1 379 ? 22.152 18.005 -37.691 1.00 82.44 379 CYS A CA 1
ATOM 2968 C C . CYS A 1 379 ? 23.159 19.073 -37.248 1.00 82.44 379 CYS A C 1
ATOM 2970 O O . CYS A 1 379 ? 23.882 18.876 -36.269 1.00 82.44 379 CYS A O 1
ATOM 2972 N N . VAL A 1 380 ? 23.198 20.191 -37.960 1.00 82.12 380 VAL A N 1
ATOM 2973 C CA . VAL A 1 380 ? 24.014 21.363 -37.627 1.00 82.12 380 VAL A CA 1
ATOM 2974 C C . VAL A 1 380 ? 23.082 22.524 -37.335 1.00 82.12 380 VAL A C 1
ATOM 2976 O O . VAL A 1 380 ? 22.074 22.706 -38.023 1.00 82.12 380 VAL A O 1
ATOM 2979 N N . SER A 1 381 ? 23.395 23.294 -36.297 1.00 81.81 381 SER A N 1
ATOM 2980 C CA . SER A 1 381 ? 22.661 24.505 -35.976 1.00 81.81 381 SER A CA 1
ATOM 2981 C C . SER A 1 381 ? 23.424 25.730 -36.469 1.00 81.81 381 SER A C 1
ATOM 2983 O O . SER A 1 381 ? 24.649 25.781 -36.540 1.00 81.81 381 SER A O 1
ATOM 2985 N N . HIS A 1 382 ? 22.681 26.745 -36.885 1.00 81.25 382 HIS A N 1
ATOM 2986 C CA . HIS A 1 382 ? 23.234 27.945 -37.498 1.00 81.25 382 HIS A CA 1
ATOM 2987 C C . HIS A 1 382 ? 22.960 29.142 -36.581 1.00 81.25 382 HIS A C 1
ATOM 2989 O O . HIS A 1 382 ? 21.882 29.738 -36.643 1.00 81.25 382 HIS A O 1
ATOM 2995 N N . PRO A 1 383 ? 23.923 29.562 -35.735 1.00 78.12 383 PRO A N 1
ATOM 2996 C CA . PRO A 1 383 ? 23.720 30.646 -34.765 1.00 78.12 383 PRO A CA 1
ATOM 2997 C C . PRO A 1 383 ? 23.367 31.992 -35.402 1.00 78.12 383 PRO A C 1
ATOM 2999 O O . PRO A 1 383 ? 22.756 32.847 -34.767 1.00 78.12 383 PRO A O 1
ATOM 3002 N N . SER A 1 384 ? 23.755 32.187 -36.663 1.00 75.81 384 SER A N 1
ATOM 3003 C CA . SER A 1 384 ? 23.538 33.417 -37.427 1.00 75.81 384 SER A CA 1
ATOM 3004 C C . SER A 1 384 ? 22.071 33.666 -37.784 1.00 75.81 384 SER A C 1
ATOM 3006 O O . SER A 1 384 ? 21.673 34.823 -37.914 1.00 75.81 384 SER A O 1
ATOM 3008 N N . ASN A 1 385 ? 21.274 32.608 -37.952 1.00 79.25 385 ASN A N 1
ATOM 3009 C CA . ASN A 1 385 ? 19.863 32.695 -38.336 1.00 79.25 385 ASN A CA 1
ATOM 3010 C C . ASN A 1 385 ? 18.927 31.871 -37.430 1.00 79.25 385 ASN A C 1
ATOM 3012 O O . ASN A 1 385 ? 17.720 31.887 -37.654 1.00 79.25 385 ASN A O 1
ATOM 3016 N N . GLY A 1 386 ? 19.466 31.175 -36.423 1.00 75.94 386 GLY A N 1
ATOM 3017 C CA . GLY A 1 386 ? 18.708 30.364 -35.469 1.00 75.94 386 GLY A CA 1
ATOM 3018 C C . GLY A 1 386 ? 18.069 29.108 -36.069 1.00 75.94 386 GLY A C 1
ATOM 3019 O O . GLY A 1 386 ? 17.125 28.592 -35.483 1.00 75.94 386 GLY A O 1
ATOM 3020 N N . SER A 1 387 ? 18.538 28.644 -37.233 1.00 82.00 387 SER A N 1
ATOM 3021 C CA . SER A 1 387 ? 17.978 27.481 -37.939 1.00 82.00 387 SER A CA 1
ATOM 3022 C C . SER A 1 387 ? 18.787 26.201 -37.720 1.00 82.00 387 SER A C 1
ATOM 3024 O O . SER A 1 387 ? 19.933 26.248 -37.275 1.00 82.00 387 SER A O 1
ATOM 3026 N N . PHE A 1 388 ? 18.176 25.066 -38.051 1.00 85.44 388 PHE A N 1
ATOM 3027 C CA . PHE A 1 388 ? 18.777 23.736 -38.012 1.00 85.44 388 PHE A CA 1
ATOM 3028 C C . PHE A 1 388 ? 18.714 23.109 -39.408 1.00 85.44 388 PHE A C 1
ATOM 3030 O O . PHE A 1 388 ? 17.701 23.238 -40.099 1.00 85.44 388 PHE A O 1
ATOM 3037 N N . GLU A 1 389 ? 19.791 22.449 -39.826 1.00 82.19 389 GLU A N 1
ATOM 3038 C CA . GLU A 1 389 ? 19.933 21.842 -41.154 1.00 82.19 389 GLU A CA 1
ATOM 3039 C C . GLU A 1 389 ? 20.547 20.439 -41.048 1.00 82.19 389 GLU A C 1
ATOM 3041 O O . GLU A 1 389 ? 21.460 20.216 -40.248 1.00 82.19 389 GLU A O 1
ATOM 3046 N N . ASP A 1 390 ? 20.063 19.490 -41.856 1.00 81.00 390 ASP A N 1
ATOM 3047 C CA . ASP A 1 390 ? 20.646 18.153 -41.975 1.00 81.00 390 ASP A CA 1
ATOM 3048 C C . ASP A 1 390 ? 21.738 18.117 -43.058 1.00 81.00 390 ASP A C 1
ATOM 3050 O O . ASP A 1 390 ? 21.491 18.439 -44.218 1.00 81.00 390 ASP A O 1
ATOM 3054 N N . ILE A 1 391 ? 22.956 17.710 -42.686 1.00 77.94 391 ILE A N 1
ATOM 3055 C CA . ILE A 1 391 ? 24.112 17.607 -43.590 1.00 77.94 391 ILE A CA 1
ATOM 3056 C C . ILE A 1 391 ? 24.616 16.163 -43.722 1.00 77.94 391 ILE A C 1
ATOM 3058 O O . ILE A 1 391 ? 24.614 15.407 -42.749 1.00 77.94 391 ILE A O 1
ATOM 3062 N N . ASP A 1 392 ? 25.100 15.800 -44.915 1.00 74.12 392 ASP A N 1
ATOM 3063 C CA . ASP A 1 392 ? 25.721 14.497 -45.196 1.00 74.12 392 ASP A CA 1
ATOM 3064 C C . ASP A 1 392 ? 27.232 14.509 -44.870 1.00 74.12 392 ASP A C 1
ATOM 3066 O O . ASP A 1 392 ? 27.972 15.381 -45.331 1.00 74.12 392 ASP A O 1
ATOM 3070 N N . GLU A 1 393 ? 27.717 13.512 -44.121 1.00 72.31 393 GLU A N 1
ATOM 3071 C CA . GLU A 1 393 ? 29.119 13.385 -43.674 1.00 72.31 393 GLU A CA 1
ATOM 3072 C C . GLU A 1 393 ? 29.924 12.262 -44.369 1.00 72.31 393 GLU A C 1
ATOM 3074 O O . GLU A 1 393 ? 31.055 11.985 -43.966 1.00 72.31 393 GLU A O 1
ATOM 3079 N N . CYS A 1 394 ? 29.406 11.606 -45.419 1.00 69.44 394 CYS A N 1
ATOM 3080 C CA . CYS A 1 394 ? 30.190 10.579 -46.126 1.00 69.44 394 CYS A CA 1
ATOM 3081 C C . CYS A 1 394 ? 31.471 11.161 -46.761 1.00 69.44 394 CYS A C 1
ATOM 3083 O O . CYS A 1 394 ? 31.444 12.263 -47.327 1.00 69.44 394 CYS A O 1
ATOM 3085 N N . PRO A 1 395 ? 32.601 10.427 -46.725 1.00 63.56 395 PRO A N 1
ATOM 3086 C CA . PRO A 1 395 ? 33.832 10.865 -47.364 1.00 63.56 395 PRO A CA 1
ATOM 3087 C C . PRO A 1 395 ? 33.608 10.996 -48.872 1.00 63.56 395 PRO A C 1
ATOM 3089 O O . PRO A 1 395 ? 33.281 10.028 -49.552 1.00 63.56 395 PRO A O 1
ATOM 3092 N N . LYS A 1 396 ? 33.827 12.199 -49.421 1.00 58.06 396 LYS A N 1
ATOM 3093 C CA . LYS A 1 396 ? 33.651 12.455 -50.863 1.00 58.06 396 LYS A CA 1
ATOM 3094 C C . LYS A 1 396 ? 34.518 11.547 -51.743 1.00 58.06 396 LYS A C 1
ATOM 3096 O O . LYS A 1 396 ? 34.179 11.368 -52.905 1.00 58.06 396 LYS A O 1
ATOM 3101 N N . ARG A 1 397 ? 35.641 11.032 -51.215 1.00 54.09 397 ARG A N 1
ATOM 3102 C CA . ARG A 1 397 ? 36.535 10.086 -51.894 1.00 54.09 397 ARG A CA 1
ATOM 3103 C C . ARG A 1 397 ? 37.494 9.430 -50.905 1.00 54.09 397 ARG A C 1
ATOM 3105 O O . ARG A 1 397 ? 38.298 10.127 -50.289 1.00 54.09 397 ARG A O 1
ATOM 3112 N N . GLU A 1 398 ? 37.464 8.109 -50.791 1.00 46.84 398 GLU A N 1
ATOM 3113 C CA . GLU A 1 398 ? 38.387 7.355 -49.935 1.00 46.84 398 GLU A CA 1
ATOM 3114 C C . GLU A 1 398 ? 38.771 6.044 -50.629 1.00 46.84 398 GLU A C 1
ATOM 3116 O O . GLU A 1 398 ? 37.937 5.403 -51.260 1.00 46.84 398 GLU A O 1
ATOM 3121 N N . ASN A 1 399 ? 40.056 5.673 -50.601 1.00 45.66 399 ASN A N 1
ATOM 3122 C CA . ASN A 1 399 ? 40.588 4.483 -51.288 1.00 45.66 399 ASN A CA 1
ATOM 3123 C C . ASN A 1 399 ? 40.258 4.377 -52.799 1.00 45.66 399 ASN A C 1
ATOM 3125 O O . ASN A 1 399 ? 40.279 3.287 -53.365 1.00 45.66 399 ASN A O 1
ATOM 3129 N N . GLY A 1 400 ? 40.006 5.507 -53.472 1.00 48.62 400 GLY A N 1
ATOM 3130 C CA . GLY A 1 400 ? 39.781 5.566 -54.924 1.00 48.62 400 GLY A CA 1
ATOM 3131 C C . GLY A 1 400 ? 38.337 5.330 -55.384 1.00 48.62 400 GLY A C 1
ATOM 3132 O O . GLY A 1 400 ? 38.115 5.265 -56.590 1.00 48.62 400 GLY A O 1
ATOM 3133 N N . VAL A 1 401 ? 37.379 5.246 -54.456 1.00 49.41 401 VAL A N 1
ATOM 3134 C CA . VAL A 1 401 ? 35.935 5.135 -54.723 1.00 49.41 401 VAL A CA 1
ATOM 3135 C C . VAL A 1 401 ? 35.167 6.318 -54.134 1.00 49.41 401 VAL A C 1
ATOM 3137 O O . VAL A 1 401 ? 35.577 6.889 -53.117 1.00 49.41 401 VAL A O 1
ATOM 3140 N N . ASP A 1 402 ? 34.070 6.686 -54.794 1.00 57.28 402 ASP A N 1
ATOM 3141 C CA . ASP A 1 402 ? 33.160 7.751 -54.371 1.00 57.28 402 ASP A CA 1
ATOM 3142 C C . ASP A 1 402 ? 32.015 7.132 -53.531 1.00 57.28 402 ASP A C 1
ATOM 3144 O O . ASP A 1 402 ? 31.554 6.027 -53.831 1.00 57.28 402 ASP A O 1
ATOM 3148 N N . TYR A 1 403 ? 31.584 7.807 -52.455 1.00 63.56 403 TYR A N 1
ATOM 3149 C CA . TYR A 1 403 ? 30.541 7.326 -51.531 1.00 63.56 403 TYR A CA 1
ATOM 3150 C C . TYR A 1 403 ? 29.329 8.264 -51.506 1.00 63.56 403 TYR A C 1
ATOM 3152 O O . TYR A 1 403 ? 29.487 9.487 -51.525 1.00 63.56 403 TYR A O 1
ATOM 3160 N N . ILE A 1 404 ? 28.126 7.695 -51.381 1.00 68.38 404 ILE A N 1
ATOM 3161 C CA . ILE A 1 404 ? 26.865 8.430 -51.183 1.00 68.38 404 ILE A CA 1
ATOM 3162 C C . ILE A 1 404 ? 26.126 7.930 -49.933 1.00 68.38 404 ILE A C 1
ATOM 3164 O O . ILE A 1 404 ? 26.215 6.755 -49.579 1.00 68.38 404 ILE A O 1
ATOM 3168 N N . CYS A 1 405 ? 25.389 8.820 -49.261 1.00 65.19 405 CYS A N 1
ATOM 3169 C CA . CYS A 1 405 ? 24.530 8.471 -48.126 1.00 65.19 405 CYS A CA 1
ATOM 3170 C C . CYS A 1 405 ? 23.156 8.033 -48.653 1.00 65.19 405 CYS A C 1
ATOM 3172 O O . CYS A 1 405 ? 22.395 8.850 -49.173 1.00 65.19 405 CYS A O 1
ATOM 3174 N N . LEU A 1 406 ? 22.830 6.744 -48.539 1.00 66.31 406 LEU A N 1
ATOM 3175 C CA . LEU A 1 406 ? 21.517 6.203 -48.903 1.00 66.31 406 LEU A CA 1
ATOM 3176 C C . LEU A 1 406 ? 21.001 5.350 -47.741 1.00 66.31 406 LEU A C 1
ATOM 3178 O O . LEU A 1 406 ? 21.728 4.501 -47.239 1.00 66.31 406 LEU A O 1
ATOM 3182 N N . ASN A 1 407 ? 19.755 5.564 -47.306 1.00 62.78 407 ASN A N 1
ATOM 3183 C CA . ASN A 1 407 ? 19.152 4.848 -46.168 1.00 62.78 407 ASN A CA 1
ATOM 3184 C C . ASN A 1 407 ? 20.009 4.871 -44.884 1.00 62.78 407 ASN A C 1
ATOM 3186 O O . ASN A 1 407 ? 20.083 3.873 -44.174 1.00 62.78 407 ASN A O 1
ATOM 3190 N N . ASN A 1 408 ? 20.649 6.005 -44.583 1.00 61.59 408 ASN A N 1
ATOM 3191 C CA . ASN A 1 408 ? 21.549 6.164 -43.437 1.00 61.59 408 ASN A CA 1
ATOM 3192 C C . ASN A 1 408 ? 22.780 5.231 -43.452 1.00 61.59 408 ASN A C 1
ATOM 3194 O O . ASN A 1 408 ? 23.316 4.923 -42.394 1.00 61.59 408 ASN A O 1
ATOM 3198 N N . GLU A 1 409 ? 23.283 4.818 -44.618 1.00 60.34 409 GLU A N 1
ATOM 3199 C CA . GLU A 1 409 ? 24.586 4.149 -44.757 1.00 60.34 409 GLU A CA 1
ATOM 3200 C C . GLU A 1 409 ? 25.437 4.828 -45.843 1.00 60.34 409 GLU A C 1
ATOM 3202 O O . GLU A 1 409 ? 24.918 5.219 -46.892 1.00 60.34 409 GLU A O 1
ATOM 3207 N N . CYS A 1 410 ? 26.750 4.974 -45.604 1.00 65.81 410 CYS A N 1
ATOM 3208 C CA . CYS A 1 410 ? 27.687 5.370 -46.659 1.00 65.81 410 CYS A CA 1
ATOM 3209 C C . CYS A 1 410 ? 27.933 4.165 -47.564 1.00 65.81 410 CYS A C 1
ATOM 3211 O O . CYS A 1 410 ? 28.683 3.258 -47.205 1.00 65.81 410 CYS A O 1
ATOM 3213 N N . ILE A 1 411 ? 27.310 4.161 -48.736 1.00 65.44 411 ILE A N 1
ATOM 3214 C CA . ILE A 1 411 ? 27.503 3.118 -49.740 1.00 65.44 411 ILE A CA 1
ATOM 3215 C C . ILE A 1 411 ? 28.454 3.611 -50.827 1.00 65.44 411 ILE A C 1
ATOM 3217 O O . ILE A 1 411 ? 28.465 4.796 -51.166 1.00 65.44 411 ILE A O 1
ATOM 3221 N N . VAL A 1 412 ? 29.267 2.695 -51.357 1.00 60.56 412 VAL A N 1
ATOM 3222 C CA . VAL A 1 412 ? 30.057 2.943 -52.570 1.00 60.56 412 VAL A CA 1
ATOM 3223 C C . VAL A 1 412 ? 29.085 3.223 -53.709 1.00 60.56 412 VAL A C 1
ATOM 3225 O O . VAL A 1 412 ? 28.062 2.541 -53.818 1.00 60.56 412 VAL A O 1
ATOM 3228 N N . ASP A 1 413 ? 29.402 4.216 -54.536 1.00 59.62 413 ASP A N 1
ATOM 3229 C CA . ASP A 1 413 ? 28.627 4.534 -55.730 1.00 59.62 413 ASP A CA 1
ATOM 3230 C C . ASP A 1 413 ? 28.343 3.244 -56.541 1.00 59.62 413 ASP A C 1
ATOM 3232 O O . ASP A 1 413 ? 29.290 2.534 -56.908 1.00 59.62 413 ASP A O 1
ATOM 3236 N N . PRO A 1 414 ? 27.062 2.895 -56.790 1.00 52.38 414 PRO A N 1
ATOM 3237 C CA . PRO A 1 414 ? 26.666 1.690 -57.521 1.00 52.38 414 PRO A CA 1
ATOM 3238 C C . PRO A 1 414 ? 27.298 1.517 -58.914 1.00 52.38 414 PRO A C 1
ATOM 3240 O O . PRO A 1 414 ? 27.224 0.419 -59.466 1.00 52.38 414 PRO A O 1
ATOM 3243 N N . ASP A 1 415 ? 27.934 2.550 -59.473 1.00 53.53 415 ASP A N 1
ATOM 3244 C CA . ASP A 1 415 ? 28.569 2.547 -60.796 1.00 53.53 415 ASP A CA 1
ATOM 3245 C C . ASP A 1 415 ? 30.039 2.020 -60.823 1.00 53.53 415 ASP A C 1
ATOM 3247 O O . ASP A 1 415 ? 30.757 2.196 -61.815 1.00 53.53 415 ASP A O 1
ATOM 3251 N N . PHE A 1 416 ? 30.528 1.342 -59.769 1.00 52.41 416 PHE A N 1
ATOM 3252 C CA . PHE A 1 416 ? 31.928 0.868 -59.659 1.00 52.41 416 PHE A CA 1
ATOM 3253 C C . PHE A 1 416 ? 32.239 -0.500 -60.335 1.00 52.41 416 PHE A C 1
ATOM 3255 O O . PHE A 1 416 ? 31.414 -1.407 -60.382 1.00 52.41 416 PHE A O 1
ATOM 3262 N N . SER A 1 417 ? 33.460 -0.668 -60.881 1.00 53.59 417 SER A N 1
ATOM 3263 C CA . SER A 1 417 ? 33.743 -1.514 -62.070 1.00 53.59 417 SER A CA 1
ATOM 3264 C C . SER A 1 417 ? 34.151 -2.997 -61.882 1.00 53.59 417 SER A C 1
ATOM 3266 O O . SER A 1 417 ? 34.259 -3.699 -62.888 1.00 53.59 417 SER A O 1
ATOM 3268 N N . CYS A 1 418 ? 34.372 -3.516 -60.666 1.00 57.50 418 CYS A N 1
ATOM 3269 C CA . CYS A 1 418 ? 34.571 -4.962 -60.430 1.00 57.50 418 CYS A CA 1
ATOM 3270 C C . CYS A 1 418 ? 33.371 -5.528 -59.653 1.00 57.50 418 CYS A C 1
ATOM 3272 O O . CYS A 1 418 ? 33.181 -5.144 -58.499 1.00 57.50 418 CYS A O 1
ATOM 3274 N N . PRO A 1 419 ? 32.551 -6.418 -60.245 1.00 57.84 419 PRO A N 1
ATOM 3275 C CA . PRO A 1 419 ? 31.361 -6.931 -59.580 1.00 57.84 419 PRO A CA 1
ATOM 3276 C C . PRO A 1 419 ? 31.735 -7.860 -58.421 1.00 57.84 419 PRO A C 1
ATOM 3278 O O . PRO A 1 419 ? 32.625 -8.703 -58.532 1.00 57.84 419 PRO A O 1
ATOM 3281 N N . VAL A 1 420 ? 31.025 -7.711 -57.306 1.00 60.16 420 VAL A N 1
ATOM 3282 C CA . VAL A 1 420 ? 31.118 -8.609 -56.152 1.00 60.16 420 VAL A CA 1
ATOM 3283 C C . VAL A 1 420 ? 30.579 -9.986 -56.543 1.00 60.16 420 VAL A C 1
ATOM 3285 O O . VAL A 1 420 ? 29.442 -10.103 -57.001 1.00 60.16 420 VAL A O 1
ATOM 3288 N N . GLU A 1 421 ? 31.364 -11.037 -56.315 1.00 61.38 421 GLU A N 1
ATOM 3289 C CA . GLU A 1 421 ? 30.946 -12.429 -56.511 1.00 61.38 421 GLU A CA 1
ATOM 3290 C C . GLU A 1 421 ? 31.019 -13.174 -55.184 1.00 61.38 421 GLU A C 1
ATOM 3292 O O . GLU A 1 421 ? 32.056 -13.148 -54.525 1.00 61.38 421 GLU A O 1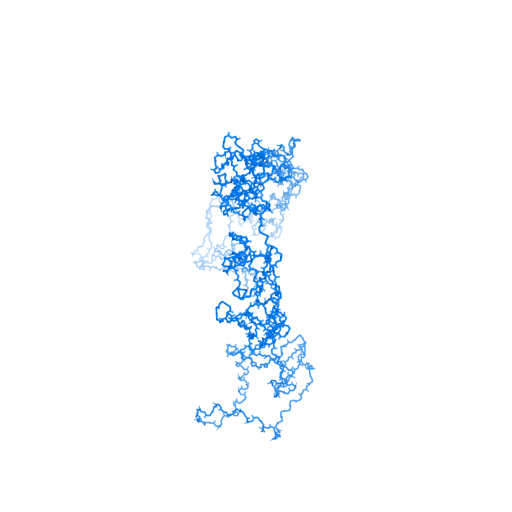
ATOM 3297 N N . HIS A 1 422 ? 29.937 -13.865 -54.810 1.00 64.81 422 HIS A N 1
ATOM 3298 C CA . HIS A 1 422 ? 29.887 -14.714 -53.612 1.00 64.81 422 HIS A CA 1
ATOM 3299 C C . HIS A 1 422 ? 30.433 -14.024 -52.349 1.00 64.81 422 HIS A C 1
ATOM 3301 O O . HIS A 1 422 ? 31.222 -14.604 -51.615 1.00 64.81 422 HIS A O 1
ATOM 3307 N N . CYS A 1 423 ? 30.017 -12.775 -52.113 1.00 66.69 423 CYS A N 1
ATOM 3308 C CA . CYS A 1 423 ? 30.411 -11.955 -50.960 1.00 66.69 423 CYS A CA 1
ATOM 3309 C C . CYS A 1 423 ? 31.912 -11.638 -50.827 1.00 66.69 423 CYS A C 1
ATOM 3311 O O . CYS A 1 423 ? 32.331 -11.041 -49.837 1.00 66.69 423 CYS A O 1
ATOM 3313 N N . VAL A 1 424 ? 32.708 -11.955 -51.847 1.00 71.38 424 VAL A N 1
ATOM 3314 C CA . VAL A 1 424 ? 34.138 -11.672 -51.885 1.00 71.38 424 VAL A CA 1
ATOM 3315 C C . VAL A 1 424 ? 34.383 -10.375 -52.644 1.00 71.38 424 VAL A C 1
ATOM 3317 O O . VAL A 1 424 ? 34.036 -10.251 -53.824 1.00 71.38 424 VAL A O 1
ATOM 3320 N N . VAL A 1 425 ? 35.030 -9.417 -51.981 1.00 67.94 425 VAL A N 1
ATOM 3321 C CA . VAL A 1 425 ? 35.474 -8.174 -52.618 1.00 67.94 425 VAL A CA 1
ATOM 3322 C C . VAL A 1 425 ? 36.845 -8.410 -53.234 1.00 67.94 425 VAL A C 1
ATOM 3324 O O . VAL A 1 425 ? 37.795 -8.811 -52.558 1.00 67.94 425 VAL A O 1
ATOM 3327 N N . LYS A 1 426 ? 36.941 -8.158 -54.542 1.00 67.88 426 LYS A N 1
ATOM 3328 C CA . LYS A 1 426 ? 38.175 -8.300 -55.314 1.00 67.88 426 LYS A CA 1
ATOM 3329 C C . LYS A 1 426 ? 38.644 -6.934 -55.813 1.00 67.88 426 LYS A C 1
ATOM 3331 O O . LYS A 1 426 ? 37.827 -6.093 -56.183 1.00 67.88 426 LYS A O 1
ATOM 3336 N N . LYS A 1 427 ? 39.957 -6.716 -55.848 1.00 67.69 427 LYS A N 1
ATOM 3337 C CA . LYS A 1 427 ? 40.589 -5.514 -56.409 1.00 67.69 427 LYS A CA 1
ATOM 3338 C C . LYS A 1 427 ? 41.150 -5.814 -57.794 1.00 67.69 427 LYS A C 1
ATOM 3340 O O . LYS A 1 427 ? 41.727 -6.876 -58.003 1.00 67.69 427 LYS A O 1
ATOM 3345 N N . MET A 1 428 ? 41.007 -4.867 -58.722 1.00 59.91 428 MET A N 1
ATOM 3346 C CA . MET A 1 428 ? 41.622 -4.970 -60.044 1.00 59.91 428 MET A CA 1
ATOM 3347 C C . MET A 1 428 ? 43.119 -4.655 -59.972 1.00 59.91 428 MET A C 1
ATOM 3349 O O . MET A 1 428 ? 43.517 -3.591 -59.491 1.00 59.91 428 MET A O 1
ATOM 3353 N N . ASN A 1 429 ? 43.933 -5.578 -60.465 1.00 70.19 429 ASN A N 1
ATOM 3354 C CA . ASN A 1 429 ? 45.367 -5.413 -60.641 1.00 70.19 429 ASN A CA 1
ATOM 3355 C C . ASN A 1 429 ? 45.684 -4.690 -61.960 1.00 70.19 429 ASN A C 1
ATOM 3357 O O . ASN A 1 429 ? 44.826 -4.525 -62.828 1.00 70.19 429 ASN A O 1
ATOM 3361 N N . GLU A 1 430 ? 46.937 -4.250 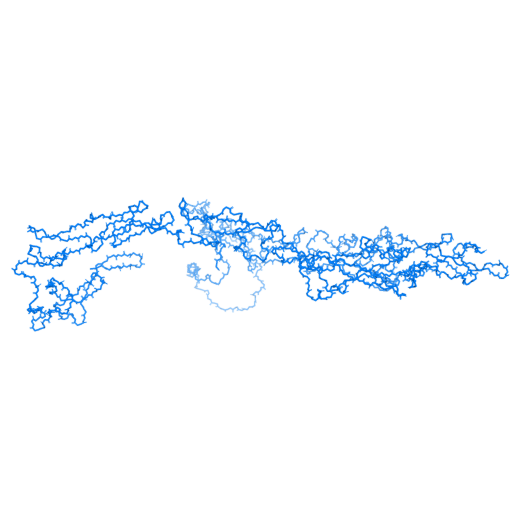-62.115 1.00 67.94 430 GLU A N 1
ATOM 3362 C CA . GLU A 1 430 ? 47.417 -3.516 -63.302 1.00 67.94 430 GLU A CA 1
ATOM 3363 C C . GLU A 1 430 ? 47.295 -4.322 -64.613 1.00 67.94 430 GLU A C 1
ATOM 3365 O O . GLU A 1 430 ? 47.324 -3.748 -65.699 1.00 67.94 430 GLU A O 1
ATOM 3370 N N . ASP A 1 431 ? 47.128 -5.643 -64.520 1.00 68.38 431 ASP A N 1
ATOM 3371 C CA . ASP A 1 431 ? 46.912 -6.572 -65.634 1.00 68.38 431 ASP A CA 1
ATOM 3372 C C . ASP A 1 431 ? 45.423 -6.853 -65.934 1.00 68.38 431 ASP A C 1
ATOM 3374 O O . ASP A 1 431 ? 45.110 -7.754 -66.713 1.00 68.38 431 ASP A O 1
ATOM 3378 N N . ASN A 1 432 ? 44.505 -6.087 -65.332 1.00 62.03 432 ASN A N 1
ATOM 3379 C CA . ASN A 1 432 ? 43.050 -6.284 -65.359 1.00 62.03 432 ASN A CA 1
ATOM 3380 C C . ASN A 1 432 ? 42.561 -7.610 -64.735 1.00 62.03 432 ASN A C 1
ATOM 3382 O O . ASN A 1 432 ? 41.402 -7.987 -64.930 1.00 62.03 432 ASN A O 1
ATOM 3386 N N . SER A 1 433 ? 43.392 -8.322 -63.965 1.00 68.50 433 SER A N 1
ATOM 3387 C CA . SER A 1 433 ? 42.940 -9.458 -63.153 1.00 68.50 433 SER A CA 1
ATOM 3388 C C . SER A 1 433 ? 42.328 -8.985 -61.829 1.00 68.50 433 SER A C 1
ATOM 3390 O O . SER A 1 433 ? 42.645 -7.905 -61.339 1.00 68.50 433 SER A O 1
ATOM 3392 N N . CYS A 1 434 ? 41.412 -9.765 -61.252 1.00 64.88 434 CYS A N 1
ATOM 3393 C CA . CYS A 1 434 ? 40.778 -9.453 -59.968 1.00 64.88 434 CYS A CA 1
ATOM 3394 C C . CYS A 1 434 ? 41.381 -10.325 -58.855 1.00 64.88 434 CYS A C 1
ATOM 3396 O O . CYS A 1 434 ? 41.264 -11.549 -58.915 1.00 64.88 434 CYS A O 1
ATOM 3398 N N . GLU A 1 435 ? 41.982 -9.715 -57.833 1.00 72.81 435 GLU A N 1
ATOM 3399 C CA . GLU A 1 435 ? 42.598 -10.392 -56.682 1.00 72.81 435 GLU A CA 1
ATOM 3400 C C . GLU A 1 435 ? 41.739 -10.250 -55.421 1.00 72.81 435 GLU A C 1
ATOM 3402 O O . GLU A 1 435 ? 41.140 -9.199 -55.193 1.00 72.81 435 GLU A O 1
ATOM 3407 N N . PHE A 1 436 ? 41.666 -11.308 -54.607 1.00 72.50 436 PHE A N 1
ATOM 3408 C CA . PHE A 1 436 ? 40.957 -11.302 -53.324 1.00 72.50 436 PHE A CA 1
ATOM 3409 C C . PHE A 1 436 ? 41.487 -10.191 -52.412 1.00 72.50 436 PHE A C 1
ATOM 3411 O O . PHE A 1 436 ? 42.696 -10.088 -52.211 1.00 72.50 436 PHE A O 1
ATOM 3418 N N . LEU A 1 437 ? 40.585 -9.400 -51.829 1.00 70.50 437 LEU A N 1
ATOM 3419 C CA . LEU A 1 437 ? 40.947 -8.432 -50.798 1.00 70.50 437 LEU A CA 1
ATOM 3420 C C . LEU A 1 437 ? 40.475 -8.895 -49.414 1.00 70.50 437 LEU A C 1
ATOM 3422 O O . LEU A 1 437 ? 41.295 -9.037 -48.512 1.00 70.50 437 LEU A O 1
ATOM 3426 N N . TYR A 1 438 ? 39.168 -9.119 -49.256 1.00 67.69 438 TYR A N 1
ATOM 3427 C CA . TYR A 1 438 ? 38.541 -9.578 -48.013 1.00 67.69 438 TYR A CA 1
ATOM 3428 C C . TYR A 1 438 ? 37.164 -10.204 -48.280 1.00 67.69 438 TYR A C 1
ATOM 3430 O O . TYR A 1 438 ? 36.555 -9.985 -49.336 1.00 67.69 438 TYR A O 1
ATOM 3438 N N . ASP A 1 439 ? 36.674 -10.970 -47.305 1.00 75.44 439 ASP A N 1
ATOM 3439 C CA . ASP A 1 439 ? 35.319 -11.520 -47.283 1.00 75.44 439 ASP A CA 1
ATOM 3440 C C . ASP A 1 439 ? 34.385 -10.560 -46.528 1.00 75.44 439 ASP A C 1
ATOM 3442 O O . ASP A 1 439 ? 34.679 -10.122 -45.414 1.00 75.44 439 ASP A O 1
ATOM 3446 N N . MET A 1 440 ? 33.251 -10.196 -47.129 1.00 68.38 440 MET A N 1
ATOM 3447 C CA . MET A 1 440 ? 32.290 -9.295 -46.485 1.00 68.38 440 MET A CA 1
ATOM 3448 C C . MET A 1 440 ? 31.586 -9.923 -45.272 1.00 68.38 440 MET A C 1
ATOM 3450 O O . MET A 1 440 ? 31.026 -9.193 -44.452 1.00 68.38 440 MET A O 1
ATOM 3454 N N . CYS A 1 441 ? 31.598 -11.250 -45.138 1.00 77.94 441 CYS A N 1
ATOM 3455 C CA . CYS A 1 441 ? 30.957 -11.972 -44.044 1.00 77.94 441 CYS A CA 1
ATOM 3456 C C . CYS A 1 441 ? 31.799 -11.943 -42.756 1.00 77.94 441 CYS A C 1
ATOM 3458 O O . CYS A 1 441 ? 31.217 -11.919 -41.669 1.00 77.94 441 CYS A O 1
ATOM 3460 N N . GLU A 1 442 ? 33.131 -11.821 -42.852 1.00 78.44 442 GLU A N 1
ATOM 3461 C CA . GLU A 1 442 ? 34.034 -11.701 -41.689 1.00 78.44 442 GLU A CA 1
ATOM 3462 C C . GLU A 1 442 ? 33.701 -10.475 -40.825 1.00 78.44 442 GLU A C 1
ATOM 3464 O O . GLU A 1 442 ? 33.747 -10.524 -39.596 1.00 78.44 442 GLU A O 1
ATOM 3469 N N . ALA A 1 443 ? 33.300 -9.366 -41.454 1.00 73.38 443 ALA A N 1
ATOM 3470 C CA . ALA A 1 443 ? 32.908 -8.160 -40.734 1.00 73.38 443 ALA A CA 1
ATOM 3471 C C . ALA A 1 443 ? 31.642 -8.374 -39.883 1.00 73.38 443 ALA A C 1
ATOM 3473 O O . ALA A 1 443 ? 31.536 -7.822 -38.788 1.00 73.38 443 ALA A O 1
ATOM 3474 N N . ASN A 1 444 ? 30.687 -9.178 -40.360 1.00 77.00 444 ASN A N 1
ATOM 3475 C CA . ASN A 1 444 ? 29.475 -9.491 -39.602 1.00 77.00 444 ASN A CA 1
ATOM 3476 C C . ASN A 1 444 ? 29.733 -10.546 -38.520 1.00 77.00 444 ASN A C 1
ATOM 3478 O O . ASN A 1 444 ? 29.167 -10.430 -37.435 1.00 77.00 444 ASN A O 1
ATOM 3482 N N . GLU A 1 445 ? 30.634 -11.503 -38.755 1.00 81.25 445 GLU A N 1
ATOM 3483 C CA . GLU A 1 445 ? 31.127 -12.404 -37.704 1.00 81.25 445 GLU A CA 1
ATOM 3484 C C . GLU A 1 445 ? 31.786 -11.625 -36.559 1.00 81.25 445 GLU A C 1
ATOM 3486 O O . GLU A 1 445 ? 31.439 -11.827 -35.395 1.00 81.25 445 GLU A O 1
ATOM 3491 N N . LEU A 1 446 ? 32.666 -10.670 -36.878 1.00 80.69 446 LEU A N 1
ATOM 3492 C CA . LEU A 1 446 ? 33.303 -9.807 -35.881 1.00 80.69 446 LEU A CA 1
ATOM 3493 C C . LEU A 1 446 ? 32.284 -8.961 -35.108 1.00 80.69 446 LEU A C 1
ATOM 3495 O O . LEU A 1 446 ? 32.393 -8.859 -33.888 1.00 80.69 446 LEU A O 1
ATOM 3499 N N . LYS A 1 447 ? 31.261 -8.409 -35.777 1.00 80.25 447 LYS A N 1
ATOM 3500 C CA . LYS A 1 447 ? 30.176 -7.666 -35.110 1.00 80.25 447 LYS A CA 1
ATOM 3501 C C . LYS A 1 447 ? 29.413 -8.530 -34.106 1.00 80.25 447 LYS A C 1
ATOM 3503 O O . LYS A 1 447 ? 29.158 -8.072 -32.993 1.00 80.25 447 LYS A O 1
ATOM 3508 N N . VAL A 1 448 ? 29.071 -9.768 -34.473 1.00 84.25 448 VAL A N 1
ATOM 3509 C CA . VAL A 1 448 ? 28.396 -10.707 -33.562 1.00 84.25 448 VAL A CA 1
ATOM 3510 C C . VAL A 1 448 ? 29.309 -11.065 -32.388 1.00 84.25 448 VAL A C 1
ATOM 3512 O O . VAL A 1 448 ? 28.865 -11.056 -31.241 1.00 84.25 448 VAL A O 1
ATOM 3515 N N . GLU A 1 449 ? 30.593 -11.325 -32.632 1.00 82.06 449 GLU A N 1
ATOM 3516 C CA . GLU A 1 449 ? 31.566 -11.621 -31.573 1.00 82.06 449 GLU A CA 1
ATOM 3517 C C . GLU A 1 449 ? 31.810 -10.436 -30.627 1.00 82.06 449 GLU A C 1
ATOM 3519 O O . GLU A 1 449 ? 31.923 -10.620 -29.413 1.00 82.06 449 GLU A O 1
ATOM 3524 N N . ASP A 1 450 ? 31.840 -9.206 -31.130 1.00 81.69 450 ASP A N 1
ATOM 3525 C CA . ASP A 1 450 ? 31.976 -8.018 -30.288 1.00 81.69 450 ASP A CA 1
ATOM 3526 C C . ASP A 1 450 ? 30.701 -7.748 -29.475 1.00 81.69 450 ASP A C 1
ATOM 3528 O O . ASP A 1 450 ? 30.790 -7.478 -28.273 1.00 81.69 450 ASP A O 1
ATOM 3532 N N . ALA A 1 451 ? 29.512 -7.930 -30.063 1.00 81.25 451 ALA A N 1
ATOM 3533 C CA . ALA A 1 451 ? 28.245 -7.882 -29.330 1.00 81.25 451 ALA A CA 1
ATOM 3534 C C . ALA A 1 451 ? 28.198 -8.936 -28.207 1.00 81.25 451 ALA A C 1
ATOM 3536 O O . ALA A 1 451 ? 27.808 -8.634 -27.073 1.00 81.25 451 ALA A O 1
ATOM 3537 N N . ARG A 1 452 ? 28.679 -10.155 -28.485 1.00 84.69 452 ARG A N 1
ATOM 3538 C CA . ARG A 1 452 ? 28.842 -11.230 -27.496 1.00 84.69 452 ARG A CA 1
ATOM 3539 C C . ARG A 1 452 ? 29.785 -10.835 -26.368 1.00 84.69 452 ARG A C 1
ATOM 3541 O O . ARG A 1 452 ? 29.433 -11.040 -25.212 1.00 84.69 452 ARG A O 1
ATOM 3548 N N . LYS A 1 453 ? 30.946 -10.235 -26.653 1.00 81.38 453 LYS A N 1
ATOM 3549 C CA . LYS A 1 453 ? 31.869 -9.752 -25.606 1.00 81.38 453 LYS A CA 1
ATOM 3550 C C . LYS A 1 453 ? 31.199 -8.719 -24.700 1.00 81.38 453 LYS A C 1
ATOM 3552 O O . LYS A 1 453 ? 31.268 -8.862 -23.481 1.00 81.38 453 LYS A O 1
ATOM 3557 N N . VAL A 1 454 ? 30.510 -7.732 -25.280 1.00 80.62 454 VAL A N 1
ATOM 3558 C CA . VAL A 1 454 ? 29.847 -6.640 -24.540 1.00 80.62 454 VAL A CA 1
ATOM 3559 C C . VAL A 1 454 ? 28.717 -7.152 -23.646 1.00 80.62 454 VAL A C 1
ATOM 3561 O O . VAL A 1 454 ? 28.566 -6.698 -22.514 1.00 80.62 454 VAL A O 1
ATOM 3564 N N . GLN A 1 455 ? 27.920 -8.102 -24.132 1.00 77.12 455 GLN A N 1
ATOM 3565 C CA . GLN A 1 455 ? 26.793 -8.649 -23.372 1.00 77.12 455 GLN A CA 1
ATOM 3566 C C . GLN A 1 455 ? 27.166 -9.898 -22.564 1.00 77.12 455 GLN A C 1
ATOM 3568 O O . GLN A 1 455 ? 26.312 -10.443 -21.863 1.00 77.12 455 GLN A O 1
ATOM 3573 N N . SER A 1 456 ? 28.425 -10.347 -22.628 1.00 73.38 456 SER A N 1
ATOM 3574 C CA . SER A 1 456 ? 28.861 -11.605 -22.022 1.00 73.38 456 SER A CA 1
ATOM 3575 C C . SER A 1 456 ? 28.532 -11.677 -20.544 1.00 73.38 456 SER A C 1
ATOM 3577 O O . SER A 1 456 ? 28.050 -12.704 -20.104 1.00 73.38 456 SER A O 1
ATOM 3579 N N . GLU A 1 457 ? 28.682 -10.616 -19.763 1.00 72.25 457 GLU A N 1
ATOM 3580 C CA . GLU A 1 457 ? 28.391 -10.656 -18.324 1.00 72.25 457 GLU A CA 1
ATOM 3581 C C . GLU A 1 457 ? 26.895 -10.782 -17.997 1.00 72.25 457 GLU A C 1
ATOM 3583 O O . GLU A 1 457 ? 26.546 -11.319 -16.948 1.00 72.25 457 GLU A O 1
ATOM 3588 N N . LYS A 1 458 ? 26.007 -10.352 -18.902 1.00 72.00 458 LYS A N 1
ATOM 3589 C CA . LYS A 1 458 ? 24.548 -10.334 -18.688 1.00 72.00 458 LYS A CA 1
ATOM 3590 C C . LYS A 1 458 ? 23.851 -11.636 -19.067 1.00 72.00 458 LYS A C 1
ATOM 3592 O O . LYS A 1 458 ? 22.679 -11.815 -18.750 1.00 72.00 458 LYS A O 1
ATOM 3597 N N . TYR A 1 459 ? 24.555 -12.524 -19.760 1.00 72.88 459 TYR A N 1
ATOM 3598 C CA . TYR A 1 459 ? 24.026 -13.817 -20.168 1.00 72.88 459 TYR A CA 1
ATOM 3599 C C . TYR A 1 459 ? 24.407 -14.928 -19.209 1.00 72.88 459 TYR A C 1
ATOM 3601 O O . TYR A 1 459 ? 25.388 -14.862 -18.461 1.00 72.88 459 TYR A O 1
ATOM 3609 N N . ASP A 1 460 ? 23.632 -15.996 -19.295 1.00 73.12 460 ASP A N 1
ATOM 3610 C CA . ASP A 1 460 ? 23.880 -17.202 -18.544 1.00 73.12 460 ASP A CA 1
ATOM 3611 C C . ASP A 1 460 ? 25.197 -17.898 -18.947 1.00 73.12 460 ASP A C 1
ATOM 3613 O O . ASP A 1 460 ? 25.563 -17.918 -20.124 1.00 73.12 460 ASP A O 1
ATOM 3617 N N . LYS A 1 461 ? 25.927 -18.468 -17.975 1.00 77.75 461 LYS A N 1
ATOM 3618 C CA . LYS A 1 461 ? 27.238 -19.110 -18.201 1.00 77.75 461 LYS A CA 1
ATOM 3619 C C . LYS A 1 461 ? 27.178 -20.262 -19.208 1.00 77.75 461 LYS A C 1
ATOM 3621 O O . LYS A 1 461 ? 28.122 -20.402 -19.978 1.00 77.75 461 LYS A O 1
ATOM 3626 N N . ILE A 1 462 ? 26.094 -21.038 -19.223 1.00 80.31 462 ILE A N 1
ATOM 3627 C CA . ILE A 1 462 ? 25.898 -22.151 -20.162 1.00 80.31 462 ILE A CA 1
ATOM 3628 C C . ILE A 1 462 ? 25.401 -21.626 -21.506 1.00 80.31 462 ILE A C 1
ATOM 3630 O O . ILE A 1 462 ? 25.909 -22.028 -22.546 1.00 80.31 462 ILE A O 1
ATOM 3634 N N . GLY A 1 463 ? 24.500 -20.638 -21.497 1.00 75.50 463 GLY A N 1
ATOM 3635 C CA . GLY A 1 463 ? 24.050 -19.956 -22.719 1.00 75.50 463 GLY A CA 1
ATOM 3636 C C . GLY A 1 463 ? 25.198 -19.466 -23.610 1.00 75.50 463 GLY A C 1
ATOM 3637 O O . GLY A 1 463 ? 25.130 -19.575 -24.831 1.00 75.50 463 GLY A O 1
ATOM 3638 N N . LYS A 1 464 ? 26.300 -19.008 -23.004 1.00 74.88 464 LYS A N 1
ATOM 3639 C CA . LYS A 1 464 ? 27.501 -18.529 -23.713 1.00 74.88 464 LYS A CA 1
ATOM 3640 C C . LYS A 1 464 ? 28.267 -19.610 -24.473 1.00 74.88 464 LYS A C 1
ATOM 3642 O O . LYS A 1 464 ? 29.055 -19.274 -25.356 1.00 74.88 464 LYS A O 1
ATOM 3647 N N . THR A 1 465 ? 28.111 -20.885 -24.119 1.00 75.75 465 THR A N 1
ATOM 3648 C CA . THR A 1 465 ? 28.887 -21.978 -24.729 1.00 75.75 465 THR A CA 1
ATOM 3649 C C . THR A 1 465 ? 28.234 -22.512 -26.003 1.00 75.75 465 THR A C 1
ATOM 3651 O O . THR A 1 465 ? 28.919 -23.134 -26.817 1.00 75.75 465 THR A O 1
ATOM 3654 N N . MET A 1 466 ? 26.951 -22.196 -26.223 1.00 83.06 466 MET A N 1
ATOM 3655 C CA . MET A 1 466 ? 26.151 -22.649 -27.361 1.00 83.06 466 MET A CA 1
ATOM 3656 C C . MET A 1 466 ? 25.763 -21.477 -28.276 1.00 83.06 466 MET A C 1
ATOM 3658 O O . MET A 1 466 ? 24.805 -20.741 -28.033 1.00 83.06 466 MET A O 1
ATOM 3662 N N . SER A 1 467 ? 26.528 -21.305 -29.357 1.00 85.69 467 SER A N 1
ATOM 3663 C CA . SER A 1 467 ? 26.233 -20.341 -30.427 1.00 85.69 467 SER A CA 1
ATOM 3664 C C . SER A 1 467 ? 25.193 -20.898 -31.395 1.00 85.69 467 SER A C 1
ATOM 3666 O O . SER A 1 467 ? 25.330 -22.028 -31.851 1.00 85.69 467 SER A O 1
ATOM 3668 N N . CYS A 1 468 ? 24.235 -20.057 -31.781 1.00 88.75 468 CYS A N 1
ATOM 3669 C CA . CYS A 1 468 ? 23.225 -20.342 -32.807 1.00 88.75 468 CYS A CA 1
ATOM 3670 C C . CYS A 1 468 ? 23.209 -19.302 -33.938 1.00 88.75 468 CYS A C 1
ATOM 3672 O O . CYS A 1 468 ? 22.260 -19.253 -34.720 1.00 88.75 468 CYS A O 1
ATOM 3674 N N . ALA A 1 469 ? 24.249 -18.465 -34.034 1.00 87.56 469 ALA A N 1
ATOM 3675 C CA . ALA A 1 469 ? 24.465 -17.622 -35.206 1.00 87.56 469 ALA A CA 1
ATOM 3676 C C . ALA A 1 469 ? 24.829 -18.498 -36.405 1.00 87.56 469 ALA A C 1
ATOM 3678 O O . ALA A 1 469 ? 25.763 -19.295 -36.317 1.00 87.56 469 ALA A O 1
ATOM 3679 N N . ASN A 1 470 ? 24.137 -18.295 -37.521 1.00 86.12 470 ASN A N 1
ATOM 3680 C CA . ASN A 1 470 ? 24.557 -18.784 -38.822 1.00 86.12 470 ASN A CA 1
ATOM 3681 C C . ASN A 1 470 ? 24.743 -17.593 -39.768 1.00 86.12 470 ASN A C 1
ATOM 3683 O O . ASN A 1 470 ? 23.832 -16.777 -39.923 1.00 86.12 470 ASN A O 1
ATOM 3687 N N . ILE A 1 471 ? 25.926 -17.477 -40.367 1.00 84.56 471 ILE A N 1
ATOM 3688 C CA . ILE A 1 471 ? 26.276 -16.406 -41.303 1.00 84.56 471 ILE A CA 1
ATOM 3689 C C . ILE A 1 471 ? 26.662 -17.080 -42.610 1.00 84.56 471 ILE A C 1
ATOM 3691 O O . ILE A 1 471 ? 27.658 -17.792 -42.685 1.00 84.56 471 ILE A O 1
ATOM 3695 N N . GLU A 1 472 ? 25.849 -16.866 -43.638 1.00 80.50 472 GLU A N 1
ATOM 3696 C CA . GLU A 1 472 ? 26.062 -17.446 -44.960 1.00 80.50 472 GLU A CA 1
ATOM 3697 C C . GLU A 1 472 ? 25.996 -16.357 -46.028 1.00 80.50 472 GLU A C 1
ATOM 3699 O O . GLU A 1 472 ? 25.221 -15.399 -45.936 1.00 80.50 472 GLU A O 1
ATOM 3704 N N . CYS A 1 473 ? 26.803 -16.516 -47.076 1.00 76.62 473 CYS A N 1
ATOM 3705 C CA . CYS A 1 473 ? 26.764 -15.612 -48.211 1.00 76.62 473 CYS A CA 1
ATOM 3706 C C . CYS A 1 473 ? 25.520 -15.864 -49.075 1.00 76.62 473 CYS A C 1
ATOM 3708 O O . CYS A 1 473 ? 25.398 -16.898 -49.738 1.00 76.62 473 CYS A O 1
ATOM 3710 N N . LEU A 1 474 ? 24.632 -14.871 -49.142 1.00 75.25 474 LEU A N 1
ATOM 3711 C CA . LEU A 1 474 ? 23.463 -14.859 -50.018 1.00 75.25 474 LEU A CA 1
ATOM 3712 C C . LEU A 1 474 ? 23.613 -13.747 -51.063 1.00 75.25 474 LEU A C 1
ATOM 3714 O O . LEU A 1 474 ? 23.192 -12.602 -50.877 1.00 75.25 474 LEU A O 1
ATOM 3718 N N . GLY A 1 475 ? 24.236 -14.095 -52.192 1.00 71.81 475 GLY A N 1
ATOM 3719 C CA . GLY A 1 475 ? 24.508 -13.170 -53.295 1.00 71.81 475 GLY A CA 1
ATOM 3720 C C . GLY A 1 475 ? 25.633 -12.189 -52.961 1.00 71.81 475 GLY A C 1
ATOM 3721 O O . GLY A 1 475 ? 26.805 -12.559 -52.986 1.00 71.81 475 GLY A O 1
ATOM 3722 N N . THR A 1 476 ? 25.276 -10.934 -52.675 1.00 65.75 476 THR A N 1
ATOM 3723 C CA . THR A 1 476 ? 26.205 -9.864 -52.259 1.00 65.75 476 THR A CA 1
ATOM 3724 C C . THR A 1 476 ? 26.002 -9.435 -50.804 1.00 65.75 476 THR A C 1
ATOM 3726 O O . THR A 1 476 ? 26.529 -8.408 -50.385 1.00 65.75 476 THR A O 1
ATOM 3729 N N . ARG A 1 477 ? 25.217 -10.188 -50.024 1.00 62.53 477 ARG A N 1
ATOM 3730 C CA . ARG A 1 477 ? 24.914 -9.884 -48.621 1.00 62.53 477 ARG A CA 1
ATOM 3731 C C . ARG A 1 477 ? 25.298 -11.056 -47.724 1.00 62.53 477 ARG A C 1
ATOM 3733 O O . ARG A 1 477 ? 25.108 -12.207 -48.104 1.00 62.53 477 ARG A O 1
ATOM 3740 N N . CYS A 1 478 ? 25.742 -10.733 -46.512 1.00 76.50 478 CYS A N 1
ATOM 3741 C CA . CYS A 1 478 ? 26.061 -11.690 -45.449 1.00 76.50 478 CYS A CA 1
ATOM 3742 C C . CYS A 1 478 ? 25.125 -11.505 -44.244 1.00 76.50 478 CYS A C 1
ATOM 3744 O O . CYS A 1 478 ? 25.568 -11.054 -43.187 1.00 76.50 478 CYS A O 1
ATOM 3746 N N . PRO A 1 479 ? 23.812 -11.725 -44.397 1.00 78.44 479 PRO A N 1
ATOM 3747 C CA . PRO A 1 479 ? 22.884 -11.611 -43.279 1.00 78.44 479 PRO A CA 1
ATOM 3748 C C . PRO A 1 479 ? 23.210 -12.631 -42.177 1.00 78.44 479 PRO A C 1
ATOM 3750 O O . PRO A 1 479 ? 23.569 -13.773 -42.457 1.00 78.44 479 PRO A O 1
ATOM 3753 N N . VAL A 1 480 ? 23.063 -12.205 -40.922 1.00 83.44 480 VAL A N 1
ATOM 3754 C CA . VAL A 1 480 ? 23.122 -13.099 -39.762 1.00 83.44 480 VAL A CA 1
ATOM 3755 C C . VAL A 1 480 ? 21.730 -13.675 -39.542 1.00 83.44 480 VAL A C 1
ATOM 3757 O O . VAL A 1 480 ? 20.755 -12.927 -39.445 1.00 83.44 480 VAL A O 1
ATOM 3760 N N . PHE A 1 481 ? 21.630 -14.996 -39.447 1.00 85.56 481 PHE A N 1
ATOM 3761 C CA . PHE A 1 481 ? 20.387 -15.680 -39.123 1.00 85.56 481 PHE A CA 1
ATOM 3762 C C . PHE A 1 481 ? 20.526 -16.464 -37.826 1.00 85.56 481 PHE A C 1
ATOM 3764 O O . PHE A 1 481 ? 21.578 -17.021 -37.514 1.00 85.56 481 PHE A O 1
ATOM 3771 N N . ALA A 1 482 ? 19.427 -16.545 -37.084 1.00 87.38 482 ALA A N 1
ATOM 3772 C CA . ALA A 1 482 ? 19.291 -17.525 -36.023 1.00 87.38 482 ALA A CA 1
ATOM 3773 C C . ALA A 1 482 ? 19.065 -18.911 -36.632 1.00 87.38 482 ALA A C 1
ATOM 3775 O O . ALA A 1 482 ? 18.139 -19.099 -37.422 1.00 87.38 482 ALA A O 1
ATOM 3776 N N . ASN A 1 483 ? 19.890 -19.878 -36.239 1.00 87.81 483 ASN A N 1
ATOM 3777 C CA . ASN A 1 483 ? 19.662 -21.286 -36.520 1.00 87.81 483 ASN A CA 1
ATOM 3778 C C . ASN A 1 483 ? 19.253 -22.012 -35.235 1.00 87.81 483 ASN A C 1
ATOM 3780 O O . ASN A 1 483 ? 20.096 -22.516 -34.492 1.00 87.81 483 ASN A O 1
ATOM 3784 N N . ASP A 1 484 ? 17.945 -22.079 -34.991 1.00 87.75 484 ASP A N 1
ATOM 3785 C CA . ASP A 1 484 ? 17.385 -22.735 -33.806 1.00 87.75 484 ASP A CA 1
ATOM 3786 C C . ASP A 1 484 ? 17.733 -24.230 -33.733 1.00 87.75 484 ASP A C 1
ATOM 3788 O O . ASP A 1 484 ? 17.807 -24.773 -32.634 1.00 87.75 484 ASP A O 1
ATOM 3792 N N . GLN A 1 485 ? 18.046 -24.887 -34.860 1.00 86.19 485 GLN A N 1
ATOM 3793 C CA . GLN A 1 485 ? 18.472 -26.294 -34.866 1.00 86.19 485 GLN A CA 1
ATOM 3794 C C . GLN A 1 485 ? 19.750 -26.523 -34.050 1.00 86.19 485 GLN A C 1
ATOM 3796 O O . GLN A 1 485 ? 19.953 -27.615 -33.535 1.00 86.19 485 GLN A O 1
ATOM 3801 N N . MET A 1 486 ? 20.595 -25.500 -33.879 1.00 84.31 486 MET A N 1
ATOM 3802 C CA . MET A 1 486 ? 21.784 -25.587 -33.021 1.00 84.31 486 MET A CA 1
ATOM 3803 C C . MET A 1 486 ? 21.457 -25.591 -31.521 1.00 84.31 486 MET A C 1
ATOM 3805 O O . MET A 1 486 ? 22.316 -25.934 -30.711 1.00 84.31 486 MET A O 1
ATOM 3809 N N . CYS A 1 487 ? 20.235 -25.206 -31.147 1.00 86.75 487 CYS A N 1
ATOM 3810 C CA . CYS A 1 487 ? 19.753 -25.187 -29.766 1.00 86.75 487 CYS A CA 1
ATOM 3811 C C . CYS A 1 487 ? 18.803 -26.346 -29.440 1.00 86.75 487 CYS A C 1
ATOM 3813 O O . CYS A 1 487 ? 18.424 -26.501 -28.276 1.00 86.75 487 CYS A O 1
ATOM 3815 N N . GLN A 1 488 ? 18.381 -27.110 -30.451 1.00 85.06 488 GLN A N 1
ATOM 3816 C CA . GLN A 1 488 ? 17.458 -28.230 -30.298 1.00 85.06 488 GLN A CA 1
ATOM 3817 C C . GLN A 1 488 ? 18.149 -29.423 -29.638 1.00 85.06 488 GLN A C 1
ATOM 3819 O O . GLN A 1 488 ? 19.310 -29.721 -29.922 1.00 85.06 488 GLN A O 1
ATOM 3824 N N . ILE A 1 489 ? 17.418 -30.107 -28.760 1.00 81.62 489 ILE A N 1
ATOM 3825 C CA . ILE A 1 489 ? 17.868 -31.340 -28.118 1.00 81.62 489 ILE A CA 1
ATOM 3826 C C . ILE A 1 489 ? 17.349 -32.516 -28.951 1.00 81.62 489 ILE A C 1
ATOM 3828 O O . ILE A 1 489 ? 16.179 -32.543 -29.334 1.00 81.62 489 ILE A O 1
ATOM 3832 N N . ASN A 1 490 ? 18.205 -33.496 -29.252 1.00 81.62 490 ASN A N 1
ATOM 3833 C CA . ASN A 1 490 ? 17.766 -34.672 -30.003 1.00 81.62 490 ASN A CA 1
ATOM 3834 C C . ASN A 1 490 ? 16.830 -35.548 -29.158 1.00 81.62 490 ASN A C 1
ATOM 3836 O O . ASN A 1 490 ? 16.996 -35.683 -27.944 1.00 81.62 490 ASN A O 1
ATOM 3840 N N . GLU A 1 491 ? 15.875 -36.213 -29.811 1.00 72.62 491 GLU A N 1
ATOM 3841 C CA . GLU A 1 491 ? 14.981 -37.157 -29.136 1.00 72.62 491 GLU A CA 1
ATOM 3842 C C . GLU A 1 491 ? 15.775 -38.274 -28.432 1.00 72.62 491 GLU A C 1
ATOM 3844 O O . GLU A 1 491 ? 16.522 -39.024 -29.060 1.00 72.62 491 GLU A O 1
ATOM 3849 N N . GLY A 1 492 ? 15.583 -38.399 -27.115 1.00 73.19 492 GLY A N 1
ATOM 3850 C CA . GLY A 1 492 ? 16.245 -39.401 -26.272 1.00 73.19 492 GLY A CA 1
ATOM 3851 C C . GLY A 1 492 ? 17.541 -38.932 -25.606 1.00 73.19 492 GLY A C 1
ATOM 3852 O O . GLY A 1 492 ? 18.076 -39.658 -24.767 1.00 73.19 492 GLY A O 1
ATOM 3853 N N . GLU A 1 493 ? 18.029 -37.731 -25.921 1.00 81.38 493 GLU A N 1
ATOM 3854 C CA . GLU A 1 493 ? 19.112 -37.095 -25.175 1.00 81.38 493 GLU A CA 1
ATOM 3855 C C . GLU A 1 493 ? 18.538 -36.270 -24.013 1.00 81.38 493 GLU A C 1
ATOM 3857 O O . GLU A 1 493 ? 17.579 -35.514 -24.165 1.00 81.38 493 GLU A O 1
ATOM 3862 N N . HIS A 1 494 ? 19.146 -36.406 -22.834 1.00 82.75 494 HIS A N 1
ATOM 3863 C CA . HIS A 1 494 ? 18.814 -35.622 -21.640 1.00 82.75 494 HIS A CA 1
ATOM 3864 C C . HIS A 1 494 ? 20.064 -34.875 -21.155 1.00 82.75 494 HIS A C 1
ATOM 3866 O O . HIS A 1 494 ? 20.621 -35.229 -20.115 1.00 82.75 494 HIS A O 1
ATOM 3872 N N . PRO A 1 495 ? 20.573 -33.907 -21.942 1.00 84.44 495 PRO A N 1
ATOM 3873 C CA . PRO A 1 495 ? 21.729 -33.114 -21.550 1.00 84.44 495 PRO A CA 1
ATOM 3874 C C . PRO A 1 495 ? 21.406 -32.305 -20.291 1.00 84.44 495 PRO A C 1
ATOM 3876 O O . PRO A 1 495 ? 20.359 -31.663 -20.200 1.00 84.44 495 PRO A O 1
ATOM 3879 N N . ASP A 1 496 ? 22.310 -32.364 -19.319 1.00 87.38 496 ASP A N 1
ATOM 3880 C CA . ASP A 1 496 ? 22.200 -31.609 -18.077 1.00 87.38 496 ASP A CA 1
ATOM 3881 C C . ASP A 1 496 ? 22.835 -30.226 -18.279 1.00 87.38 496 ASP A C 1
ATOM 3883 O O . ASP A 1 496 ? 23.999 -30.097 -18.667 1.00 87.38 496 ASP A O 1
ATOM 3887 N N . TYR A 1 497 ? 22.036 -29.182 -18.070 1.00 88.31 497 TYR A N 1
ATOM 3888 C CA . TYR A 1 497 ? 22.461 -27.786 -18.159 1.00 88.31 497 TYR A CA 1
ATOM 3889 C C . TYR A 1 497 ? 22.472 -27.138 -16.766 1.00 88.31 497 TYR A C 1
ATOM 3891 O O . TYR A 1 497 ? 22.187 -25.947 -16.609 1.00 88.31 497 TYR A O 1
ATOM 3899 N N . GLY A 1 498 ? 22.788 -27.918 -15.730 1.00 89.44 498 GLY A N 1
ATOM 3900 C CA . GLY A 1 498 ? 22.691 -27.467 -14.349 1.00 89.44 498 GLY A CA 1
ATOM 3901 C C . GLY A 1 498 ? 21.245 -27.117 -13.994 1.00 89.44 498 GLY A C 1
ATOM 3902 O O . GLY A 1 498 ? 20.303 -27.725 -14.493 1.00 89.44 498 GLY A O 1
ATOM 3903 N N . CYS A 1 499 ? 21.046 -26.082 -13.179 1.00 91.69 499 CYS A N 1
ATOM 3904 C CA . CYS A 1 499 ? 19.714 -25.625 -12.776 1.00 91.69 499 CYS A CA 1
ATOM 3905 C C . CYS A 1 499 ? 19.004 -24.821 -13.877 1.00 91.69 499 CYS A C 1
ATOM 3907 O O . CYS A 1 499 ? 18.484 -23.721 -13.642 1.00 91.69 499 CYS A O 1
ATOM 3909 N N . ARG A 1 500 ? 18.997 -25.341 -15.114 1.00 89.81 500 ARG A N 1
ATOM 3910 C CA . ARG A 1 500 ? 18.427 -24.698 -16.304 1.00 89.81 500 ARG A CA 1
ATOM 3911 C C . ARG A 1 500 ? 17.871 -25.713 -17.294 1.00 89.81 500 ARG A C 1
ATOM 3913 O O . ARG A 1 500 ? 18.398 -26.806 -17.447 1.00 89.81 500 ARG A O 1
ATOM 3920 N N . VAL A 1 501 ? 16.884 -25.273 -18.069 1.00 88.38 501 VAL A N 1
ATOM 3921 C CA . VAL A 1 501 ? 16.347 -26.005 -19.223 1.00 88.38 501 VAL A CA 1
ATOM 3922 C C . VAL A 1 501 ? 16.530 -25.199 -20.507 1.00 88.38 501 VAL A C 1
ATOM 3924 O O . VAL A 1 501 ? 16.361 -23.973 -20.514 1.00 88.38 501 VAL A O 1
ATOM 3927 N N . SER A 1 502 ? 16.897 -25.879 -21.598 1.00 86.50 502 SER A N 1
ATOM 3928 C CA . SER A 1 502 ? 16.967 -25.261 -22.928 1.00 86.50 502 SER A CA 1
ATOM 3929 C C . SER A 1 502 ? 15.573 -24.821 -23.369 1.00 86.50 502 SER A C 1
ATOM 3931 O O . SER A 1 502 ? 14.590 -25.529 -23.163 1.00 86.50 502 SER A O 1
ATOM 3933 N N . LEU A 1 503 ? 15.484 -23.647 -23.992 1.00 88.12 503 LEU A N 1
ATOM 3934 C CA . LEU A 1 503 ? 14.273 -23.183 -24.671 1.00 88.12 503 LEU A CA 1
ATOM 3935 C C . LEU A 1 503 ? 14.276 -23.514 -26.171 1.00 88.12 503 LEU A C 1
ATOM 3937 O O . LEU A 1 503 ? 13.399 -23.029 -26.883 1.00 88.12 503 LEU A O 1
ATOM 3941 N N . GLU A 1 504 ? 15.279 -24.263 -26.642 1.00 88.25 504 GLU A N 1
ATOM 3942 C CA . GLU A 1 504 ? 15.414 -24.757 -28.023 1.00 88.25 504 GLU A CA 1
ATOM 3943 C C . GLU A 1 504 ? 15.327 -23.671 -29.103 1.00 88.25 504 GLU A C 1
ATOM 3945 O O . GLU A 1 504 ? 14.904 -23.906 -30.233 1.00 88.25 504 GLU A O 1
ATOM 3950 N N . ARG A 1 505 ? 15.725 -22.450 -28.746 1.00 89.19 505 ARG A N 1
ATOM 3951 C CA . ARG A 1 505 ? 15.650 -21.281 -29.620 1.00 89.19 505 ARG A CA 1
ATOM 3952 C C . ARG A 1 505 ? 16.807 -20.331 -29.382 1.00 89.19 505 ARG A C 1
ATOM 3954 O O . ARG A 1 505 ? 17.316 -20.209 -28.263 1.00 89.19 505 ARG A O 1
ATOM 3961 N N . CYS A 1 506 ? 17.156 -19.604 -30.426 1.00 88.88 506 CYS A N 1
ATOM 3962 C CA . CYS A 1 506 ? 18.212 -18.617 -30.423 1.00 88.88 506 CYS A CA 1
ATOM 3963 C C . CYS A 1 506 ? 17.750 -17.279 -29.823 1.00 88.88 506 CYS A C 1
ATOM 3965 O O . CYS A 1 506 ? 16.599 -16.857 -29.983 1.00 88.88 506 CYS A O 1
ATOM 3967 N N . ASP A 1 507 ? 18.647 -16.571 -29.133 1.00 86.69 507 ASP A N 1
ATOM 3968 C CA . ASP A 1 507 ? 18.406 -15.196 -28.708 1.00 86.69 507 ASP A CA 1
ATOM 3969 C C . ASP A 1 507 ? 18.723 -14.191 -29.812 1.00 86.69 507 ASP A C 1
ATOM 3971 O O . ASP A 1 507 ? 19.872 -13.805 -30.025 1.00 86.69 507 ASP A O 1
ATOM 3975 N N . THR A 1 508 ? 17.670 -13.731 -30.480 1.00 83.69 508 THR A N 1
ATOM 3976 C CA . THR A 1 508 ? 17.739 -12.678 -31.495 1.00 83.69 508 THR A CA 1
ATOM 3977 C C . THR A 1 508 ? 17.513 -11.275 -30.937 1.00 83.69 508 THR A C 1
ATOM 3979 O O . THR A 1 508 ? 17.807 -10.307 -31.628 1.00 83.69 508 THR A O 1
ATOM 3982 N N . ALA A 1 509 ? 17.022 -11.127 -29.700 1.00 79.81 509 ALA A N 1
ATOM 3983 C CA . ALA A 1 509 ? 16.589 -9.829 -29.170 1.00 79.81 509 ALA A CA 1
ATOM 3984 C C . ALA A 1 509 ? 17.756 -8.869 -28.901 1.00 79.81 509 ALA A C 1
ATOM 3986 O O . ALA A 1 509 ? 17.575 -7.657 -28.923 1.00 79.81 509 ALA A O 1
ATOM 3987 N N . ASN A 1 510 ? 18.942 -9.419 -28.639 1.00 72.81 510 ASN A N 1
ATOM 3988 C CA . ASN A 1 510 ? 20.146 -8.653 -28.319 1.00 72.81 510 ASN A CA 1
ATOM 3989 C C . ASN A 1 510 ? 21.260 -8.837 -29.362 1.00 72.81 510 ASN A C 1
ATOM 3991 O O . ASN A 1 510 ? 22.405 -8.513 -29.069 1.00 72.81 510 ASN A O 1
ATOM 3995 N N . GLU A 1 511 ? 20.952 -9.434 -30.521 1.00 78.06 511 GLU A N 1
ATOM 3996 C CA . GLU A 1 511 ? 21.910 -9.701 -31.613 1.00 78.06 511 GLU A CA 1
ATOM 3997 C C . GLU A 1 511 ? 23.172 -10.493 -31.202 1.00 78.06 511 GLU A C 1
ATOM 3999 O O . GLU A 1 511 ? 24.184 -10.485 -31.898 1.00 78.06 511 GLU A O 1
ATOM 4004 N N . VAL A 1 512 ? 23.127 -11.217 -30.078 1.00 81.00 512 VAL A N 1
ATOM 4005 C CA . VAL A 1 512 ? 24.238 -12.068 -29.612 1.00 81.00 512 VAL A CA 1
ATOM 4006 C C . VAL A 1 512 ? 24.151 -13.499 -30.142 1.00 81.00 512 VAL A C 1
ATOM 4008 O O . VAL A 1 512 ? 25.161 -14.201 -30.166 1.00 81.00 512 VAL A O 1
ATOM 4011 N N . TYR A 1 513 ? 22.959 -13.946 -30.565 1.00 85.81 513 TYR A N 1
ATOM 4012 C CA . TYR A 1 513 ? 22.716 -15.259 -31.173 1.00 85.81 513 TYR A CA 1
ATOM 4013 C C . TYR A 1 513 ? 23.293 -16.427 -30.347 1.00 85.81 513 TYR A C 1
ATOM 4015 O O . TYR A 1 513 ? 24.058 -17.261 -30.848 1.00 85.81 513 TYR A O 1
ATOM 4023 N N . TRP A 1 514 ? 22.954 -16.454 -29.057 1.00 88.00 514 TRP A N 1
ATOM 4024 C CA . TRP A 1 514 ? 23.205 -17.570 -28.138 1.00 88.00 514 TRP A CA 1
ATOM 4025 C C . TRP A 1 514 ? 21.924 -18.351 -27.870 1.00 88.00 514 TRP A C 1
ATOM 4027 O O . TRP A 1 514 ? 20.832 -17.786 -27.930 1.00 88.00 514 TRP A O 1
ATOM 4037 N N . CYS A 1 515 ? 22.042 -19.639 -27.555 1.00 87.31 515 CYS A N 1
ATOM 4038 C CA . CYS A 1 515 ? 20.878 -20.436 -27.185 1.00 87.31 515 CYS A CA 1
ATOM 4039 C C . CYS A 1 515 ? 20.259 -19.936 -25.874 1.00 87.31 515 CYS A C 1
ATOM 4041 O O . CYS A 1 515 ? 20.960 -19.615 -24.911 1.00 87.31 515 CYS A O 1
ATOM 4043 N N . LYS A 1 516 ? 18.924 -19.861 -25.836 1.00 87.25 516 LYS A N 1
ATOM 4044 C CA . LYS A 1 516 ? 18.185 -19.425 -24.649 1.00 87.25 516 LYS A CA 1
ATOM 4045 C C . LYS A 1 516 ? 18.000 -20.563 -23.660 1.00 87.25 516 LYS A C 1
ATOM 4047 O O . LYS A 1 516 ? 17.527 -21.637 -24.019 1.00 87.25 516 LYS A O 1
ATOM 4052 N N . PHE A 1 517 ? 18.237 -20.245 -22.396 1.00 87.62 517 PHE A N 1
ATOM 4053 C CA . PHE A 1 517 ? 17.961 -21.115 -21.264 1.00 87.62 517 PHE A CA 1
ATOM 4054 C C . PHE A 1 517 ? 16.998 -20.430 -20.304 1.00 87.62 517 PHE A C 1
ATOM 4056 O O . PHE A 1 517 ? 16.996 -19.203 -20.172 1.00 87.62 517 PHE A O 1
ATOM 4063 N N . LYS A 1 518 ? 16.180 -21.229 -19.628 1.00 87.94 518 LYS A N 1
ATOM 4064 C CA . LYS A 1 518 ? 15.352 -20.791 -18.509 1.00 87.94 518 LYS A CA 1
ATOM 4065 C C . LYS A 1 518 ? 15.883 -21.454 -17.245 1.00 87.94 518 LYS A C 1
ATOM 4067 O O . LYS A 1 518 ? 16.003 -22.673 -17.208 1.00 87.94 518 LYS A O 1
ATOM 4072 N N . SER A 1 519 ? 16.186 -20.662 -16.219 1.00 89.31 519 SER A N 1
ATOM 4073 C CA . SER A 1 519 ? 16.505 -21.199 -14.895 1.00 89.31 519 SER A CA 1
ATOM 4074 C C . SER A 1 519 ? 15.311 -21.962 -14.333 1.00 89.31 519 SER A C 1
ATOM 4076 O O . SER A 1 519 ? 14.181 -21.473 -14.405 1.00 89.31 519 SER A O 1
ATOM 4078 N N . ILE A 1 520 ? 15.580 -23.134 -13.768 1.00 90.75 520 ILE A N 1
ATOM 4079 C CA . ILE A 1 520 ? 14.588 -23.925 -13.043 1.00 90.75 520 ILE A CA 1
ATOM 4080 C C . ILE A 1 520 ? 14.765 -23.673 -11.554 1.00 90.75 520 ILE A C 1
ATOM 4082 O O . ILE A 1 520 ? 15.860 -23.775 -11.005 1.00 90.75 520 ILE A O 1
ATOM 4086 N N . VAL A 1 521 ? 13.673 -23.284 -10.909 1.00 88.25 521 VAL A N 1
ATOM 4087 C CA . VAL A 1 521 ? 13.632 -23.042 -9.459 1.00 88.25 521 VAL A CA 1
ATOM 4088 C C . VAL A 1 521 ? 12.713 -24.024 -8.754 1.00 88.25 521 VAL A C 1
ATOM 4090 O O . VAL A 1 521 ? 12.769 -24.144 -7.533 1.00 88.25 521 VAL A O 1
ATOM 4093 N N . LYS A 1 522 ? 11.879 -24.737 -9.516 1.00 89.12 522 LYS A N 1
ATOM 4094 C CA . LYS A 1 522 ? 10.994 -25.774 -9.000 1.00 89.12 522 LYS A CA 1
ATOM 4095 C C . LYS A 1 522 ? 11.127 -27.065 -9.807 1.00 89.12 522 LYS A C 1
ATOM 4097 O O . LYS A 1 522 ? 11.316 -26.979 -11.023 1.00 89.12 522 LYS A O 1
ATOM 4102 N N . PRO A 1 523 ? 10.970 -28.240 -9.175 1.00 89.94 523 PRO A N 1
ATOM 4103 C CA . PRO A 1 523 ? 11.111 -29.512 -9.874 1.00 89.94 523 PRO A CA 1
ATOM 4104 C C . PRO A 1 523 ? 10.123 -29.702 -11.030 1.00 89.94 523 PRO A C 1
ATOM 4106 O O . PRO A 1 523 ? 10.452 -30.345 -12.016 1.00 89.94 523 PRO A O 1
ATOM 4109 N N . GLU A 1 524 ? 8.924 -29.115 -10.976 1.00 89.12 524 GLU A N 1
ATOM 4110 C CA . GLU A 1 524 ? 7.942 -29.230 -12.067 1.00 89.12 524 GLU A CA 1
ATOM 4111 C C . GLU A 1 524 ? 8.423 -28.618 -13.392 1.00 89.12 524 GLU A C 1
ATOM 4113 O O . GLU A 1 524 ? 7.840 -28.885 -14.442 1.00 89.12 524 GLU A O 1
ATOM 4118 N N . GLU A 1 525 ? 9.442 -27.758 -13.348 1.00 89.94 525 GLU A N 1
ATOM 4119 C CA . GLU A 1 525 ? 9.988 -27.078 -14.523 1.00 89.94 525 GLU A CA 1
ATOM 4120 C C . GLU A 1 525 ? 11.056 -27.900 -15.254 1.00 89.94 525 GLU A C 1
ATOM 4122 O O . GLU A 1 525 ? 11.513 -27.484 -16.319 1.00 89.94 525 GLU A O 1
ATOM 4127 N N . ASP A 1 526 ? 11.454 -29.036 -14.686 1.00 89.75 526 ASP A N 1
ATOM 4128 C CA . ASP A 1 526 ? 12.572 -29.850 -15.139 1.00 89.75 526 ASP A CA 1
ATOM 4129 C C . ASP A 1 526 ? 12.122 -31.112 -15.901 1.00 89.75 526 ASP A C 1
ATOM 4131 O O . ASP A 1 526 ? 10.949 -31.502 -15.907 1.00 89.75 526 ASP A O 1
ATOM 4135 N N . ASN A 1 527 ? 13.059 -31.765 -16.589 1.00 86.69 527 ASN A N 1
ATOM 4136 C CA . ASN A 1 527 ? 12.791 -32.985 -17.332 1.00 86.69 527 ASN A CA 1
ATOM 4137 C C . ASN A 1 527 ? 12.463 -34.140 -16.375 1.00 86.69 527 ASN A C 1
ATOM 4139 O O . ASN A 1 527 ? 13.194 -34.423 -15.427 1.00 86.69 527 ASN A O 1
ATOM 4143 N N . LYS A 1 528 ? 11.402 -34.888 -16.696 1.00 88.12 528 LYS A N 1
ATOM 4144 C CA . LYS A 1 528 ? 10.981 -36.089 -15.963 1.00 88.12 528 LYS A CA 1
ATOM 4145 C C . LYS A 1 528 ? 12.132 -37.070 -15.688 1.00 88.12 528 LYS A C 1
ATOM 4147 O O . LYS A 1 528 ? 12.138 -37.693 -14.631 1.00 88.12 528 LYS A O 1
ATOM 4152 N N . TYR A 1 529 ? 13.100 -37.177 -16.599 1.00 89.81 529 TYR A N 1
ATOM 4153 C CA . TYR A 1 529 ? 14.303 -37.990 -16.414 1.00 89.81 529 TYR A CA 1
ATOM 4154 C C . TYR A 1 529 ? 15.077 -37.629 -15.130 1.00 89.81 529 TYR A C 1
ATOM 4156 O O . TYR A 1 529 ? 15.396 -38.515 -14.335 1.00 89.81 529 TYR A O 1
ATOM 4164 N N . PHE A 1 530 ? 15.334 -36.340 -14.884 1.00 91.56 530 PHE A N 1
ATOM 4165 C CA . PHE A 1 530 ? 16.071 -35.872 -13.704 1.00 91.56 530 PHE A CA 1
ATOM 4166 C C . PHE A 1 530 ? 15.243 -36.004 -12.422 1.00 91.56 530 PHE A C 1
ATOM 4168 O O . PHE A 1 530 ? 15.762 -36.414 -11.383 1.00 91.56 530 PHE A O 1
ATOM 4175 N N . LEU A 1 531 ? 13.929 -35.788 -12.515 1.00 91.56 531 LEU A N 1
ATOM 4176 C CA . LEU A 1 531 ? 12.999 -35.976 -11.398 1.00 91.56 531 LEU A CA 1
ATOM 4177 C C . LEU A 1 531 ? 12.937 -37.431 -10.919 1.00 91.56 531 LEU A C 1
ATOM 4179 O O . LEU A 1 531 ? 12.898 -37.687 -9.715 1.00 91.56 531 LEU A O 1
ATOM 4183 N N . GLU A 1 532 ? 12.943 -38.390 -11.849 1.00 90.62 532 GLU A N 1
ATOM 4184 C CA . GLU A 1 532 ? 12.990 -39.819 -11.527 1.00 90.62 532 GLU A CA 1
ATOM 4185 C C . GLU A 1 532 ? 14.359 -40.231 -10.969 1.00 90.62 532 GLU A C 1
ATOM 4187 O O . GLU A 1 532 ? 14.406 -40.967 -9.980 1.00 90.62 532 GLU A O 1
ATOM 4192 N N . ARG A 1 533 ? 15.460 -39.718 -11.543 1.00 92.56 533 ARG A N 1
ATOM 4193 C CA . ARG A 1 533 ? 16.834 -39.947 -11.058 1.00 92.56 533 ARG A CA 1
ATOM 4194 C C . ARG A 1 533 ? 16.998 -39.511 -9.601 1.00 92.56 533 ARG A C 1
ATOM 4196 O O . ARG A 1 533 ? 17.539 -40.269 -8.799 1.00 92.56 533 ARG A O 1
ATOM 4203 N N . ASP A 1 534 ? 16.495 -38.326 -9.264 1.00 91.81 534 ASP A N 1
ATOM 4204 C CA . ASP A 1 534 ? 16.638 -37.722 -7.933 1.00 91.81 534 ASP A CA 1
ATOM 4205 C C . ASP A 1 534 ? 15.478 -38.087 -6.982 1.00 91.81 534 ASP A C 1
ATOM 4207 O O . ASP A 1 534 ? 15.412 -37.615 -5.847 1.00 91.81 534 ASP A O 1
ATOM 4211 N N . ASN A 1 535 ? 14.572 -38.978 -7.413 1.00 90.06 535 ASN A N 1
ATOM 4212 C CA . ASN A 1 535 ? 13.444 -39.496 -6.631 1.00 90.06 535 ASN A CA 1
ATOM 4213 C C . ASN A 1 535 ? 12.517 -38.394 -6.069 1.00 90.06 535 ASN A C 1
ATOM 4215 O O . ASN A 1 535 ? 11.987 -38.506 -4.955 1.00 90.06 535 ASN A O 1
ATOM 4219 N N . VAL A 1 536 ? 12.299 -37.337 -6.855 1.00 90.94 536 VAL A N 1
ATOM 4220 C CA . VAL A 1 536 ? 11.463 -36.187 -6.494 1.00 90.94 536 VAL A CA 1
ATOM 4221 C C . VAL A 1 536 ? 9.997 -36.606 -6.362 1.00 90.94 536 VAL A C 1
ATOM 4223 O O . VAL A 1 536 ? 9.415 -37.244 -7.242 1.00 90.94 536 VAL A O 1
ATOM 4226 N N . LYS A 1 537 ? 9.359 -36.218 -5.255 1.00 88.69 537 LYS A N 1
ATOM 4227 C CA . LYS A 1 537 ? 7.936 -36.468 -4.991 1.00 88.69 537 LYS A CA 1
ATOM 4228 C C . LYS A 1 537 ? 7.091 -35.289 -5.462 1.00 88.69 537 LYS A C 1
ATOM 4230 O O . LYS A 1 537 ? 6.615 -34.490 -4.661 1.00 88.69 537 LYS A O 1
ATOM 4235 N N . LEU A 1 538 ? 6.894 -35.202 -6.777 1.00 81.50 538 LEU A N 1
ATOM 4236 C CA . LEU A 1 538 ? 6.023 -34.194 -7.385 1.00 81.50 538 LEU A CA 1
ATOM 4237 C C . LEU A 1 538 ? 4.607 -34.241 -6.790 1.00 81.50 538 LEU A C 1
ATOM 4239 O O . LEU A 1 538 ? 4.055 -35.319 -6.562 1.00 81.50 538 LEU A O 1
ATOM 4243 N N . ASN A 1 539 ? 4.008 -33.063 -6.593 1.00 81.19 539 ASN A N 1
ATOM 4244 C CA . ASN A 1 539 ? 2.682 -32.870 -5.987 1.00 81.19 539 ASN A CA 1
ATOM 4245 C C . ASN A 1 539 ? 2.558 -33.295 -4.515 1.00 81.19 539 ASN A C 1
ATOM 4247 O O . ASN A 1 539 ? 1.443 -33.474 -4.027 1.00 81.19 539 ASN A O 1
ATOM 4251 N N . ASN A 1 540 ? 3.674 -33.445 -3.802 1.00 87.44 540 ASN A N 1
ATOM 4252 C CA . ASN A 1 540 ? 3.664 -33.635 -2.361 1.00 87.44 540 ASN A CA 1
ATOM 4253 C C . ASN A 1 540 ? 4.224 -32.387 -1.669 1.00 87.44 540 ASN A C 1
ATOM 4255 O O . ASN A 1 540 ? 5.437 -32.196 -1.607 1.00 87.44 540 ASN A O 1
ATOM 4259 N N . LYS A 1 541 ? 3.335 -31.553 -1.116 1.00 84.88 541 LYS A N 1
ATOM 4260 C CA . LYS A 1 541 ? 3.697 -30.291 -0.448 1.00 84.88 541 LYS A CA 1
ATOM 4261 C C . LYS A 1 541 ? 4.506 -30.465 0.841 1.00 84.88 541 LYS A C 1
ATOM 4263 O O . LYS A 1 541 ? 4.970 -29.476 1.396 1.00 84.88 541 LYS A O 1
ATOM 4268 N N . CYS A 1 542 ? 4.690 -31.694 1.313 1.00 87.31 542 CYS A N 1
ATOM 4269 C CA . CYS A 1 542 ? 5.563 -31.991 2.445 1.00 87.31 542 CYS A CA 1
ATOM 4270 C C . CYS A 1 542 ? 7.047 -31.857 2.093 1.00 87.31 542 CYS A C 1
ATOM 4272 O O . CYS A 1 542 ? 7.870 -31.665 2.985 1.00 87.31 542 CYS A O 1
ATOM 4274 N N . PHE A 1 543 ? 7.394 -31.957 0.809 1.00 88.88 543 PHE A N 1
ATOM 4275 C CA . PHE A 1 543 ? 8.769 -31.902 0.338 1.00 88.88 543 PHE A CA 1
ATOM 4276 C C . PHE A 1 543 ? 8.979 -30.634 -0.481 1.00 88.88 543 PHE A C 1
ATOM 4278 O O . PHE A 1 543 ? 8.403 -30.464 -1.553 1.00 88.88 543 PHE A O 1
ATOM 4285 N N . ASN A 1 544 ? 9.832 -29.756 0.027 1.00 89.50 544 ASN A N 1
ATOM 4286 C CA . ASN A 1 544 ? 10.363 -28.631 -0.718 1.00 89.50 544 ASN A CA 1
ATOM 4287 C C . ASN A 1 544 ? 11.755 -29.005 -1.210 1.00 89.50 544 ASN A C 1
ATOM 4289 O O . ASN A 1 544 ? 12.561 -29.568 -0.470 1.00 89.50 544 ASN A O 1
ATOM 4293 N N . TYR A 1 545 ? 12.026 -28.703 -2.472 1.00 91.12 545 TYR A N 1
ATOM 4294 C CA . TYR A 1 545 ? 13.290 -29.035 -3.106 1.00 91.12 545 TYR A CA 1
ATOM 4295 C C . TYR A 1 545 ? 13.987 -27.765 -3.572 1.00 91.12 545 TYR A C 1
ATOM 4297 O O . TYR A 1 545 ? 13.333 -26.821 -4.015 1.00 91.12 545 TYR A O 1
ATOM 4305 N N . TYR A 1 546 ? 15.312 -27.774 -3.524 1.00 92.38 546 TYR A N 1
ATOM 4306 C CA . TYR A 1 546 ? 16.145 -26.789 -4.194 1.00 92.38 546 TYR A CA 1
ATOM 4307 C C . TYR A 1 546 ? 17.051 -27.492 -5.202 1.00 92.38 546 TYR A C 1
ATOM 4309 O O . TYR A 1 546 ? 17.440 -28.650 -5.018 1.00 92.38 546 TYR A O 1
ATOM 4317 N N . CYS A 1 547 ? 17.356 -26.788 -6.287 1.00 93.50 547 CYS A N 1
ATOM 4318 C CA . CYS A 1 547 ? 18.271 -27.280 -7.298 1.00 93.50 547 CYS A CA 1
ATOM 4319 C C . CYS A 1 547 ? 19.705 -26.951 -6.876 1.00 93.50 547 CYS A C 1
ATOM 4321 O O . CYS A 1 547 ? 20.061 -25.784 -6.700 1.00 93.50 547 CYS A O 1
ATOM 4323 N N . GLU A 1 548 ? 20.518 -27.983 -6.679 1.00 93.00 548 GLU A N 1
ATOM 4324 C CA . GLU A 1 548 ? 21.945 -27.852 -6.414 1.00 93.00 548 GLU A CA 1
ATOM 4325 C C . GLU A 1 548 ? 22.711 -28.167 -7.699 1.00 93.00 548 GLU A C 1
ATOM 4327 O O . GLU A 1 548 ? 22.625 -29.287 -8.197 1.00 93.00 548 GLU A O 1
ATOM 4332 N N . GLU A 1 549 ? 23.460 -27.199 -8.235 1.00 92.88 549 GLU A N 1
ATOM 4333 C CA . GLU A 1 549 ? 24.306 -27.407 -9.417 1.00 92.88 549 GLU A CA 1
ATOM 4334 C C . GLU A 1 549 ? 25.797 -27.435 -9.079 1.00 92.88 549 GLU A C 1
ATOM 4336 O O . GLU A 1 549 ? 26.286 -26.696 -8.221 1.00 92.88 549 GLU A O 1
ATOM 4341 N N . ASN A 1 550 ? 26.531 -28.261 -9.821 1.00 90.19 550 ASN A N 1
ATOM 4342 C CA . ASN A 1 550 ? 27.982 -28.286 -9.840 1.00 90.19 550 ASN A CA 1
ATOM 4343 C C . ASN A 1 550 ? 28.477 -28.185 -11.287 1.00 90.19 550 ASN A C 1
ATOM 4345 O O . ASN A 1 550 ? 28.193 -29.044 -12.120 1.00 90.19 550 ASN A O 1
ATOM 4349 N N . CYS A 1 551 ? 29.234 -27.130 -11.584 1.00 87.94 551 CYS A N 1
ATOM 4350 C CA . CYS A 1 551 ? 29.783 -26.877 -12.911 1.00 87.94 551 CYS A CA 1
ATOM 4351 C C . CYS A 1 551 ? 31.306 -27.001 -12.899 1.00 87.94 551 CYS A C 1
ATOM 4353 O O . CYS A 1 551 ? 31.983 -26.407 -12.059 1.00 87.94 551 CYS A O 1
ATOM 4355 N N . THR A 1 552 ? 31.853 -27.724 -13.872 1.00 82.88 552 THR A N 1
ATOM 4356 C CA . THR A 1 552 ? 33.295 -27.909 -14.060 1.00 82.88 552 THR A CA 1
ATOM 4357 C C . THR A 1 552 ? 33.726 -27.447 -15.452 1.00 82.88 552 THR A C 1
ATOM 4359 O O . THR A 1 552 ? 32.996 -27.607 -16.426 1.00 82.88 552 THR A O 1
ATOM 4362 N N . GLY A 1 553 ? 34.915 -26.844 -15.543 1.00 80.62 553 GLY A N 1
ATOM 4363 C CA . GLY A 1 553 ? 35.463 -26.295 -16.790 1.00 80.62 553 GLY A CA 1
ATOM 4364 C C . GLY A 1 553 ? 35.191 -24.799 -16.998 1.00 80.62 553 GLY A C 1
ATOM 4365 O O . GLY A 1 553 ? 34.584 -24.133 -16.164 1.00 80.62 553 GLY A O 1
ATOM 4366 N N . GLU A 1 554 ? 35.678 -24.268 -18.122 1.00 71.00 554 GLU A N 1
ATOM 4367 C CA . GLU A 1 554 ? 35.488 -22.875 -18.547 1.00 71.00 554 GLU A CA 1
ATOM 4368 C C . GLU A 1 554 ? 35.288 -22.790 -20.069 1.00 71.00 554 GLU A C 1
ATOM 4370 O O . GLU A 1 554 ? 35.768 -23.634 -20.836 1.00 71.00 554 GLU A O 1
ATOM 4375 N N . GLY A 1 555 ? 34.583 -21.747 -20.520 1.00 68.81 555 GLY A N 1
ATOM 4376 C CA . GLY A 1 555 ? 34.317 -21.508 -21.940 1.00 68.81 555 GLY A CA 1
ATOM 4377 C C . GLY A 1 555 ? 33.559 -22.667 -22.591 1.00 68.81 555 GLY A C 1
ATOM 4378 O O . GLY A 1 555 ? 32.637 -23.218 -22.001 1.00 68.81 555 GLY A O 1
ATOM 4379 N N . LYS A 1 556 ? 33.961 -23.073 -23.801 1.00 67.56 556 LYS A N 1
ATOM 4380 C CA . LYS A 1 556 ? 33.306 -24.160 -24.559 1.00 67.56 556 LYS A CA 1
ATOM 4381 C C . LYS A 1 556 ? 33.368 -25.544 -23.886 1.00 67.56 556 LYS A C 1
ATOM 4383 O O . LYS A 1 556 ? 32.659 -26.437 -24.325 1.00 67.56 556 LYS A O 1
ATOM 4388 N N . ASN A 1 557 ? 34.187 -25.716 -22.843 1.00 75.25 557 ASN A N 1
ATOM 4389 C CA . ASN A 1 557 ? 34.341 -26.979 -22.110 1.00 75.25 557 ASN A CA 1
ATOM 4390 C C . ASN A 1 557 ? 33.584 -26.992 -20.769 1.00 75.25 557 ASN A C 1
ATOM 4392 O O . ASN A 1 557 ? 33.850 -27.855 -19.937 1.00 75.25 557 ASN A O 1
ATOM 4396 N N . LEU A 1 558 ? 32.706 -26.015 -20.519 1.00 82.56 558 LEU A N 1
ATOM 4397 C CA . LEU A 1 558 ? 31.884 -25.986 -19.313 1.00 82.56 558 LEU A CA 1
ATOM 4398 C C . LEU A 1 558 ? 30.839 -27.110 -19.361 1.00 82.56 558 LEU A C 1
ATOM 4400 O O . LEU A 1 558 ? 30.002 -27.143 -20.261 1.00 82.56 558 LEU A O 1
ATOM 4404 N N . THR A 1 559 ? 30.860 -27.979 -18.358 1.00 82.56 559 THR A N 1
ATOM 4405 C CA . THR A 1 559 ? 29.850 -29.017 -18.122 1.00 82.56 559 THR A CA 1
ATOM 4406 C C . THR A 1 559 ? 29.226 -28.802 -16.754 1.00 82.56 559 THR A C 1
ATOM 4408 O O . THR A 1 559 ? 29.954 -28.621 -15.776 1.00 82.56 559 THR A O 1
ATOM 4411 N N . CYS A 1 560 ? 27.899 -28.816 -16.679 1.00 87.62 560 CYS A N 1
ATOM 4412 C CA . CYS A 1 560 ? 27.158 -28.654 -15.434 1.00 87.62 560 CYS A CA 1
ATOM 4413 C C . CYS A 1 560 ? 26.281 -29.877 -15.192 1.00 87.62 560 CYS A C 1
ATOM 4415 O O . CYS A 1 560 ? 25.664 -30.384 -16.120 1.00 87.62 560 CYS A O 1
ATOM 4417 N N . GLU A 1 561 ? 26.225 -30.316 -13.943 1.00 90.31 561 GLU A N 1
ATOM 4418 C CA . GLU A 1 561 ? 25.289 -31.331 -13.470 1.00 90.31 561 GLU A CA 1
ATOM 4419 C C . GLU A 1 561 ? 24.475 -30.723 -12.330 1.00 90.31 561 GLU A C 1
ATOM 4421 O O . GLU A 1 561 ? 25.025 -29.968 -11.520 1.00 90.31 561 GLU A O 1
ATOM 4426 N N . HIS A 1 562 ? 23.182 -31.029 -12.251 1.00 93.69 562 HIS A N 1
ATOM 4427 C CA . HIS A 1 562 ? 22.362 -30.635 -11.107 1.00 93.69 562 HIS A CA 1
ATOM 4428 C C . HIS A 1 562 ? 21.733 -31.828 -10.408 1.00 93.69 562 HIS A C 1
ATOM 4430 O O . HIS A 1 562 ? 21.582 -32.891 -11.000 1.00 93.69 562 HIS A O 1
ATOM 4436 N N . HIS A 1 563 ? 21.334 -31.627 -9.153 1.00 93.50 563 HIS A N 1
ATOM 4437 C CA . HIS A 1 563 ? 20.500 -32.546 -8.392 1.00 93.50 563 HIS A CA 1
ATOM 4438 C C . HIS A 1 563 ? 19.423 -31.795 -7.614 1.00 93.50 563 HIS A C 1
ATOM 4440 O O . HIS A 1 563 ? 19.680 -30.742 -7.024 1.00 93.50 563 HIS A O 1
ATOM 4446 N N . TRP A 1 564 ? 18.230 -32.379 -7.535 1.00 93.75 564 TRP A N 1
ATOM 4447 C CA . TRP A 1 564 ? 17.186 -31.908 -6.629 1.00 93.75 564 TRP A CA 1
ATOM 4448 C C . TRP A 1 564 ? 17.411 -32.441 -5.217 1.00 93.75 564 TRP A C 1
ATOM 4450 O O . TRP A 1 564 ? 17.317 -33.642 -4.963 1.00 93.75 564 TRP A O 1
ATOM 4460 N N . LYS A 1 565 ? 17.677 -31.537 -4.272 1.00 91.75 565 LYS A N 1
ATOM 4461 C CA . LYS A 1 565 ? 17.829 -31.868 -2.851 1.00 91.75 565 LYS A CA 1
ATOM 4462 C C . LYS A 1 565 ? 16.655 -31.350 -2.043 1.00 91.75 565 LYS A C 1
ATOM 4464 O O . LYS A 1 565 ? 16.121 -30.284 -2.333 1.00 91.75 565 LYS A O 1
ATOM 4469 N N . ILE A 1 566 ? 16.260 -32.112 -1.025 1.00 90.19 566 ILE A N 1
ATOM 4470 C CA . ILE A 1 566 ? 15.221 -31.694 -0.081 1.00 90.19 566 ILE A CA 1
ATOM 4471 C C . ILE A 1 566 ? 15.790 -30.563 0.774 1.00 90.19 566 ILE A C 1
ATOM 4473 O O . ILE A 1 566 ? 16.847 -30.712 1.386 1.00 90.19 566 ILE A O 1
ATOM 4477 N N . ASP A 1 567 ? 15.077 -29.446 0.830 1.00 88.38 567 ASP A N 1
ATOM 4478 C CA . ASP A 1 567 ? 15.369 -28.379 1.775 1.00 88.38 567 ASP A CA 1
ATOM 4479 C C . ASP A 1 567 ? 14.745 -28.729 3.128 1.00 88.38 567 ASP A C 1
ATOM 4481 O O . ASP A 1 567 ? 13.550 -28.523 3.347 1.00 88.38 567 ASP A O 1
ATOM 4485 N N . GLU A 1 568 ? 15.541 -29.285 4.040 1.00 83.62 568 GLU A N 1
ATOM 4486 C CA . GLU A 1 568 ? 15.077 -29.698 5.370 1.00 83.62 568 GLU A CA 1
ATOM 4487 C C . GLU A 1 568 ? 14.544 -28.530 6.220 1.00 83.62 568 GLU A C 1
ATOM 4489 O O . GLU A 1 568 ? 13.772 -28.764 7.144 1.00 83.62 568 GLU A O 1
ATOM 4494 N N . SER A 1 569 ? 14.919 -27.280 5.917 1.00 80.81 569 SER A N 1
ATOM 4495 C CA . SER A 1 569 ? 14.532 -26.114 6.725 1.00 80.81 569 SER A CA 1
ATOM 4496 C C . SER A 1 569 ? 13.086 -25.668 6.501 1.00 80.81 569 SER A C 1
ATOM 4498 O O . SER A 1 569 ? 12.457 -25.114 7.403 1.00 80.81 569 SER A O 1
ATOM 4500 N N . ILE A 1 570 ? 12.554 -25.926 5.307 1.00 82.94 570 ILE A N 1
ATOM 4501 C CA . ILE A 1 570 ? 11.195 -25.544 4.895 1.00 82.94 570 ILE A CA 1
ATOM 4502 C C . ILE A 1 570 ? 10.336 -26.751 4.515 1.00 82.94 570 ILE A C 1
ATOM 4504 O O . ILE A 1 570 ? 9.130 -26.613 4.314 1.00 82.94 570 ILE A O 1
ATOM 4508 N N . SER A 1 571 ? 10.925 -27.938 4.383 1.00 84.31 571 SER A N 1
ATOM 4509 C CA . SER A 1 571 ? 10.179 -29.174 4.159 1.00 84.31 571 SER A CA 1
ATOM 4510 C C . SER A 1 571 ? 9.571 -29.679 5.454 1.00 84.31 571 SER A C 1
ATOM 4512 O O . SER A 1 571 ? 10.251 -29.833 6.463 1.00 84.31 571 SER A O 1
ATOM 4514 N N . ASN A 1 572 ? 8.305 -30.067 5.383 1.00 85.62 572 ASN A N 1
ATOM 4515 C CA . ASN A 1 572 ? 7.621 -30.785 6.448 1.00 85.62 572 ASN A CA 1
ATOM 4516 C C . ASN A 1 572 ? 7.646 -32.301 6.190 1.00 85.62 572 ASN A C 1
ATOM 4518 O O . ASN A 1 572 ? 6.648 -33.002 6.333 1.00 85.62 572 ASN A O 1
ATOM 4522 N N . ALA A 1 573 ? 8.789 -32.807 5.723 1.00 78.00 573 ALA A N 1
ATOM 4523 C CA . ALA A 1 573 ? 8.939 -34.188 5.273 1.00 78.00 573 ALA A CA 1
ATOM 4524 C C . ALA A 1 573 ? 8.851 -35.202 6.425 1.00 78.00 573 ALA A C 1
ATOM 4526 O O . ALA A 1 573 ? 8.497 -36.359 6.206 1.00 78.00 573 ALA A O 1
ATOM 4527 N N . ASN A 1 574 ? 9.187 -34.769 7.643 1.00 80.88 574 ASN A N 1
ATOM 4528 C CA . ASN A 1 574 ? 9.188 -35.603 8.839 1.00 80.88 574 ASN A CA 1
ATOM 4529 C C . ASN A 1 574 ? 8.686 -34.808 10.062 1.00 80.88 574 ASN A C 1
ATOM 4531 O O . ASN A 1 574 ? 9.489 -34.436 10.930 1.00 80.88 574 ASN A O 1
ATOM 4535 N N . PRO A 1 575 ? 7.381 -34.480 10.107 1.00 82.31 575 PRO A N 1
ATOM 4536 C CA . PRO A 1 575 ? 6.819 -33.693 11.192 1.00 82.31 575 PRO A CA 1
ATOM 4537 C C . PRO A 1 575 ? 6.960 -34.432 12.520 1.00 82.31 575 PRO A C 1
ATOM 4539 O O . PRO A 1 575 ? 6.773 -35.644 12.604 1.00 82.31 575 PRO A O 1
ATOM 4542 N N . GLN A 1 576 ? 7.283 -33.688 13.573 1.00 80.00 576 GLN A N 1
ATOM 4543 C CA . GLN A 1 576 ? 7.406 -34.254 14.910 1.00 80.00 576 GLN A CA 1
ATOM 4544 C C . GLN A 1 576 ? 6.053 -34.217 15.635 1.00 80.00 576 GLN A C 1
ATOM 4546 O O . GLN A 1 576 ? 5.357 -33.198 15.564 1.00 80.00 576 GLN A O 1
ATOM 4551 N N . PRO A 1 577 ? 5.674 -35.288 16.356 1.00 78.81 577 PRO A N 1
ATOM 4552 C CA . PRO A 1 577 ? 4.533 -35.262 17.262 1.00 78.81 577 PRO A CA 1
ATOM 4553 C C . PRO A 1 577 ? 4.635 -34.123 18.277 1.00 78.81 577 PRO A C 1
ATOM 4555 O O . PRO A 1 577 ? 5.715 -33.848 18.802 1.00 78.81 577 PRO A O 1
ATOM 4558 N N . ARG A 1 578 ? 3.504 -33.487 18.610 1.00 79.12 578 ARG A N 1
ATOM 4559 C CA . ARG A 1 578 ? 3.460 -32.483 19.693 1.00 79.12 578 ARG A CA 1
ATOM 4560 C C . ARG A 1 578 ? 3.635 -33.125 21.060 1.00 79.12 578 ARG A C 1
ATOM 4562 O O . ARG A 1 578 ? 4.116 -32.488 21.992 1.00 79.12 578 ARG A O 1
ATOM 4569 N N . ASN A 1 579 ? 3.198 -34.372 21.183 1.00 76.44 579 ASN A N 1
ATOM 4570 C CA . ASN A 1 579 ? 3.269 -35.150 22.402 1.00 76.44 579 ASN A CA 1
ATOM 4571 C C . ASN A 1 579 ? 3.372 -36.654 22.069 1.00 76.44 579 ASN A C 1
ATOM 4573 O O . ASN A 1 579 ? 3.110 -37.048 20.932 1.00 76.44 579 ASN A O 1
ATOM 4577 N N . PRO A 1 580 ? 3.729 -37.507 23.044 1.00 69.94 580 PRO A N 1
ATOM 4578 C CA . PRO A 1 580 ? 3.900 -38.948 22.831 1.00 69.94 580 PRO A CA 1
ATOM 4579 C C . PRO A 1 580 ? 2.645 -39.710 22.361 1.00 69.94 580 PRO A C 1
ATOM 4581 O O . PRO A 1 580 ? 2.771 -40.826 21.846 1.00 69.94 580 PRO A O 1
ATOM 4584 N N . CYS A 1 581 ? 1.456 -39.127 22.541 1.00 71.25 581 CYS A N 1
ATOM 4585 C CA . CYS A 1 581 ? 0.148 -39.726 22.265 1.00 71.25 581 CYS A CA 1
ATOM 4586 C C . CYS A 1 581 ? -0.463 -39.331 20.927 1.00 71.25 581 CYS A C 1
ATOM 4588 O O . CYS A 1 581 ? -1.557 -39.785 20.598 1.00 71.25 581 CYS A O 1
ATOM 4590 N N . GLU A 1 582 ? 0.237 -38.516 20.154 1.00 80.62 582 GLU A N 1
ATOM 4591 C CA . GLU A 1 582 ? -0.142 -38.178 18.795 1.00 80.62 582 GLU A CA 1
ATOM 4592 C C . GLU A 1 582 ? 0.873 -38.778 17.828 1.00 80.62 582 GLU A C 1
ATOM 4594 O O . GLU A 1 582 ? 2.063 -38.885 18.132 1.00 80.62 582 GLU A O 1
ATOM 4599 N N . ASP A 1 583 ? 0.400 -39.148 16.649 1.00 81.19 583 ASP A N 1
ATOM 4600 C CA . ASP A 1 583 ? 1.248 -39.298 15.480 1.00 81.19 583 ASP A CA 1
ATOM 4601 C C . ASP A 1 583 ? 1.119 -38.033 14.637 1.00 81.19 583 ASP A C 1
ATOM 4603 O O . ASP A 1 583 ? 0.021 -37.520 14.413 1.00 81.19 583 ASP A O 1
ATOM 4607 N N . ALA A 1 584 ? 2.259 -37.514 14.192 1.00 84.94 584 ALA A N 1
ATOM 4608 C CA . ALA A 1 584 ? 2.311 -36.408 13.257 1.00 84.94 584 ALA A CA 1
ATOM 4609 C C . ALA A 1 584 ? 2.616 -36.960 11.870 1.00 84.94 584 ALA A C 1
ATOM 4611 O O . ALA A 1 584 ? 3.617 -37.643 11.657 1.00 84.94 584 ALA A O 1
ATOM 4612 N N . THR A 1 585 ? 1.754 -36.650 10.915 1.00 88.81 585 THR A N 1
ATOM 4613 C CA . THR A 1 585 ? 1.972 -36.961 9.503 1.00 88.81 585 THR A CA 1
ATOM 4614 C C . THR A 1 585 ? 1.766 -35.693 8.700 1.00 88.81 585 THR A C 1
ATOM 4616 O O . THR A 1 585 ? 1.015 -34.816 9.107 1.00 88.81 585 THR A O 1
ATOM 4619 N N . CYS A 1 586 ? 2.472 -35.535 7.588 1.00 88.75 586 CYS A N 1
ATOM 4620 C CA . CYS A 1 586 ? 2.260 -34.371 6.742 1.00 88.75 586 CYS A CA 1
ATOM 4621 C C . CYS A 1 586 ? 1.221 -34.701 5.668 1.00 88.75 586 CYS A C 1
ATOM 4623 O O . CYS A 1 586 ? 1.327 -35.715 4.971 1.00 88.75 586 CYS A O 1
ATOM 4625 N N . ASN A 1 587 ? 0.225 -33.832 5.520 1.00 87.44 587 ASN A N 1
ATOM 4626 C CA . ASN A 1 587 ? -0.757 -33.942 4.458 1.00 87.44 587 ASN A CA 1
ATOM 4627 C C . ASN A 1 587 ? -0.116 -33.542 3.123 1.00 87.44 587 ASN A C 1
ATOM 4629 O O . ASN A 1 587 ? 0.248 -32.388 2.906 1.00 87.44 587 ASN A O 1
ATOM 4633 N N . ALA A 1 588 ? -0.028 -34.489 2.190 1.00 83.88 588 ALA A N 1
ATOM 4634 C CA . ALA A 1 588 ? 0.629 -34.277 0.901 1.00 83.88 588 ALA A CA 1
ATOM 4635 C C . ALA A 1 588 ? -0.011 -33.170 0.030 1.00 83.88 588 ALA A C 1
ATOM 4637 O O . ALA A 1 588 ? 0.673 -32.592 -0.814 1.00 83.88 588 ALA A O 1
ATOM 4638 N N . LEU A 1 589 ? -1.300 -32.855 0.219 1.00 84.31 589 LEU A N 1
ATOM 4639 C CA . LEU A 1 589 ? -2.033 -31.842 -0.553 1.00 84.31 589 LEU A CA 1
ATOM 4640 C C . LEU A 1 589 ? -1.919 -30.433 0.039 1.00 84.31 589 LEU A C 1
ATOM 4642 O O . LEU A 1 589 ? -1.902 -29.452 -0.716 1.00 84.31 589 LEU A O 1
ATOM 4646 N N . THR A 1 590 ? -1.882 -30.307 1.367 1.00 83.94 590 THR A N 1
ATOM 4647 C CA . THR A 1 590 ? -1.811 -29.005 2.055 1.00 83.94 590 THR A CA 1
ATOM 4648 C C . THR A 1 590 ? -0.385 -28.639 2.463 1.00 83.94 590 THR A C 1
ATOM 4650 O O . THR A 1 590 ? -0.043 -27.462 2.412 1.00 83.94 590 THR A O 1
ATOM 4653 N N . GLY A 1 591 ? 0.468 -29.626 2.752 1.00 82.00 591 GLY A N 1
ATOM 4654 C CA . GLY A 1 591 ? 1.807 -29.453 3.331 1.00 82.00 591 GLY A CA 1
ATOM 4655 C C . GLY A 1 591 ? 1.784 -29.270 4.852 1.00 82.00 591 GLY A C 1
ATOM 4656 O O . GLY A 1 591 ? 2.833 -29.153 5.485 1.00 82.00 591 GLY A O 1
ATOM 4657 N N . GLU A 1 592 ? 0.591 -29.250 5.447 1.00 86.19 592 GLU A N 1
ATOM 4658 C CA . GLU A 1 592 ? 0.396 -29.041 6.876 1.00 86.19 592 GLU A CA 1
ATOM 4659 C C . GLU A 1 592 ? 0.557 -30.350 7.649 1.00 86.19 592 GLU A C 1
ATOM 4661 O O . GLU A 1 592 ? 0.275 -31.440 7.143 1.00 86.19 592 GLU A O 1
ATOM 4666 N N . THR A 1 593 ? 1.016 -30.237 8.895 1.00 85.88 593 THR A N 1
ATOM 4667 C CA . THR A 1 593 ? 1.074 -31.376 9.809 1.00 85.88 593 THR A CA 1
ATOM 4668 C C . THR A 1 593 ? -0.327 -31.716 10.302 1.00 85.88 593 THR A C 1
ATOM 4670 O O . THR A 1 593 ? -0.963 -30.914 10.984 1.00 85.88 593 THR A O 1
ATOM 4673 N N . GLU A 1 594 ? -0.773 -32.929 10.008 1.00 85.56 594 GLU A N 1
ATOM 4674 C CA . GLU A 1 594 ? -1.951 -33.547 10.594 1.00 85.56 594 GLU A CA 1
ATOM 4675 C C . GLU A 1 594 ? -1.545 -34.375 11.810 1.00 85.56 594 GLU A C 1
ATOM 4677 O O . GLU A 1 594 ? -0.637 -35.211 11.749 1.00 85.56 594 GLU A O 1
ATOM 4682 N N . TYR A 1 595 ? -2.243 -34.132 12.915 1.00 85.12 595 TYR A N 1
ATOM 4683 C CA . TYR A 1 595 ? -2.068 -34.866 14.158 1.00 85.12 595 TYR A CA 1
ATOM 4684 C C . TYR A 1 595 ? -3.225 -35.841 14.317 1.00 85.12 595 TYR A C 1
ATOM 4686 O O . TYR A 1 595 ? -4.387 -35.432 14.322 1.00 85.12 595 TYR A O 1
ATOM 4694 N N . ALA A 1 596 ? -2.903 -37.122 14.449 1.00 78.62 596 ALA A N 1
ATOM 4695 C CA . ALA A 1 596 ? -3.865 -38.158 14.782 1.00 78.62 596 ALA A CA 1
ATOM 4696 C C . ALA A 1 596 ? -3.582 -38.652 16.200 1.00 78.62 596 ALA A C 1
ATOM 4698 O O . ALA A 1 596 ? -2.443 -38.987 16.526 1.00 78.62 596 ALA A O 1
ATOM 4699 N N . GLU A 1 597 ? -4.609 -38.701 17.049 1.00 78.62 597 GLU A N 1
ATOM 4700 C CA . GLU A 1 597 ? -4.482 -39.352 18.351 1.00 78.62 597 GLU A CA 1
ATOM 4701 C C . GLU A 1 597 ? -4.196 -40.839 18.146 1.00 78.62 597 GLU A C 1
ATOM 4703 O O . GLU A 1 597 ? -4.861 -41.515 17.352 1.00 78.62 597 GLU A O 1
ATOM 4708 N N . LYS A 1 598 ? -3.218 -41.363 18.885 1.00 75.69 598 LYS A N 1
ATOM 4709 C CA . LYS A 1 598 ? -2.952 -42.795 18.891 1.00 75.69 598 LYS A CA 1
ATOM 4710 C C . LYS A 1 598 ? -4.171 -43.517 19.458 1.00 75.69 598 LYS A C 1
ATOM 4712 O O . LYS A 1 598 ? -4.591 -43.210 20.579 1.00 75.69 598 LYS A O 1
ATOM 4717 N N . PRO A 1 599 ? -4.748 -44.479 18.722 1.00 67.56 599 PRO A N 1
ATOM 4718 C CA . PRO A 1 599 ? -5.879 -45.230 19.232 1.00 67.56 599 PRO A CA 1
ATOM 4719 C C . PRO A 1 599 ? -5.433 -46.056 20.441 1.00 67.56 599 PRO A C 1
ATOM 4721 O O . PRO A 1 599 ? -4.407 -46.729 20.385 1.00 67.56 599 PRO A O 1
ATOM 4724 N N . CYS A 1 600 ? -6.211 -46.020 21.527 1.00 69.31 600 CYS A N 1
ATOM 4725 C CA . CYS A 1 600 ? -6.008 -46.910 22.665 1.00 69.31 600 CYS A CA 1
ATOM 4726 C C . CYS A 1 600 ? -7.246 -47.768 22.919 1.00 69.31 600 CYS A C 1
ATOM 4728 O O . CYS A 1 600 ? -8.318 -47.252 23.246 1.00 69.31 600 CYS A O 1
ATOM 4730 N N . PHE A 1 601 ? -7.087 -49.089 22.835 1.00 71.44 601 PHE A N 1
ATOM 4731 C CA . PHE A 1 601 ? -8.157 -50.047 23.090 1.00 71.44 601 PHE A CA 1
ATOM 4732 C C . PHE A 1 601 ? -7.868 -50.846 24.362 1.00 71.44 601 PHE A C 1
ATOM 4734 O O . PHE A 1 601 ? -6.856 -51.535 24.464 1.00 71.44 601 PHE A O 1
ATOM 4741 N N . VAL A 1 602 ? -8.793 -50.805 25.328 1.00 60.78 602 VAL A N 1
ATOM 4742 C CA . VAL A 1 602 ? -8.644 -51.489 26.630 1.00 60.78 602 VAL A CA 1
ATOM 4743 C C . VAL A 1 602 ? -8.368 -52.987 26.464 1.00 60.78 602 VAL A C 1
ATOM 4745 O O . VAL A 1 602 ? -7.557 -53.545 27.193 1.00 60.78 602 VAL A O 1
ATOM 4748 N N . SER A 1 603 ? -9.007 -53.641 25.492 1.00 61.66 603 SER A N 1
ATOM 4749 C CA . SER A 1 603 ? -8.825 -55.074 25.229 1.00 61.66 603 SER A CA 1
ATOM 4750 C C . SER A 1 603 ? -7.447 -55.439 24.680 1.00 61.66 603 SER A C 1
ATOM 4752 O O . SER A 1 603 ? -7.029 -56.584 24.834 1.00 61.66 603 SER A O 1
ATOM 4754 N N . GLU A 1 604 ? -6.777 -54.501 24.011 1.00 69.12 604 GLU A N 1
ATOM 4755 C CA . GLU A 1 604 ? -5.467 -54.718 23.393 1.00 69.12 604 GLU A CA 1
ATOM 4756 C C . GLU A 1 604 ? -4.345 -54.379 24.379 1.00 69.12 604 GLU A C 1
ATOM 4758 O O . GLU A 1 604 ? -3.435 -55.184 24.567 1.00 69.12 604 GLU A O 1
ATOM 4763 N N . GLU A 1 605 ? -4.465 -53.249 25.081 1.00 65.12 605 GLU A N 1
ATOM 4764 C CA . GLU A 1 605 ? -3.444 -52.765 26.021 1.00 65.12 605 GLU A CA 1
ATOM 4765 C C . GLU A 1 605 ? -3.531 -53.416 27.411 1.00 65.12 605 GLU A C 1
ATOM 4767 O O . GLU A 1 605 ? -2.526 -53.562 28.107 1.00 65.12 605 GLU A O 1
ATOM 4772 N N . PHE A 1 606 ? -4.725 -53.860 27.823 1.00 60.69 606 PHE A N 1
ATOM 4773 C CA . PHE A 1 606 ? -4.967 -54.501 29.121 1.00 60.69 606 PHE A CA 1
ATOM 4774 C C . PHE A 1 606 ? -5.659 -55.867 28.958 1.00 60.69 606 PHE A C 1
ATOM 4776 O O . PHE A 1 606 ? -6.769 -56.074 29.458 1.00 60.69 606 PHE A O 1
ATOM 4783 N N . PRO A 1 607 ? -5.003 -56.851 28.310 1.00 54.22 607 PRO A N 1
ATOM 4784 C CA . PRO A 1 607 ? -5.612 -58.140 27.961 1.00 54.22 607 PRO A CA 1
ATOM 4785 C C . PRO A 1 607 ? -5.962 -59.015 29.177 1.00 54.22 607 PRO A C 1
ATOM 4787 O O . PRO A 1 607 ? -6.648 -60.027 29.047 1.00 54.22 607 PRO A O 1
ATOM 4790 N N . THR A 1 608 ? -5.480 -58.654 30.369 1.00 56.22 608 THR A N 1
ATOM 4791 C CA . THR A 1 608 ? -5.781 -59.336 31.634 1.00 56.22 608 THR A CA 1
ATOM 4792 C C . THR A 1 608 ? -7.132 -58.935 32.229 1.00 56.22 608 THR A C 1
ATOM 4794 O O . THR A 1 608 ? -7.621 -59.637 33.117 1.00 56.22 608 THR A O 1
ATOM 4797 N N . LEU A 1 609 ? -7.755 -57.849 31.753 1.00 55.88 609 LEU A N 1
ATOM 4798 C CA . LEU A 1 609 ? -9.105 -57.463 32.155 1.00 55.88 609 LEU A CA 1
ATOM 4799 C C . LEU A 1 609 ? -10.134 -58.330 31.437 1.00 55.88 609 LEU A C 1
ATOM 4801 O O . LEU A 1 609 ? -10.156 -58.446 30.213 1.00 55.88 609 LEU A O 1
ATOM 4805 N N . THR A 1 610 ? -11.053 -58.905 32.203 1.00 62.34 610 THR A N 1
ATOM 4806 C CA . THR A 1 610 ? -12.212 -59.572 31.608 1.00 62.34 610 THR A CA 1
ATOM 4807 C C . THR A 1 610 ? -13.159 -58.543 30.986 1.00 62.34 610 THR A C 1
ATOM 4809 O O . THR A 1 610 ? -13.223 -57.390 31.416 1.00 62.34 610 THR A O 1
ATOM 4812 N N . ALA A 1 611 ? -13.978 -58.970 30.021 1.00 64.44 611 ALA A N 1
ATOM 4813 C CA . ALA A 1 611 ? -14.963 -58.100 29.370 1.00 64.44 611 ALA A CA 1
ATOM 4814 C C . ALA A 1 611 ? -15.938 -57.421 30.356 1.00 64.44 611 ALA A C 1
ATOM 4816 O O . ALA A 1 611 ? -16.473 -56.359 30.055 1.00 64.44 611 ALA A O 1
ATOM 4817 N N . ASN A 1 612 ? -16.166 -58.007 31.537 1.00 64.44 612 ASN A N 1
ATOM 4818 C CA . ASN A 1 612 ? -17.016 -57.423 32.577 1.00 64.44 612 ASN A CA 1
ATOM 4819 C C . ASN A 1 612 ? -16.286 -56.385 33.435 1.00 64.44 612 ASN A C 1
ATOM 4821 O O . ASN A 1 612 ? -16.918 -55.458 33.929 1.00 64.44 612 ASN A O 1
ATOM 4825 N N . GLN A 1 613 ? -14.971 -56.512 33.599 1.00 63.16 613 GLN A N 1
ATOM 4826 C CA . GLN A 1 613 ? -14.147 -55.529 34.303 1.00 63.16 613 GLN A CA 1
ATOM 4827 C C . GLN A 1 613 ? -13.887 -54.317 33.402 1.00 63.16 613 GLN A C 1
ATOM 4829 O O . GLN A 1 613 ? -14.087 -53.187 33.832 1.00 63.16 613 GLN A O 1
ATOM 4834 N N . ALA A 1 614 ? -13.566 -54.548 32.124 1.00 61.53 614 ALA A N 1
ATOM 4835 C CA . ALA A 1 614 ? -13.268 -53.499 31.146 1.00 61.53 614 ALA A CA 1
ATOM 4836 C C . ALA A 1 614 ? -14.439 -52.532 30.875 1.00 61.53 614 ALA A C 1
ATOM 4838 O O . ALA A 1 614 ? -14.205 -51.411 30.448 1.00 61.53 614 ALA A O 1
ATOM 4839 N N . ARG A 1 615 ? -15.692 -52.921 31.159 1.00 70.25 615 ARG A N 1
ATOM 4840 C CA . ARG A 1 615 ? -16.894 -52.093 30.915 1.00 70.25 615 ARG A CA 1
ATOM 4841 C C . ARG A 1 615 ? -16.923 -50.759 31.659 1.00 70.25 615 ARG A C 1
ATOM 4843 O O . ARG A 1 615 ? -17.577 -49.841 31.187 1.00 70.25 615 ARG A O 1
ATOM 4850 N N . CYS A 1 616 ? -16.265 -50.666 32.811 1.00 64.88 616 CYS A N 1
ATOM 4851 C CA . CYS A 1 616 ? -16.230 -49.429 33.593 1.00 64.88 616 CYS A CA 1
ATOM 4852 C C . CYS A 1 616 ? -15.095 -48.504 33.158 1.00 64.88 616 CYS A C 1
ATOM 4854 O O . CYS A 1 616 ? -14.990 -47.406 33.695 1.00 64.88 616 CYS A O 1
ATOM 4856 N N . PHE A 1 617 ? -14.248 -48.928 32.220 1.00 67.06 617 PHE A N 1
ATOM 4857 C CA . PHE A 1 617 ? -13.032 -48.215 31.882 1.00 67.06 617 PHE A CA 1
ATOM 4858 C C . PHE A 1 617 ? -12.946 -47.912 30.394 1.00 67.06 617 PHE A C 1
ATOM 4860 O O . PHE A 1 617 ? -13.356 -48.699 29.545 1.00 67.06 617 PHE A O 1
ATOM 4867 N N . TYR A 1 618 ? -12.313 -46.792 30.089 1.00 65.38 618 TYR A N 1
ATOM 4868 C CA . TYR A 1 618 ? -11.769 -46.505 28.776 1.00 65.38 618 TYR A CA 1
ATOM 4869 C C . TYR A 1 618 ? -10.252 -46.357 28.893 1.00 65.38 618 TYR A C 1
ATOM 4871 O O . TYR A 1 618 ? -9.710 -46.101 29.971 1.00 65.38 618 TYR A O 1
ATOM 4879 N N . CYS A 1 619 ? -9.551 -46.540 27.781 1.00 63.66 619 CYS A N 1
ATOM 4880 C CA . CYS A 1 619 ? -8.124 -46.273 27.733 1.00 63.66 619 CYS A CA 1
ATOM 4881 C C . CYS A 1 619 ? -7.875 -44.867 27.186 1.00 63.66 619 CYS A C 1
ATOM 4883 O O . CYS A 1 619 ? -8.530 -44.447 26.232 1.00 63.66 619 CYS A O 1
ATOM 4885 N N . LYS A 1 620 ? -6.902 -44.159 27.758 1.00 66.56 620 LYS A N 1
ATOM 4886 C CA . LYS A 1 620 ? -6.281 -42.981 27.148 1.00 66.56 620 LYS A CA 1
ATOM 4887 C C . LYS A 1 620 ? -4.773 -43.131 27.161 1.00 66.56 620 LYS A C 1
ATOM 4889 O O . LYS A 1 620 ? -4.208 -43.691 28.092 1.00 66.56 620 LYS A O 1
ATOM 4894 N N . CYS A 1 621 ? -4.121 -42.586 26.150 1.00 66.69 621 CYS A N 1
ATOM 4895 C CA . CYS A 1 621 ? -2.676 -42.472 26.154 1.00 66.69 621 CYS A CA 1
ATOM 4896 C C . CYS A 1 621 ? -2.222 -41.366 27.134 1.00 66.69 621 CYS A C 1
ATOM 4898 O O . CYS A 1 621 ? -2.840 -40.304 27.230 1.00 66.69 621 CYS A O 1
ATOM 4900 N N . SER A 1 622 ? -1.155 -41.632 27.888 1.00 64.06 622 SER A N 1
ATOM 4901 C CA . SER A 1 622 ? -0.520 -40.713 28.838 1.00 64.06 622 SER A CA 1
ATOM 4902 C C . SER A 1 622 ? 0.331 -39.669 28.114 1.00 64.06 622 SER A C 1
ATOM 4904 O O . SER A 1 622 ? 1.363 -39.997 27.531 1.00 64.06 622 SER A O 1
ATOM 4906 N N . TYR A 1 623 ? -0.030 -38.387 28.220 1.00 63.53 623 TYR A N 1
ATOM 4907 C CA . TYR A 1 623 ? 0.728 -37.277 27.619 1.00 63.53 623 TYR A CA 1
ATOM 4908 C C . TYR A 1 623 ? 2.164 -37.114 28.155 1.00 63.53 623 TYR A C 1
ATOM 4910 O O . TYR A 1 623 ? 2.935 -36.333 27.601 1.00 63.53 623 TYR A O 1
ATOM 4918 N N . ILE A 1 624 ? 2.530 -37.831 29.223 1.00 56.19 624 ILE A N 1
ATOM 4919 C CA . ILE A 1 624 ? 3.847 -37.750 29.867 1.00 56.19 624 ILE A CA 1
ATOM 4920 C C . ILE A 1 624 ? 4.855 -38.677 29.187 1.00 56.19 624 ILE A C 1
ATOM 4922 O O . ILE A 1 624 ? 5.990 -38.280 28.937 1.00 56.19 624 ILE A O 1
ATOM 4926 N N . ASP A 1 625 ? 4.451 -39.912 28.902 1.00 60.94 625 ASP A N 1
ATOM 4927 C CA . ASP A 1 625 ? 5.354 -40.981 28.463 1.00 60.94 625 ASP A CA 1
ATOM 4928 C C . ASP A 1 625 ? 4.805 -41.822 27.301 1.00 60.94 625 ASP A C 1
ATOM 4930 O O . ASP A 1 625 ? 5.491 -42.717 26.814 1.00 60.94 625 ASP A O 1
ATOM 4934 N N . GLY A 1 626 ? 3.592 -41.533 26.826 1.00 58.28 626 GLY A N 1
ATOM 4935 C CA . GLY A 1 626 ? 2.943 -42.263 25.739 1.00 58.28 626 GLY A CA 1
ATOM 4936 C C . GLY A 1 626 ? 2.395 -43.628 26.150 1.00 58.28 626 GLY A C 1
ATOM 4937 O O . GLY A 1 626 ? 1.959 -44.387 25.287 1.00 58.28 626 GLY A O 1
ATOM 4938 N N . SER A 1 627 ? 2.427 -43.963 27.445 1.00 60.88 627 SER A N 1
ATOM 4939 C CA . SER A 1 627 ? 1.925 -45.243 27.942 1.00 60.88 627 SER A CA 1
ATOM 4940 C C . SER A 1 627 ? 0.389 -45.277 27.968 1.00 60.88 627 SER A C 1
ATOM 4942 O O . SER A 1 627 ? -0.256 -44.251 28.213 1.00 60.88 627 SER A O 1
ATOM 4944 N N . PRO A 1 628 ? -0.240 -46.437 27.721 1.00 58.22 628 PRO A N 1
ATOM 4945 C CA . PRO A 1 628 ? -1.680 -46.584 27.875 1.00 58.22 628 PRO A CA 1
ATOM 4946 C C . PRO A 1 628 ? -2.062 -46.489 29.359 1.00 58.22 628 PRO A C 1
ATOM 4948 O O . PRO A 1 628 ? -1.513 -47.189 30.208 1.00 58.22 628 PRO A O 1
ATOM 4951 N N . SER A 1 629 ? -3.027 -45.627 29.670 1.00 59.56 629 SER A N 1
ATOM 4952 C CA . SER A 1 629 ? -3.605 -45.432 31.001 1.00 59.56 629 SER A CA 1
ATOM 4953 C C . SER A 1 629 ? -5.070 -45.861 31.004 1.00 59.56 629 SER A C 1
ATOM 4955 O O . SER A 1 629 ? -5.856 -45.463 30.142 1.00 59.56 629 SER A O 1
ATOM 4957 N N . LEU A 1 630 ? -5.453 -46.655 32.002 1.00 61.31 630 LEU A N 1
ATOM 4958 C CA . LEU A 1 630 ? -6.825 -47.110 32.200 1.00 61.31 630 LEU A CA 1
ATOM 4959 C C . LEU A 1 630 ? -7.583 -46.118 33.094 1.00 61.31 630 LEU A C 1
ATOM 4961 O O . LEU A 1 630 ? -7.178 -45.885 34.231 1.00 61.31 630 LEU A O 1
ATOM 4965 N N . ILE A 1 631 ? -8.687 -45.551 32.604 1.00 61.91 631 ILE A N 1
ATOM 4966 C CA . ILE A 1 631 ? -9.470 -44.533 33.320 1.00 61.91 631 ILE A CA 1
ATOM 4967 C C . ILE A 1 631 ? -10.917 -44.996 33.447 1.00 61.91 631 ILE A C 1
ATOM 4969 O O . ILE A 1 631 ? -11.503 -45.488 32.487 1.00 61.91 631 ILE A O 1
ATOM 4973 N N . MET A 1 632 ? -11.496 -44.856 34.640 1.00 66.00 632 MET A N 1
ATOM 4974 C CA . MET A 1 632 ? -12.890 -45.222 34.892 1.00 66.00 632 MET A CA 1
ATOM 4975 C C . MET A 1 632 ? -13.837 -44.152 34.332 1.00 66.00 632 MET A C 1
ATOM 4977 O O . MET A 1 632 ? -13.540 -42.961 34.429 1.00 66.00 632 MET A O 1
ATOM 4981 N N . TYR A 1 633 ? -14.975 -44.556 33.767 1.00 62.62 633 TYR A N 1
ATOM 4982 C CA . TYR A 1 633 ? -16.009 -43.617 33.333 1.00 62.62 633 TYR A CA 1
ATOM 4983 C C . TYR A 1 633 ? -16.514 -42.774 34.513 1.00 62.62 633 TYR A C 1
ATOM 4985 O O . TYR A 1 633 ? -16.732 -43.284 35.615 1.00 62.62 633 TYR A O 1
ATOM 4993 N N . ALA A 1 634 ? -16.683 -41.473 34.274 1.00 65.00 634 ALA A N 1
ATOM 4994 C CA . ALA A 1 634 ? -17.311 -40.569 35.229 1.00 65.00 634 ALA A CA 1
ATOM 4995 C C . ALA A 1 634 ? -18.819 -40.853 35.334 1.00 65.00 634 ALA A C 1
ATOM 4997 O O . ALA A 1 634 ? -19.419 -41.397 34.406 1.00 65.00 634 ALA A O 1
ATOM 4998 N N . GLU A 1 635 ? -19.430 -40.468 36.457 1.00 74.44 635 GLU A N 1
ATOM 4999 C CA . GLU A 1 635 ? -20.887 -40.526 36.610 1.00 74.44 635 GLU A CA 1
ATOM 5000 C C . GLU A 1 635 ? -21.567 -39.665 35.529 1.00 74.44 635 GLU A C 1
ATOM 5002 O O . GLU A 1 635 ? -21.145 -38.539 35.261 1.00 74.44 635 GLU A O 1
ATOM 5007 N N . THR A 1 636 ? -22.623 -40.193 34.917 1.00 72.94 636 THR A N 1
ATOM 5008 C CA . THR A 1 636 ? -23.481 -39.475 33.964 1.00 72.94 636 THR A CA 1
ATOM 5009 C C . THR A 1 636 ? -24.846 -39.197 34.599 1.00 72.94 636 THR A C 1
ATOM 5011 O O . THR A 1 636 ? -25.114 -39.635 35.718 1.00 72.94 636 THR A O 1
ATOM 5014 N N . GLU A 1 637 ? -25.722 -38.455 33.913 1.00 73.31 637 GLU A N 1
ATOM 5015 C CA . GLU A 1 637 ? -27.081 -38.164 34.409 1.00 73.31 637 GLU A CA 1
ATOM 5016 C C . GLU A 1 637 ? -27.921 -39.436 34.629 1.00 73.31 637 GLU A C 1
ATOM 5018 O O . GLU A 1 637 ? -28.780 -39.456 35.512 1.00 73.31 637 GLU A O 1
ATOM 5023 N N . ASP A 1 638 ? -27.620 -40.507 33.887 1.00 73.94 638 ASP A N 1
ATOM 5024 C CA . ASP A 1 638 ? -28.353 -41.774 33.923 1.00 73.94 638 ASP A CA 1
ATOM 5025 C C . ASP A 1 638 ? -27.575 -42.907 34.609 1.00 73.94 638 ASP A C 1
ATOM 5027 O O . ASP A 1 638 ? -28.180 -43.777 35.241 1.00 73.94 638 ASP A O 1
ATOM 5031 N N . GLU A 1 639 ? -26.241 -42.907 34.512 1.00 76.81 639 GLU A N 1
ATOM 5032 C CA . GLU A 1 639 ? -25.396 -44.041 34.897 1.00 76.81 639 GLU A CA 1
ATOM 5033 C C . GLU A 1 639 ? -24.321 -43.673 35.932 1.00 76.81 639 GLU A C 1
ATOM 5035 O O . GLU A 1 639 ? -23.528 -42.749 35.748 1.00 76.81 639 GLU A O 1
ATOM 5040 N N . HIS A 1 640 ? -24.246 -44.466 37.000 1.00 74.81 640 HIS A N 1
ATOM 5041 C CA . HIS A 1 640 ? -23.192 -44.461 38.009 1.00 74.81 640 HIS A CA 1
ATOM 5042 C C . HIS A 1 640 ? -22.331 -45.719 37.870 1.00 74.81 640 HIS A C 1
ATOM 5044 O O . HIS A 1 640 ? -22.852 -46.834 37.891 1.00 74.81 640 HIS A O 1
ATOM 5050 N N . TYR A 1 641 ? -21.015 -45.553 37.763 1.00 70.62 641 TYR A N 1
ATOM 5051 C CA . TYR A 1 641 ? -20.073 -46.658 37.595 1.00 70.62 641 TYR A CA 1
ATOM 5052 C C . TYR A 1 641 ? -19.375 -46.969 38.924 1.00 70.62 641 TYR A C 1
ATOM 5054 O O . TYR A 1 641 ? -18.694 -46.116 39.490 1.00 70.62 641 TYR A O 1
ATOM 5062 N N . GLU A 1 642 ? -19.510 -48.202 39.412 1.00 70.38 642 GLU A N 1
ATOM 5063 C CA . GLU A 1 642 ? -18.792 -48.701 40.589 1.00 70.38 642 GLU A CA 1
ATOM 5064 C C . GLU A 1 642 ? -18.182 -50.084 40.317 1.00 70.38 642 GLU A C 1
ATOM 5066 O O . GLU A 1 642 ? -18.626 -50.820 39.434 1.00 70.38 642 GLU A O 1
ATOM 5071 N N . LEU A 1 643 ? -17.171 -50.472 41.093 1.00 63.69 643 LEU A N 1
ATOM 5072 C CA . LEU A 1 643 ? -16.614 -51.825 41.047 1.00 63.69 643 LEU A CA 1
ATOM 5073 C C . LEU A 1 643 ? -17.162 -52.659 42.203 1.00 63.69 643 LEU A C 1
ATOM 5075 O O . LEU A 1 643 ? -17.253 -52.195 43.341 1.00 63.69 643 LEU A O 1
ATOM 5079 N N . ASP A 1 644 ? -17.510 -53.914 41.927 1.00 60.25 644 ASP A N 1
ATOM 5080 C CA . ASP A 1 644 ? -17.842 -54.875 42.975 1.00 60.25 644 ASP A CA 1
ATOM 5081 C C . ASP A 1 644 ? -16.587 -55.401 43.704 1.00 60.25 644 ASP A C 1
ATOM 5083 O O . ASP A 1 644 ? -15.448 -55.090 43.360 1.00 60.25 644 ASP A O 1
ATOM 5087 N N . GLN A 1 645 ? -16.784 -56.232 44.731 1.00 57.53 645 GLN A N 1
ATOM 5088 C CA . GLN A 1 645 ? -15.685 -56.796 45.531 1.00 57.53 645 GLN A CA 1
ATOM 5089 C C . GLN A 1 645 ? -14.763 -57.751 44.745 1.00 57.53 645 GLN A C 1
ATOM 5091 O O . GLN A 1 645 ? -13.670 -58.059 45.213 1.00 57.53 645 GLN A O 1
ATOM 5096 N N . CYS A 1 646 ? -15.192 -58.212 43.568 1.00 53.66 646 CYS A N 1
ATOM 5097 C CA . CYS A 1 646 ? -14.409 -59.001 42.618 1.00 53.66 646 CYS A CA 1
ATOM 5098 C C . CYS A 1 646 ? -13.775 -58.133 41.509 1.00 53.66 646 CYS A C 1
ATOM 5100 O O . CYS A 1 646 ? -13.098 -58.660 40.623 1.00 53.66 646 CYS A O 1
ATOM 5102 N N . GLY A 1 647 ? -13.987 -56.814 41.536 1.00 52.91 647 GLY A N 1
ATOM 5103 C CA . GLY A 1 647 ? -13.521 -55.870 40.526 1.00 52.91 647 GLY A CA 1
ATOM 5104 C C . GLY A 1 647 ? -14.375 -55.817 39.256 1.00 52.91 647 GLY A C 1
ATOM 5105 O O . GLY A 1 647 ? -13.958 -55.165 38.302 1.00 52.91 647 GLY A O 1
ATOM 5106 N N . ASN A 1 648 ? -15.538 -56.480 39.196 1.00 66.44 648 ASN A N 1
ATOM 5107 C CA . ASN A 1 648 ? -16.438 -56.373 38.042 1.00 66.44 648 ASN A CA 1
ATOM 5108 C C . ASN A 1 648 ? -17.132 -55.011 38.022 1.00 66.44 648 ASN A C 1
ATOM 5110 O O . ASN A 1 648 ? -17.529 -54.492 39.067 1.00 66.44 648 ASN A O 1
ATOM 5114 N N . CYS A 1 649 ? -17.353 -54.481 36.820 1.00 67.81 649 CYS A N 1
ATOM 5115 C CA . CYS A 1 649 ? -18.086 -53.242 36.635 1.00 67.81 649 CYS A CA 1
ATOM 5116 C C . CYS A 1 649 ? -19.567 -53.411 36.977 1.00 67.81 649 CYS A C 1
ATOM 5118 O O . CYS A 1 649 ? -20.254 -54.276 36.423 1.00 67.81 649 CYS A O 1
ATOM 5120 N N . LYS A 1 650 ? -20.083 -52.531 37.824 1.00 73.75 650 LYS A N 1
ATOM 5121 C CA . LYS A 1 650 ? -21.508 -52.315 38.030 1.00 73.75 650 LYS A CA 1
ATOM 5122 C C . LYS A 1 650 ? -21.869 -50.939 37.499 1.00 73.75 650 LYS A C 1
ATOM 5124 O O . LYS A 1 650 ? -21.327 -49.929 37.933 1.00 73.75 650 LYS A O 1
ATOM 5129 N N . VAL A 1 651 ? -22.813 -50.932 36.573 1.00 78.56 651 VAL A N 1
ATOM 5130 C CA . VAL A 1 651 ? -23.434 -49.720 36.054 1.00 78.56 651 VAL A CA 1
ATOM 5131 C C . VAL A 1 651 ? -24.780 -49.617 36.750 1.00 78.56 651 VAL A C 1
ATOM 5133 O O . VAL A 1 651 ? -25.633 -50.484 36.567 1.00 78.56 651 VAL A O 1
ATOM 5136 N N . MET A 1 652 ? -24.937 -48.623 37.607 1.00 77.38 652 MET A N 1
ATOM 5137 C CA . MET A 1 652 ? -26.125 -48.371 38.417 1.00 77.38 652 MET A CA 1
ATOM 5138 C C . MET A 1 652 ? -26.897 -47.189 37.839 1.00 77.38 652 MET A C 1
ATOM 5140 O O . MET A 1 652 ? -26.310 -46.328 37.194 1.00 77.38 652 MET A O 1
ATOM 5144 N N . ASN A 1 653 ? -28.201 -47.118 38.083 1.00 78.31 653 ASN A N 1
ATOM 5145 C CA . ASN A 1 653 ? -28.976 -45.934 37.740 1.00 78.31 653 ASN A CA 1
ATOM 5146 C C . ASN A 1 653 ? -28.591 -44.782 38.682 1.00 78.31 653 ASN A C 1
ATOM 5148 O O . ASN A 1 653 ? -28.559 -44.960 39.901 1.00 78.31 653 ASN A O 1
ATOM 5152 N N . GLN A 1 654 ? -28.302 -43.602 38.140 1.00 77.50 654 GLN A N 1
ATOM 5153 C CA . GLN A 1 654 ? -27.875 -42.453 38.942 1.00 77.50 654 GLN A CA 1
ATOM 5154 C C . GLN A 1 654 ? -29.003 -41.906 39.838 1.00 77.50 654 GLN A C 1
ATOM 5156 O O . GLN A 1 654 ? -28.748 -41.507 40.976 1.00 77.50 654 GLN A O 1
ATOM 5161 N N . SER A 1 655 ? -30.255 -41.939 39.368 1.00 78.62 655 SER A N 1
ATOM 5162 C CA . SER A 1 655 ? -31.434 -41.485 40.126 1.00 78.62 655 SER A CA 1
ATOM 5163 C C . SER A 1 655 ? -31.878 -42.489 41.197 1.00 78.62 655 SER A C 1
ATOM 5165 O O . SER A 1 655 ? -32.465 -42.104 42.208 1.00 78.62 655 SER A O 1
ATOM 5167 N N . ASP A 1 656 ? -31.581 -43.774 40.992 1.00 76.94 656 ASP A N 1
ATOM 5168 C CA . ASP A 1 656 ? -31.825 -44.850 41.952 1.00 76.94 656 ASP A CA 1
ATOM 5169 C C . ASP A 1 656 ? -30.635 -45.817 41.989 1.00 76.94 656 ASP A C 1
ATOM 5171 O O . ASP A 1 656 ? -30.589 -46.831 41.286 1.00 76.94 656 ASP A O 1
ATOM 5175 N N . ARG A 1 657 ? -29.682 -45.528 42.884 1.00 72.00 657 ARG A N 1
ATOM 5176 C CA . ARG A 1 657 ? -28.448 -46.311 43.076 1.00 72.00 657 ARG A CA 1
ATOM 5177 C C . ARG A 1 657 ? -28.680 -47.734 43.593 1.00 72.00 657 ARG A C 1
ATOM 5179 O O . ARG A 1 657 ? -27.720 -48.457 43.841 1.00 72.00 657 ARG A O 1
ATOM 5186 N N . THR A 1 658 ? -29.929 -48.159 43.777 1.00 72.50 658 THR A N 1
ATOM 5187 C CA . THR A 1 658 ? -30.269 -49.553 44.087 1.00 72.50 658 THR A CA 1
ATOM 5188 C C . THR A 1 658 ? -30.566 -50.382 42.835 1.00 72.50 658 THR A C 1
ATOM 5190 O O . THR A 1 658 ? -30.524 -51.614 42.892 1.00 72.50 658 THR A O 1
ATOM 5193 N N . GLN A 1 659 ? -30.792 -49.734 41.688 1.00 76.81 659 GLN A N 1
ATOM 5194 C CA . GLN A 1 659 ? -31.072 -50.388 40.416 1.00 76.81 659 GLN A CA 1
ATOM 5195 C C . GLN A 1 659 ? -29.795 -50.546 39.581 1.00 76.81 659 GLN A C 1
ATOM 5197 O O . GLN A 1 659 ? -29.267 -49.582 39.033 1.00 76.81 659 GLN A O 1
ATOM 5202 N N . GLN A 1 660 ? -29.321 -51.785 39.434 1.00 78.19 660 GLN A N 1
ATOM 5203 C CA . GLN A 1 660 ? -28.228 -52.109 38.516 1.00 78.19 660 GLN A CA 1
ATOM 5204 C C . GLN A 1 660 ? -28.756 -52.199 37.075 1.00 78.19 660 GLN A C 1
ATOM 5206 O O . GLN A 1 660 ? -29.684 -52.960 36.794 1.00 78.19 660 GLN A O 1
ATOM 5211 N N . LEU A 1 661 ? -28.167 -51.416 36.175 1.00 78.44 661 LEU A N 1
ATOM 5212 C CA . LEU A 1 661 ? -28.521 -51.325 34.758 1.00 78.44 661 LEU A CA 1
ATOM 5213 C C . LEU A 1 661 ? -27.854 -52.421 33.920 1.00 78.44 661 LEU A C 1
ATOM 5215 O O . LEU A 1 661 ? -28.451 -52.927 32.970 1.00 78.44 661 LEU A O 1
ATOM 5219 N N . ASN A 1 662 ? -26.631 -52.829 34.270 1.00 76.19 662 ASN A N 1
ATOM 5220 C CA . ASN A 1 662 ? -25.950 -53.939 33.605 1.00 76.19 662 ASN A CA 1
ATOM 5221 C C . ASN A 1 662 ? -26.253 -55.296 34.270 1.00 76.19 662 ASN A C 1
ATOM 5223 O O . ASN A 1 662 ? -26.652 -55.379 35.430 1.00 76.19 662 ASN A O 1
ATOM 5227 N N . GLN A 1 663 ? -26.066 -56.396 33.531 1.00 72.88 663 GLN A N 1
ATOM 5228 C CA . GLN A 1 663 ? -26.288 -57.739 34.075 1.00 72.88 663 GLN A CA 1
ATOM 5229 C C . GLN A 1 663 ? -25.379 -57.994 35.283 1.00 72.88 663 GLN A C 1
ATOM 5231 O O . GLN A 1 663 ? -24.158 -57.859 35.192 1.00 72.88 663 GLN A O 1
ATOM 5236 N N . LYS A 1 664 ? -25.982 -58.402 36.404 1.00 63.50 664 LYS A N 1
ATOM 5237 C CA . LYS A 1 664 ? -25.251 -58.796 37.606 1.00 63.50 664 LYS A CA 1
ATOM 5238 C C . LYS A 1 664 ? -24.428 -60.049 37.317 1.00 63.50 664 LYS A C 1
ATOM 5240 O O . LYS A 1 664 ? -24.978 -61.099 36.989 1.00 63.50 664 LYS A O 1
ATOM 5245 N N . VAL A 1 665 ? -23.119 -59.934 37.483 1.00 61.53 665 VAL A N 1
ATOM 5246 C CA . VAL A 1 665 ? -22.178 -61.051 37.387 1.00 61.53 665 VAL A CA 1
ATOM 5247 C C . VAL A 1 665 ? -21.938 -61.578 38.798 1.00 61.53 665 VAL A C 1
ATOM 5249 O O . VAL A 1 665 ? -21.682 -60.798 39.715 1.00 61.53 665 VAL A O 1
ATOM 5252 N N . GLU A 1 666 ? -22.066 -62.888 39.010 1.00 53.91 666 GLU A N 1
ATOM 5253 C CA . GLU A 1 666 ? -21.753 -63.477 40.313 1.00 53.91 666 GLU A CA 1
ATOM 5254 C C . GLU A 1 666 ? -20.244 -63.434 40.574 1.00 53.91 666 GLU A C 1
ATOM 5256 O O . GLU A 1 666 ? -19.431 -63.914 39.784 1.00 53.91 666 GLU A O 1
ATOM 5261 N N . CYS A 1 667 ? -19.882 -62.850 41.715 1.00 48.69 667 CYS A N 1
ATOM 5262 C CA . CYS A 1 667 ? -18.524 -62.810 42.236 1.00 48.69 667 CYS A CA 1
ATOM 5263 C C . CYS A 1 667 ? -18.145 -64.212 42.730 1.00 48.69 667 CYS A C 1
ATOM 5265 O O . CYS A 1 667 ? -18.382 -64.574 43.883 1.00 48.69 667 CYS A O 1
ATOM 5267 N N . VAL A 1 668 ? -17.590 -65.032 41.837 1.00 46.84 668 VAL A N 1
ATOM 5268 C CA . VAL A 1 668 ? -17.028 -66.334 42.203 1.00 46.84 668 VAL A CA 1
ATOM 5269 C C . VAL A 1 668 ? -15.609 -66.104 42.723 1.00 46.84 668 VAL A C 1
ATOM 5271 O O . VAL A 1 668 ? -14.637 -66.178 41.978 1.00 46.84 668 VAL A O 1
ATOM 5274 N N . LEU A 1 669 ? -15.468 -65.829 44.022 1.00 43.59 669 LEU A N 1
ATOM 5275 C CA . LEU A 1 669 ? -14.187 -65.983 44.722 1.00 43.59 669 LEU A CA 1
ATOM 5276 C C . LEU A 1 669 ? -13.908 -67.485 44.878 1.00 43.59 669 LEU A C 1
ATOM 5278 O O . LEU A 1 669 ? -14.079 -68.061 45.952 1.00 43.59 669 LEU A O 1
ATOM 5282 N N . SER A 1 670 ? -13.539 -68.155 43.786 1.00 32.28 670 SER A N 1
ATOM 5283 C CA . SER A 1 670 ? -13.164 -69.564 43.843 1.00 32.28 670 SER A CA 1
ATOM 5284 C C . SER A 1 670 ? -11.796 -69.690 44.506 1.00 32.28 670 SER A C 1
ATOM 5286 O O . SER A 1 670 ? -10.751 -69.563 43.866 1.00 32.28 670 SER A O 1
ATOM 5288 N N . ALA A 1 671 ? -11.807 -70.046 45.788 1.00 31.23 671 ALA A N 1
ATOM 5289 C CA . ALA A 1 671 ? -10.814 -70.950 46.346 1.00 31.23 671 ALA A CA 1
ATOM 5290 C C . ALA A 1 671 ? -10.947 -72.324 45.659 1.00 31.23 671 ALA A C 1
ATOM 5292 O O . ALA A 1 671 ? -11.382 -73.284 46.270 1.00 31.23 671 ALA A O 1
ATOM 5293 N N . GLU A 1 672 ? -10.626 -72.393 44.369 1.00 27.89 672 GLU A N 1
ATOM 5294 C CA . GLU A 1 672 ? -10.455 -73.616 43.584 1.00 27.89 672 GLU A CA 1
ATOM 5295 C C . GLU A 1 672 ? -9.575 -73.243 42.386 1.00 27.89 672 GLU A C 1
ATOM 5297 O O . GLU A 1 672 ? -10.021 -72.903 41.293 1.00 27.89 672 GLU A O 1
ATOM 5302 N N . MET A 1 673 ? -8.267 -73.218 42.643 1.00 27.77 673 MET A N 1
ATOM 5303 C CA . MET A 1 673 ? -7.263 -73.147 41.592 1.00 27.77 673 MET A CA 1
ATOM 5304 C C . MET A 1 673 ? -7.376 -74.404 40.728 1.00 27.77 673 MET A C 1
ATOM 5306 O O . MET A 1 673 ? -7.101 -75.499 41.218 1.00 27.77 673 MET A O 1
ATOM 5310 N N . ASN A 1 674 ? -7.670 -74.249 39.435 1.00 25.69 674 ASN A N 1
ATOM 5311 C CA . ASN A 1 674 ? -7.178 -75.209 38.454 1.00 25.69 674 ASN A CA 1
ATOM 5312 C C . ASN A 1 674 ? -5.838 -74.693 37.916 1.00 25.69 674 ASN A C 1
ATOM 5314 O O . ASN A 1 674 ? -5.720 -73.600 37.360 1.00 25.69 674 ASN A O 1
ATOM 5318 N N . SER A 1 675 ? -4.801 -75.467 38.195 1.00 33.59 675 SER A N 1
ATOM 5319 C CA . SER A 1 675 ? -3.381 -75.119 38.205 1.00 33.59 675 SER A CA 1
ATOM 5320 C C . SER A 1 675 ? -2.714 -75.097 36.821 1.00 33.59 675 SER A C 1
ATOM 5322 O O . SER A 1 675 ? -1.540 -75.438 36.702 1.00 33.59 675 SER A O 1
ATOM 5324 N N . SER A 1 676 ? -3.411 -74.664 35.767 1.00 31.56 676 SER A N 1
ATOM 5325 C CA . SER A 1 676 ? -2.887 -74.727 34.389 1.00 31.56 676 SER A CA 1
ATOM 5326 C C . SER A 1 676 ? -2.775 -73.389 33.643 1.00 31.56 676 SER A C 1
ATOM 5328 O O . SER A 1 676 ? -2.377 -73.392 32.485 1.00 31.56 676 SER A O 1
ATOM 5330 N N . GLY A 1 677 ? -3.057 -72.244 34.278 1.00 29.75 677 GLY A N 1
ATOM 5331 C CA . GLY A 1 677 ? -2.918 -70.910 33.655 1.00 29.75 677 GLY A CA 1
ATOM 5332 C C . GLY A 1 677 ? -1.735 -70.055 34.141 1.00 29.75 677 GLY A C 1
ATOM 5333 O O . GLY A 1 677 ? -1.415 -69.046 33.525 1.00 29.75 677 GLY A O 1
ATOM 5334 N N . ALA A 1 678 ? -1.065 -70.441 35.233 1.00 28.91 678 ALA A N 1
ATOM 5335 C CA . ALA A 1 678 ? -0.050 -69.610 35.899 1.00 28.91 678 ALA A CA 1
ATOM 5336 C C . ALA A 1 678 ? 1.398 -69.835 35.408 1.00 28.91 678 ALA A C 1
ATOM 5338 O O . ALA A 1 678 ? 2.330 -69.237 35.939 1.00 28.91 678 ALA A O 1
ATOM 5339 N N . ILE A 1 679 ? 1.608 -70.670 34.384 1.00 33.03 679 ILE A N 1
ATOM 5340 C CA . ILE A 1 679 ? 2.923 -70.908 33.764 1.00 33.03 679 ILE A CA 1
ATOM 5341 C C . ILE A 1 679 ? 2.849 -70.500 32.287 1.00 33.03 679 ILE A C 1
ATOM 5343 O O . ILE A 1 679 ? 2.871 -71.334 31.391 1.00 33.03 679 ILE A O 1
ATOM 5347 N N . ALA A 1 680 ? 2.703 -69.201 32.034 1.00 29.31 680 ALA A N 1
ATOM 5348 C CA . ALA A 1 680 ? 2.938 -68.614 30.708 1.00 29.31 680 ALA A CA 1
ATOM 5349 C C . ALA A 1 680 ? 3.431 -67.153 30.753 1.00 29.31 680 ALA A C 1
ATOM 5351 O O . ALA A 1 680 ? 3.911 -66.652 29.746 1.00 29.31 680 ALA A O 1
ATOM 5352 N N . ALA A 1 681 ? 3.400 -66.478 31.909 1.00 29.19 681 ALA A N 1
ATOM 5353 C CA . ALA A 1 681 ? 3.802 -65.070 32.037 1.00 29.19 681 ALA A CA 1
ATOM 5354 C C . ALA A 1 681 ? 5.067 -64.843 32.895 1.00 29.19 681 ALA A C 1
ATOM 5356 O O . ALA A 1 681 ? 5.299 -63.743 33.384 1.00 29.19 681 ALA A O 1
ATOM 5357 N N . ALA A 1 682 ? 5.891 -65.878 33.100 1.00 27.92 682 ALA A N 1
ATOM 5358 C CA . ALA A 1 682 ? 7.117 -65.805 33.909 1.00 27.92 682 ALA A CA 1
ATOM 5359 C C . ALA A 1 682 ? 8.421 -65.785 33.081 1.00 27.92 682 ALA A C 1
ATOM 5361 O O . ALA A 1 682 ? 9.510 -65.921 33.633 1.00 27.92 682 ALA A O 1
ATOM 5362 N N . THR A 1 683 ? 8.354 -65.583 31.765 1.00 33.06 683 THR A N 1
ATOM 5363 C CA . THR A 1 683 ? 9.540 -65.511 30.898 1.00 33.06 683 THR A CA 1
ATOM 5364 C C . THR A 1 683 ? 9.475 -64.286 30.000 1.00 33.06 683 THR A C 1
ATOM 5366 O O . THR A 1 683 ? 9.101 -64.434 28.846 1.00 33.06 683 THR A O 1
ATOM 5369 N N . THR A 1 684 ? 9.844 -63.112 30.533 1.00 31.36 684 THR A N 1
ATOM 5370 C CA . THR A 1 684 ? 10.449 -61.997 29.752 1.00 31.36 684 THR A CA 1
ATOM 5371 C C . THR A 1 684 ? 10.881 -60.769 30.566 1.00 31.36 684 THR A C 1
ATOM 5373 O O . THR A 1 684 ? 11.434 -59.848 29.979 1.00 31.36 684 THR A O 1
ATOM 5376 N N . VAL A 1 685 ? 10.759 -60.741 31.900 1.00 27.64 685 VAL A N 1
ATOM 5377 C CA . VAL A 1 685 ? 11.335 -59.644 32.719 1.00 27.64 685 VAL A CA 1
ATOM 5378 C C . VAL A 1 685 ? 12.368 -60.176 33.716 1.00 27.64 685 VAL A C 1
ATOM 5380 O O . VAL A 1 685 ? 12.335 -59.921 34.913 1.00 27.64 685 VAL A O 1
ATOM 5383 N N . ALA A 1 686 ? 13.312 -60.957 33.194 1.00 26.33 686 ALA A N 1
ATOM 5384 C CA . ALA A 1 686 ? 14.518 -61.387 33.891 1.00 26.33 686 ALA A CA 1
ATOM 5385 C C . ALA A 1 686 ? 15.731 -61.042 33.018 1.00 26.33 686 ALA A C 1
ATOM 5387 O O . ALA A 1 686 ? 16.302 -61.913 32.369 1.00 26.33 686 ALA A O 1
ATOM 5388 N N . ALA A 1 687 ? 16.092 -59.756 32.951 1.00 25.86 687 ALA A N 1
ATOM 5389 C CA . ALA A 1 687 ? 17.359 -59.351 32.332 1.00 25.86 687 ALA A CA 1
ATOM 5390 C C . ALA A 1 687 ? 18.008 -58.074 32.889 1.00 25.86 687 ALA A C 1
ATOM 5392 O O . ALA A 1 687 ? 19.187 -57.879 32.622 1.00 25.86 687 ALA A O 1
ATOM 5393 N N . VAL A 1 688 ? 17.332 -57.220 33.673 1.00 26.25 688 VAL A N 1
ATOM 5394 C CA . VAL A 1 688 ? 17.937 -55.908 34.016 1.00 26.25 688 VAL A CA 1
ATOM 5395 C C . VAL A 1 688 ? 18.230 -55.680 35.502 1.00 26.25 688 VAL A C 1
ATOM 5397 O O . VAL A 1 688 ? 19.016 -54.797 35.819 1.00 26.25 688 VAL A O 1
ATOM 5400 N N . VAL A 1 689 ? 17.754 -56.505 36.441 1.00 26.31 689 VAL A N 1
ATOM 5401 C CA . VAL A 1 689 ? 18.081 -56.284 37.870 1.00 26.31 689 VAL A CA 1
ATOM 5402 C C . VAL A 1 689 ? 18.553 -57.564 38.558 1.00 26.31 689 VAL A C 1
ATOM 5404 O O . VAL A 1 689 ? 18.000 -58.022 39.549 1.00 26.31 689 VAL A O 1
ATOM 5407 N N . ALA A 1 690 ? 19.619 -58.147 38.008 1.00 25.42 690 ALA A N 1
ATOM 5408 C CA . ALA A 1 690 ? 20.439 -59.172 38.662 1.00 25.42 690 ALA A CA 1
ATOM 5409 C C . ALA A 1 690 ? 21.724 -58.592 39.291 1.00 25.42 690 ALA A C 1
ATOM 5411 O O . ALA A 1 690 ? 22.685 -59.320 39.522 1.00 25.42 690 ALA A O 1
ATOM 5412 N N . ALA A 1 691 ? 21.778 -57.292 39.588 1.00 26.12 691 ALA A N 1
ATOM 5413 C CA . ALA A 1 691 ? 22.973 -56.682 40.164 1.00 26.12 691 ALA A CA 1
ATOM 5414 C C . ALA A 1 691 ? 22.628 -55.573 41.162 1.00 26.12 691 ALA A C 1
ATOM 5416 O O . ALA A 1 691 ? 22.775 -54.400 40.853 1.00 26.12 691 ALA A O 1
ATOM 5417 N N . LEU A 1 692 ? 22.161 -55.962 42.353 1.00 26.11 692 LEU A N 1
ATOM 5418 C CA . LEU A 1 692 ? 22.693 -55.497 43.646 1.00 26.11 692 LEU A CA 1
ATOM 5419 C C . LEU A 1 692 ? 21.883 -56.110 44.808 1.00 26.11 692 LEU A C 1
ATOM 5421 O O . LEU A 1 692 ? 20.966 -55.504 45.343 1.00 26.11 692 LEU A O 1
ATOM 5425 N N . VAL A 1 693 ? 22.254 -57.358 45.138 1.00 25.23 693 VAL A N 1
ATOM 5426 C CA . VAL A 1 693 ? 22.437 -57.919 46.501 1.00 25.23 693 VAL A CA 1
ATOM 5427 C C . VAL A 1 693 ? 21.283 -57.682 47.499 1.00 25.23 693 VAL A C 1
ATOM 5429 O O . VAL A 1 693 ? 21.138 -56.606 48.058 1.00 25.23 693 VAL A O 1
ATOM 5432 N N . ILE A 1 694 ? 20.370 -58.644 47.692 1.00 27.88 694 ILE A N 1
ATOM 5433 C CA . ILE A 1 694 ? 20.444 -59.809 48.615 1.00 27.88 694 ILE A CA 1
ATOM 5434 C C . ILE A 1 694 ? 20.537 -59.440 50.114 1.00 27.88 694 ILE A C 1
ATOM 5436 O O . ILE A 1 694 ? 21.579 -59.006 50.592 1.00 27.88 694 ILE A O 1
ATOM 5440 N N . GLY A 1 695 ? 19.495 -59.836 50.864 1.00 23.17 695 GLY A N 1
ATOM 5441 C CA . GLY A 1 695 ? 19.525 -60.139 52.309 1.00 23.17 695 GLY A CA 1
ATOM 5442 C C . GLY A 1 695 ? 18.942 -59.025 53.192 1.00 23.17 695 GLY A C 1
ATOM 5443 O O . GLY A 1 695 ? 19.374 -57.893 53.096 1.00 23.17 695 GLY A O 1
ATOM 5444 N N . MET A 1 696 ? 17.985 -59.235 54.101 1.00 24.36 696 MET A N 1
ATOM 5445 C CA . MET A 1 696 ? 17.700 -60.413 54.920 1.00 24.36 696 MET A CA 1
ATOM 5446 C C . MET A 1 696 ? 16.255 -60.399 55.473 1.00 24.36 696 MET A C 1
ATOM 5448 O O . MET A 1 696 ? 15.813 -59.409 56.038 1.00 24.36 696 MET A O 1
ATOM 5452 N N . VAL A 1 697 ? 15.587 -61.557 55.366 1.00 26.25 697 VAL A N 1
ATOM 5453 C CA . VAL A 1 697 ? 14.823 -62.271 56.418 1.00 26.25 697 VAL A CA 1
ATOM 5454 C C . VAL A 1 697 ? 13.787 -61.495 57.259 1.00 26.25 697 VAL A C 1
ATOM 5456 O O . VAL A 1 697 ? 14.143 -60.874 58.252 1.00 26.25 697 VAL A O 1
ATOM 5459 N N . ALA A 1 698 ? 12.492 -61.724 56.976 1.00 27.81 698 ALA A N 1
ATOM 5460 C CA . ALA A 1 698 ? 11.500 -62.194 57.967 1.00 27.81 698 ALA A CA 1
ATOM 5461 C C . ALA A 1 698 ? 10.146 -62.565 57.312 1.00 27.81 698 ALA A C 1
ATOM 5463 O O . ALA A 1 698 ? 9.171 -61.818 57.346 1.00 27.81 698 ALA A O 1
ATOM 5464 N N . VAL A 1 699 ? 10.065 -63.782 56.766 1.00 42.03 699 VAL A N 1
ATOM 5465 C CA . VAL A 1 699 ? 8.797 -64.518 56.630 1.00 42.03 699 VAL A CA 1
ATOM 5466 C C . VAL A 1 699 ? 8.374 -64.909 58.045 1.00 42.03 699 VAL A C 1
ATOM 5468 O O . VAL A 1 699 ? 9.059 -65.743 58.630 1.00 42.03 699 VAL A O 1
ATOM 5471 N N . SER A 1 700 ? 7.332 -64.275 58.607 1.00 34.84 700 SER A N 1
ATOM 5472 C CA . SER A 1 700 ? 6.449 -64.797 59.690 1.00 34.84 700 SER A CA 1
ATOM 5473 C C . SER A 1 700 ? 5.430 -63.779 60.252 1.00 34.84 700 SER A C 1
ATOM 5475 O O . SER A 1 700 ? 4.682 -64.125 61.161 1.00 34.84 700 SER A O 1
ATOM 5477 N N . ILE A 1 701 ? 5.319 -62.547 59.733 1.00 32.88 701 ILE A N 1
ATOM 5478 C CA . ILE A 1 701 ? 4.261 -61.594 60.140 1.00 32.88 701 ILE A CA 1
ATOM 5479 C C . ILE A 1 701 ? 3.698 -60.908 58.886 1.00 32.88 701 ILE A C 1
ATOM 5481 O O . ILE A 1 701 ? 4.122 -59.819 58.523 1.00 32.88 701 ILE A O 1
ATOM 5485 N N . GLY A 1 702 ? 2.785 -61.566 58.165 1.00 29.05 702 GLY A N 1
ATOM 5486 C CA . GLY A 1 702 ? 2.268 -61.030 56.893 1.00 29.05 702 GLY A CA 1
ATOM 5487 C C . GLY A 1 702 ? 0.819 -61.369 56.551 1.00 29.05 702 GLY A C 1
ATOM 5488 O O . GLY A 1 702 ? 0.361 -60.974 55.490 1.00 29.05 702 GLY A O 1
ATOM 5489 N N . ILE A 1 703 ? 0.086 -62.073 57.421 1.00 37.06 703 ILE A N 1
ATOM 5490 C CA . ILE A 1 703 ? -1.331 -62.423 57.177 1.00 37.06 703 ILE A CA 1
ATOM 5491 C C . ILE A 1 703 ? -2.288 -61.491 57.950 1.00 37.06 703 ILE A C 1
ATOM 5493 O O . ILE A 1 703 ? -3.457 -61.380 57.606 1.00 37.06 703 ILE A O 1
ATOM 5497 N N . PHE A 1 704 ? -1.792 -60.711 58.919 1.00 29.44 704 PHE A N 1
ATOM 5498 C CA . PHE A 1 704 ? -2.586 -59.664 59.587 1.00 29.44 704 PHE A CA 1
ATOM 5499 C C . PHE A 1 704 ? -2.444 -58.272 58.939 1.00 29.44 704 PHE A C 1
ATOM 5501 O O . PHE A 1 704 ? -3.238 -57.378 59.219 1.00 29.44 704 PHE A O 1
ATOM 5508 N N . ASN A 1 705 ? -1.484 -58.097 58.021 1.00 28.80 705 ASN A N 1
ATOM 5509 C CA . ASN A 1 705 ? -1.265 -56.826 57.323 1.00 28.80 705 ASN A CA 1
ATOM 5510 C C . ASN A 1 705 ? -1.999 -56.713 55.986 1.00 28.80 705 ASN A C 1
ATOM 5512 O O . ASN A 1 705 ? -2.116 -55.603 55.492 1.00 28.80 705 ASN A O 1
ATOM 5516 N N . THR A 1 706 ? -2.565 -57.780 55.418 1.00 34.69 706 THR A N 1
ATOM 5517 C CA . THR A 1 706 ? -3.287 -57.679 54.135 1.00 34.69 706 THR A CA 1
ATOM 5518 C C . THR A 1 706 ? -4.640 -56.975 54.286 1.00 34.69 706 THR A C 1
ATOM 5520 O O . THR A 1 706 ? -5.049 -56.231 53.401 1.00 34.69 706 THR A O 1
ATOM 5523 N N . TYR A 1 707 ? -5.300 -57.108 55.444 1.00 33.53 707 TYR A N 1
ATOM 5524 C CA . TYR A 1 707 ? -6.572 -56.422 55.710 1.00 33.53 707 TYR A CA 1
ATOM 5525 C C . TYR A 1 707 ? -6.373 -54.934 56.066 1.00 33.53 707 TYR A C 1
ATOM 5527 O O . TYR A 1 707 ? -7.158 -54.081 55.647 1.00 33.53 707 TYR A O 1
ATOM 5535 N N . GLN A 1 708 ? -5.286 -54.579 56.770 1.00 27.34 708 GLN A N 1
ATOM 5536 C CA . GLN A 1 708 ? -4.931 -53.168 56.983 1.00 27.34 708 GLN A CA 1
ATOM 5537 C C . GLN A 1 708 ? -4.250 -52.514 55.773 1.00 27.34 708 GLN A C 1
ATOM 5539 O O . GLN A 1 708 ? -4.417 -51.309 55.615 1.00 27.34 708 GLN A O 1
ATOM 5544 N N . LEU A 1 709 ? -3.576 -53.250 54.877 1.00 31.05 709 LEU A N 1
ATOM 5545 C CA . LEU A 1 709 ? -3.086 -52.682 53.610 1.00 31.05 709 LEU A CA 1
ATOM 5546 C C . LEU A 1 709 ? -4.246 -52.258 52.705 1.00 31.05 709 LEU A C 1
ATOM 5548 O O . LEU A 1 709 ? -4.199 -51.170 52.154 1.00 31.05 709 LEU A O 1
ATOM 5552 N N . ILE A 1 710 ? -5.314 -53.057 52.609 1.00 32.06 710 ILE A N 1
ATOM 5553 C CA . ILE A 1 710 ? -6.478 -52.716 51.773 1.00 32.06 710 ILE A CA 1
ATOM 5554 C C . ILE A 1 710 ? -7.283 -51.555 52.389 1.00 32.06 710 ILE A C 1
ATOM 5556 O O . ILE A 1 710 ? -7.737 -50.670 51.672 1.00 32.06 710 ILE A O 1
ATOM 5560 N N . THR A 1 711 ? -7.378 -51.464 53.722 1.00 29.95 711 THR A N 1
ATOM 5561 C CA . THR A 1 711 ? -8.143 -50.377 54.372 1.00 29.95 711 THR A CA 1
ATOM 5562 C C . THR A 1 711 ? -7.336 -49.072 54.544 1.00 29.95 711 THR A C 1
ATOM 5564 O O . THR A 1 711 ? -7.916 -47.987 54.532 1.00 29.95 711 THR A O 1
ATOM 5567 N N . SER A 1 712 ? -6.001 -49.134 54.669 1.00 27.02 712 SER A N 1
ATOM 5568 C CA . SER A 1 712 ? -5.121 -47.945 54.695 1.00 27.02 712 SER A CA 1
ATOM 5569 C C . SER A 1 712 ? -4.774 -47.431 53.295 1.00 27.02 712 SER A C 1
ATOM 5571 O O . SER A 1 712 ? -4.676 -46.216 53.120 1.00 27.02 712 SER A O 1
ATOM 5573 N N . ALA A 1 713 ? -4.726 -48.305 52.283 1.00 29.17 713 ALA A N 1
ATOM 5574 C CA . ALA A 1 713 ? -4.685 -47.888 50.883 1.00 29.17 713 ALA A CA 1
ATOM 5575 C C . ALA A 1 713 ? -5.968 -47.148 50.472 1.00 29.17 713 ALA A C 1
ATOM 5577 O O . ALA A 1 713 ? -5.891 -46.229 49.674 1.00 29.17 713 ALA A O 1
ATOM 5578 N N . MET A 1 714 ? -7.129 -47.439 51.075 1.00 28.42 714 MET A N 1
ATOM 5579 C CA . MET A 1 714 ? -8.354 -46.662 50.821 1.00 28.42 714 MET A CA 1
ATOM 5580 C C . MET A 1 714 ? -8.457 -45.347 51.617 1.00 28.42 714 MET A C 1
ATOM 5582 O O . MET A 1 714 ? -9.239 -44.483 51.232 1.00 28.42 714 MET A O 1
ATOM 5586 N N . LYS A 1 715 ? -7.682 -45.138 52.697 1.00 27.34 715 LYS A N 1
ATOM 5587 C CA . LYS A 1 715 ? -7.719 -43.878 53.479 1.00 27.34 715 LYS A CA 1
ATOM 5588 C C . LYS A 1 715 ? -6.586 -42.889 53.188 1.00 27.34 715 LYS A C 1
ATOM 5590 O O . LYS A 1 715 ? -6.794 -41.701 53.404 1.00 27.34 715 LYS A O 1
ATOM 5595 N N . ASN A 1 716 ? -5.444 -43.324 52.654 1.00 25.66 716 ASN A N 1
ATOM 5596 C CA . ASN A 1 716 ? -4.368 -42.410 52.230 1.00 25.66 716 ASN A CA 1
ATOM 5597 C C . ASN A 1 716 ? -4.478 -41.932 50.772 1.00 25.66 716 ASN A C 1
ATOM 5599 O O . ASN A 1 716 ? -3.710 -41.066 50.362 1.00 25.66 716 ASN A O 1
ATOM 5603 N N . VAL A 1 717 ? -5.463 -42.409 50.006 1.00 29.52 717 VAL A N 1
ATOM 5604 C CA . VAL A 1 717 ? -5.733 -41.906 48.644 1.00 29.52 717 VAL A CA 1
ATOM 5605 C C . VAL A 1 717 ? -6.309 -40.479 48.643 1.00 29.52 717 VAL A C 1
ATOM 5607 O O . VAL A 1 717 ? -6.280 -39.815 47.616 1.00 29.52 717 VAL A O 1
ATOM 5610 N N . VAL A 1 718 ? -6.729 -39.936 49.794 1.00 28.56 718 VAL A N 1
ATOM 5611 C CA . VAL A 1 718 ? -7.226 -38.546 49.886 1.00 28.56 718 VAL A CA 1
ATOM 5612 C C . VAL A 1 718 ? -6.142 -37.530 50.300 1.00 28.56 718 VAL A C 1
ATOM 5614 O O . VAL A 1 718 ? -6.375 -36.333 50.185 1.00 28.56 718 VAL A O 1
ATOM 5617 N N . SER A 1 719 ? -4.932 -37.938 50.719 1.00 27.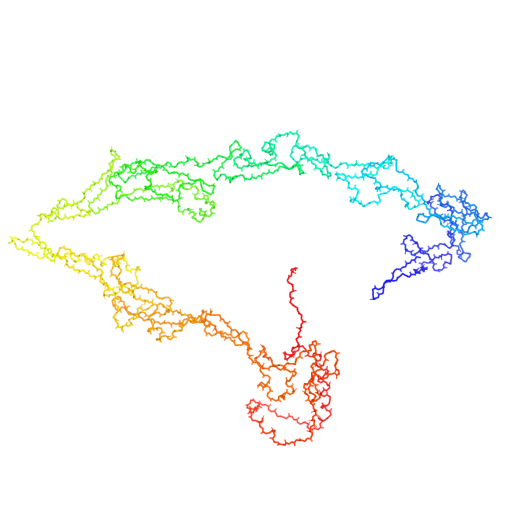03 719 SER A N 1
ATOM 5618 C CA . SER A 1 719 ? -3.877 -36.971 51.111 1.00 27.03 719 SER A CA 1
ATOM 5619 C C . SER A 1 719 ? -2.559 -37.058 50.338 1.00 27.03 719 SER A C 1
ATOM 5621 O O . SER A 1 719 ? -1.628 -36.331 50.675 1.00 27.03 719 SER A O 1
ATOM 5623 N N . VAL A 1 720 ? -2.451 -37.905 49.311 1.00 28.02 720 VAL A N 1
ATOM 5624 C CA . VAL A 1 720 ? -1.273 -37.943 48.417 1.00 28.02 720 VAL A CA 1
ATOM 5625 C C . VAL A 1 720 ? -1.687 -37.742 46.954 1.00 28.02 720 VAL A C 1
ATOM 5627 O O . VAL A 1 720 ? -1.068 -38.254 46.032 1.00 28.02 720 VAL A O 1
ATOM 5630 N N . ALA A 1 721 ? -2.730 -36.940 46.732 1.00 27.22 721 ALA A N 1
ATOM 5631 C CA . ALA A 1 721 ? -3.126 -36.459 45.407 1.00 27.22 721 ALA A CA 1
ATOM 5632 C C . ALA A 1 721 ? -2.244 -35.292 44.896 1.00 27.22 721 ALA A C 1
ATOM 5634 O O . ALA A 1 721 ? -2.623 -34.607 43.954 1.00 27.22 721 ALA A O 1
ATOM 5635 N N . ALA A 1 722 ? -1.082 -35.045 45.516 1.00 28.41 722 ALA A N 1
ATOM 5636 C CA . ALA A 1 722 ? -0.164 -33.971 45.124 1.00 28.41 722 ALA A CA 1
ATOM 5637 C C . ALA A 1 722 ? 1.101 -34.453 44.384 1.00 28.41 722 ALA A C 1
ATOM 5639 O O . ALA A 1 722 ? 1.777 -33.630 43.781 1.00 28.41 722 ALA A O 1
ATOM 5640 N N . GLU A 1 723 ? 1.430 -35.751 44.378 1.00 29.42 723 GLU A N 1
ATOM 5641 C CA . GLU A 1 723 ? 2.677 -36.246 43.764 1.00 29.42 723 GLU A CA 1
ATOM 5642 C C . GLU A 1 723 ? 2.511 -37.649 43.141 1.00 29.42 723 GLU A C 1
ATOM 5644 O O . GLU A 1 723 ? 3.138 -38.616 43.564 1.00 29.42 723 GLU A O 1
ATOM 5649 N N . ASN A 1 724 ? 1.630 -37.795 42.143 1.00 24.84 724 ASN A N 1
ATOM 5650 C CA . ASN A 1 724 ? 1.751 -38.827 41.097 1.00 24.84 724 ASN A CA 1
ATOM 5651 C C . ASN A 1 724 ? 0.741 -38.568 39.956 1.00 24.84 724 ASN A C 1
ATOM 5653 O O . ASN A 1 724 ? -0.455 -38.493 40.230 1.00 24.84 724 ASN A O 1
ATOM 5657 N N . PRO A 1 725 ? 1.161 -38.450 38.684 1.00 27.77 725 PRO A N 1
ATOM 5658 C CA . PRO A 1 725 ? 0.306 -37.920 37.616 1.00 27.77 725 PRO A CA 1
ATOM 5659 C C . PRO A 1 725 ? -0.573 -38.948 36.870 1.00 27.77 725 PRO A C 1
ATOM 5661 O O . PRO A 1 725 ? -1.105 -38.623 35.814 1.00 27.77 725 PRO A O 1
ATOM 5664 N N . GLN A 1 726 ? -0.768 -40.172 37.375 1.00 27.62 726 GLN A N 1
ATOM 5665 C CA . GLN A 1 726 ? -1.519 -41.219 36.649 1.00 27.62 726 GLN A CA 1
ATOM 5666 C C . GLN A 1 726 ? -3.020 -41.344 36.980 1.00 27.62 726 GLN A C 1
ATOM 5668 O O . GLN A 1 726 ? -3.663 -42.286 36.528 1.00 27.62 726 GLN A O 1
ATOM 5673 N N . PHE A 1 727 ? -3.628 -40.391 37.693 1.00 26.91 727 PHE A N 1
ATOM 5674 C CA . PHE A 1 727 ? -5.088 -40.344 37.852 1.00 26.91 727 PHE A CA 1
ATOM 5675 C C . PHE A 1 727 ? -5.598 -38.899 37.765 1.00 26.91 727 PHE A C 1
ATOM 5677 O O . PHE A 1 727 ? -5.389 -38.111 38.682 1.00 26.91 727 PHE A O 1
ATOM 5684 N N . GLN A 1 728 ? -6.284 -38.553 36.670 1.00 28.06 728 GLN A N 1
ATOM 5685 C CA . GLN A 1 728 ? -7.082 -37.327 36.550 1.00 28.06 728 GLN A CA 1
ATOM 5686 C C . GLN A 1 728 ? -8.566 -37.695 36.481 1.00 28.06 728 GLN A C 1
ATOM 5688 O O . GLN A 1 728 ? -8.981 -38.479 35.627 1.00 28.06 728 GLN A O 1
ATOM 5693 N N . ALA A 1 729 ? -9.360 -37.116 37.382 1.00 24.56 729 ALA A N 1
ATOM 5694 C CA . ALA A 1 729 ? -10.808 -37.044 37.238 1.00 24.56 729 ALA A CA 1
ATOM 5695 C C . ALA A 1 729 ? -11.157 -35.991 36.169 1.00 24.56 729 ALA A C 1
ATOM 5697 O O . ALA A 1 729 ? -10.482 -34.968 36.070 1.00 24.56 729 ALA A O 1
ATOM 5698 N N . ALA A 1 730 ? -12.191 -36.244 35.365 1.00 24.67 730 ALA A N 1
ATOM 5699 C CA . ALA A 1 730 ? -12.696 -35.285 34.385 1.00 24.67 730 ALA A CA 1
ATOM 5700 C C . ALA A 1 730 ? -13.550 -34.208 35.082 1.00 24.67 730 ALA A C 1
ATOM 5702 O O . ALA A 1 730 ? -14.541 -34.541 35.730 1.00 24.67 730 ALA A O 1
ATOM 5703 N N . GLU A 1 731 ? -13.185 -32.931 34.940 1.00 26.03 731 GLU A N 1
ATOM 5704 C CA . GLU A 1 731 ? -14.038 -31.790 35.297 1.00 26.03 731 GLU A CA 1
ATOM 5705 C C . GLU A 1 731 ? -14.887 -31.365 34.086 1.00 26.03 731 GLU A C 1
ATOM 5707 O O . GLU A 1 731 ? -14.371 -31.195 32.983 1.00 26.03 731 GLU A O 1
ATOM 5712 N N . ASN A 1 732 ? -16.190 -31.169 34.309 1.00 24.33 732 ASN A N 1
ATOM 5713 C CA . ASN A 1 732 ? -17.137 -30.570 33.366 1.00 24.33 732 ASN A CA 1
ATOM 5714 C C . ASN A 1 732 ? -17.562 -29.186 33.880 1.00 24.33 732 ASN A C 1
ATOM 5716 O O . ASN A 1 732 ? -18.428 -29.151 34.743 1.00 24.33 732 ASN A O 1
ATOM 5720 N N . VAL A 1 733 ? -17.007 -28.088 33.352 1.00 24.97 733 VAL A N 1
ATOM 5721 C CA . VAL A 1 733 ? -17.660 -26.798 32.977 1.00 24.97 733 VAL A CA 1
ATOM 5722 C C . VAL A 1 733 ? -16.558 -25.888 32.395 1.00 24.97 733 VAL A C 1
ATOM 5724 O O . VAL A 1 733 ? -15.427 -25.970 32.847 1.00 24.97 733 VAL A O 1
ATOM 5727 N N . ALA A 1 734 ? -16.732 -24.975 31.441 1.00 22.75 734 ALA A N 1
ATOM 5728 C CA . ALA A 1 734 ? -17.856 -24.419 30.698 1.00 22.75 734 ALA A CA 1
ATOM 5729 C C . ALA A 1 734 ? -17.257 -23.765 29.438 1.00 22.75 734 ALA A C 1
ATOM 5731 O O . ALA A 1 734 ? -16.123 -23.288 29.491 1.00 22.75 734 ALA A O 1
ATOM 5732 N N . ASP A 1 735 ? -18.018 -23.666 28.349 1.00 20.61 735 ASP A N 1
ATOM 5733 C CA . ASP A 1 735 ? -17.641 -22.796 27.237 1.00 20.61 735 ASP A CA 1
ATOM 5734 C C . ASP A 1 735 ? -18.225 -21.385 27.435 1.00 20.61 735 ASP A C 1
ATOM 5736 O O . ASP A 1 735 ? -19.399 -21.223 27.772 1.00 20.61 735 ASP A O 1
ATOM 5740 N N . ASN A 1 736 ? -17.372 -20.398 27.150 1.00 22.75 736 ASN A N 1
ATOM 5741 C CA . ASN A 1 736 ? -17.571 -18.950 27.015 1.00 22.75 736 ASN A CA 1
ATOM 5742 C C . ASN A 1 736 ? -17.817 -18.071 28.256 1.00 22.75 736 ASN A C 1
ATOM 5744 O O . ASN A 1 736 ? -18.907 -18.017 28.818 1.00 22.75 736 ASN A O 1
ATOM 5748 N N . THR A 1 737 ? -16.872 -17.156 28.508 1.00 21.34 737 THR A N 1
ATOM 5749 C CA . THR A 1 737 ? -17.051 -15.729 28.152 1.00 21.34 737 THR A CA 1
ATOM 5750 C C . THR A 1 737 ? -15.737 -14.949 28.311 1.00 21.34 737 THR A C 1
ATOM 5752 O O . THR A 1 737 ? -15.228 -14.766 29.410 1.00 21.34 737 THR A O 1
ATOM 5755 N N . ASN A 1 738 ? -15.204 -14.447 27.193 1.00 23.72 738 ASN A N 1
ATOM 5756 C CA . ASN A 1 738 ? -14.271 -13.320 27.181 1.00 23.72 738 ASN A CA 1
ATOM 5757 C C . ASN A 1 738 ? -15.073 -12.031 27.413 1.00 23.72 738 ASN A C 1
ATOM 5759 O O . ASN A 1 738 ? -15.893 -11.693 26.564 1.00 23.72 738 ASN A O 1
ATOM 5763 N N . PHE A 1 739 ? -14.804 -11.306 28.501 1.00 22.62 739 PHE A N 1
ATOM 5764 C CA . PHE A 1 739 ? -14.752 -9.839 28.531 1.00 22.62 739 PHE A CA 1
ATOM 5765 C C . PHE A 1 739 ? -13.873 -9.375 29.706 1.00 22.62 739 PHE A C 1
ATOM 5767 O O . PHE A 1 739 ? -14.123 -9.728 30.852 1.00 22.62 739 PHE A O 1
ATOM 5774 N N . ASN A 1 740 ? -12.844 -8.610 29.329 1.00 24.33 740 ASN A N 1
ATOM 5775 C CA . ASN A 1 740 ? -11.961 -7.686 30.051 1.00 24.33 740 ASN A CA 1
ATOM 5776 C C . ASN A 1 740 ? -12.175 -7.438 31.557 1.00 24.33 740 ASN A C 1
ATOM 5778 O O . ASN A 1 740 ? -13.243 -6.982 31.959 1.00 24.33 740 ASN A O 1
ATOM 5782 N N . GLU A 1 741 ? -11.064 -7.489 32.299 1.00 25.67 741 GLU A N 1
ATOM 5783 C CA . GLU A 1 741 ? -10.376 -6.293 32.832 1.00 25.67 741 GLU A CA 1
ATOM 5784 C C . GLU A 1 741 ? -8.858 -6.429 32.656 1.00 25.67 741 GLU A C 1
ATOM 5786 O O . GLU A 1 741 ? -8.343 -7.557 32.845 1.00 25.67 741 GLU A O 1
#

Secondary structure (DSSP, 8-state):
-EEEEE-TTS-EEEEE------TTGGG-TTEEEEE-TTT--EEEEETTGGG----SS--S---EEEEGGGTSEEEEPPPTT-----GGGTEEEE-SSSS-EEEE-S-SS-B-EETTEEEEEETTTTEEEEEE-------SEE-GGGTTSEEEEEETTEEEEEE-S-TTTTEETTEEEEEETTTTEEEEEESGGG-B-TTT-PBPEEETTEEE---SS---HHHHHHTTS--TTTT-TTTEEEEEETTTTEEEEEESSPPPTTEEEETTEEEESSTT-EEEEEEE-TTS-EEEEEEEEEEETTEEEE-SS--TT-HHHHHHHHHHHGGGGGGEEEEEE--TT--HHHHHTTPPPPHHHHHHHHHH-EEEEEE--BTTEEEEEETTTTEEEEEE-S-SSBTTB-EEEETTEEEEPTT-SS--BTTEEEEEPTTS-EEEEEEHHHHHHHHHHHHHHHHGGGS-TTGGG-B-EEE--BTTB--EEE-GGGTPPPTT----BSSEEEEEEE--TTS--BEEEEE--SGGGS-HHHHHHTT--TT-TT--EEEEEEEESSGGG-EEEEEEEE-TTT--SSPPPSSTTEEEEE-TTT-PEEEEEPP--HHHH-TTS-HHHHTTEEEEE-TTT--EEEEEPPP-SSEEEEE-TTS-EEEEESS-TT-B-SPPPP--------TTSSSSSSSSS-SS---S------TTS-SSHHHHHHHHHTTGGGT-TTS-TT--PPP----------

Sequence (741 aa):
CDQYKCNANLECSVEPKECVKTMPYIEMDCYIAKCNEKTGQCENRLSCDTFSSCGGGASGESICYCNATTNNKCFCEKKEGDNNCDSNKNEICDYTQDPPKCVVSRCKEDLTISGCQYQKCNETTGNAYYVDIECTETIKEVDSRCKDMFTYICMDGKCVVKAVVSEDELKVECGYCEYNSVSNSVVYISNCEKTQSRCGSFEGKCIEGKCVYPQSVSADPNVFCLNCTSLLCGGDLDVYKYSYNEVTGLCSYSLISQVPQCSVCSEQKYTSTCKGKELEKTWTSEEGVSMKYKIPKDCKNDQCIPRYPLTCQEYDLFGEILDTFGNCRDYMRASYHYSSKFDTYNFAYGYKQSEIFMDEADEEAYCEWTFEKINCKKCVSHPSNGSFEDIDECPKRENGVDYICLNNECIVDPDFSCPVEHCVVKKMNEDNSCEFLYDMCEANELKVEDARKVQSEKYDKIGKTMSCANIECLGTRCPVFANDQMCQINEGEHPDYGCRVSLERCDTANEVYWCKFKSIVKPEEDNKYFLERDNVKLNNKCFNYYCEENCTGEGKNLTCEHHWKIDESISNANPQPRNPCEDATCNALTGETEYAEKPCFVSEEFPTLTANQARCFYCKCSYIDGSPSLIMYAETEDEHYELDQCGNCKVMNQSDRTQQLNQKVECVLSAEMNSSGAIAAATTVAAVVAALVIGMVAVSIGIFNTYQLITSAMKNVVSVAAENPQFQAAENVADNTNFNE

Foldseek 3Di:
DWDWDADPVRDIDIDRDDFDDDPPCNQQPQWDWDQDPVVRDTDIDGPVCQQDALDPDDDDDQQWDQDVVVVRDIDGDDDPPGRGQDVVQQWAWEVLDVPIDTDRALAPYYWDDDWQWTWDAPRVPNDIDIDGHDDPDDQDEEDPQCPPQWDFDGGPNDTDIDGPDDQVSQDGQQWGWDQDPVNSYIDTDHPQQVDAQLFPRHTFDRDPSATFADDPDPDQQLVRCLVNDPDLLSNAPQFKDKDADRRRSDIDIDGPDPQDACFDDDPSHTDHPQPPDWQWDWAADPVGQIDIFIFGWDRALSDTFTDPPDWCPPCVRCVVVCVLAPPLNVQKDKDWFFDPQDDPVCRVVSHDGDPVRVVCGSVRTDMDIDGDDQQFWDWDADNVVSHIDIDGRADCDDPHFGWDQDPSHTDTDPPDDDDDFQQFQWDQDPVRDTHTDDGNQVVVVVVLVVLCVVCVVVDDQLQQLQAQWDWGRDGNDTDTDGRLCSQDDDPPDDAAPAQWDWPSTFDPPSSNGTTDIDGHAAPVVGDPVQCVVQVPDPLFLLWDWGKDKDWDDHHNPIGMHIHTDTPPVRHNVDPDDPFLQWDWDADRNPSDTDTDGRDDACCVLPVVDDPQLCVQWDWHQDRPHRHIAIAGDDDDQFWDWDADPLNGIFTAGPVDRVHTPDDDDDNPPDPPDPPDPPPPPPPDPPDDPPDDDDDDDDDDPDPVVVVVVVVVVVVCVVPPPPPDPRDDDDDDDDDDDDDDD